Protein AF-A0A817S7S8-F1 (afdb_monomer)

Structure (mmCIF, N/CA/C/O backbone):
data_AF-A0A817S7S8-F1
#
_entry.id   AF-A0A817S7S8-F1
#
loop_
_atom_site.group_PDB
_atom_site.id
_atom_site.type_symbol
_atom_site.label_atom_id
_atom_site.label_alt_id
_atom_site.label_comp_id
_atom_site.label_asym_id
_atom_site.label_entity_id
_atom_site.label_seq_id
_atom_site.pdbx_PDB_ins_code
_atom_site.Cartn_x
_atom_site.Cartn_y
_atom_site.Cartn_z
_atom_site.occupancy
_atom_site.B_iso_or_equiv
_atom_site.auth_seq_id
_atom_site.auth_comp_id
_atom_site.auth_asym_id
_atom_site.auth_atom_id
_atom_site.pdbx_PDB_model_num
ATOM 1 N N . MET A 1 1 ? -59.410 6.325 65.484 1.00 36.19 1 MET A N 1
ATOM 2 C CA . MET A 1 1 ? -59.802 5.461 64.349 1.00 36.19 1 MET A CA 1
ATOM 3 C C . MET A 1 1 ? -59.440 6.227 63.077 1.00 36.19 1 MET A C 1
ATOM 5 O O . MET A 1 1 ? -60.148 7.167 62.761 1.00 36.19 1 MET A O 1
ATOM 9 N N . ALA A 1 2 ? -58.154 6.210 62.694 1.00 31.75 2 ALA A N 1
ATOM 10 C CA . ALA A 1 2 ? -57.475 5.329 61.707 1.00 31.75 2 ALA A CA 1
ATOM 11 C C . ALA A 1 2 ? -57.494 6.021 60.318 1.00 31.75 2 ALA A C 1
ATOM 13 O O . ALA A 1 2 ? -58.578 6.237 59.802 1.00 31.75 2 ALA A O 1
ATOM 14 N N . SER A 1 3 ? -56.423 6.632 59.780 1.00 35.28 3 SER A N 1
ATOM 15 C CA . SER A 1 3 ? -55.044 6.193 59.436 1.00 35.28 3 SER A CA 1
ATOM 16 C C . SER A 1 3 ? -54.970 5.111 58.346 1.00 35.28 3 SER A C 1
ATOM 18 O O . SER A 1 3 ? -55.832 4.241 58.323 1.00 35.28 3 SER A O 1
ATOM 20 N N . PHE A 1 4 ? -53.876 5.165 57.563 1.00 31.17 4 PHE A N 1
ATOM 21 C CA . PHE A 1 4 ? -53.366 4.304 56.469 1.00 31.17 4 PHE A CA 1
ATOM 22 C C . PHE A 1 4 ? -53.668 4.764 55.032 1.00 31.17 4 PHE A C 1
ATOM 24 O O . PHE A 1 4 ? -54.778 5.189 54.750 1.00 31.17 4 PHE A O 1
ATOM 31 N N . ALA A 1 5 ? -52.811 4.588 54.020 1.00 31.39 5 ALA A N 1
ATOM 32 C CA . ALA A 1 5 ? -51.350 4.547 53.801 1.00 31.39 5 ALA A CA 1
ATOM 33 C C . ALA A 1 5 ? -51.165 4.294 52.278 1.00 31.39 5 ALA A C 1
ATOM 35 O O . ALA A 1 5 ? -52.081 3.795 51.628 1.00 31.39 5 ALA A O 1
ATOM 36 N N . GLN A 1 6 ? -49.996 4.633 51.723 1.00 36.81 6 GLN A N 1
ATOM 37 C CA . GLN A 1 6 ? -49.551 4.372 50.338 1.00 36.81 6 GLN A CA 1
ATOM 38 C C . GLN A 1 6 ? -49.760 2.927 49.853 1.00 36.81 6 GLN A C 1
ATOM 40 O O . GLN A 1 6 ? -49.541 2.013 50.641 1.00 36.81 6 GLN A O 1
ATOM 45 N N . VAL A 1 7 ? -49.959 2.739 48.535 1.00 30.16 7 VAL A N 1
ATOM 46 C CA . VAL A 1 7 ? -49.276 1.686 47.747 1.00 30.16 7 VAL A CA 1
ATOM 47 C C . VAL A 1 7 ? -49.011 2.179 46.313 1.00 30.16 7 VAL A C 1
ATOM 49 O O . VAL A 1 7 ? -49.926 2.595 45.604 1.00 30.16 7 VAL A O 1
ATOM 52 N N . ASP A 1 8 ? -47.739 2.106 45.919 1.00 35.25 8 ASP A N 1
ATOM 53 C CA . ASP A 1 8 ? -47.188 2.270 44.571 1.00 35.25 8 ASP A CA 1
ATOM 54 C C . ASP A 1 8 ? -47.658 1.190 43.579 1.00 35.25 8 ASP A C 1
ATOM 56 O O . ASP A 1 8 ? -47.725 0.007 43.901 1.00 35.25 8 ASP A O 1
ATOM 60 N N . SER A 1 9 ? -47.835 1.575 42.315 1.00 31.00 9 SER A N 1
ATOM 61 C CA . SER A 1 9 ? -47.488 0.749 41.144 1.00 31.00 9 SER A CA 1
ATOM 62 C C . SER A 1 9 ? -47.323 1.721 39.965 1.00 31.00 9 SER A C 1
ATOM 64 O O . SER A 1 9 ? -48.254 2.411 39.580 1.00 31.00 9 SER A O 1
ATOM 66 N N . GLY A 1 10 ? -46.129 1.996 39.446 1.00 30.27 10 GLY A N 1
ATOM 67 C CA . GLY A 1 10 ? -45.129 1.028 39.025 1.00 30.27 10 GLY A CA 1
ATOM 68 C C . GLY A 1 10 ? -45.468 0.581 37.606 1.00 30.27 10 GLY A C 1
ATOM 69 O O . GLY A 1 10 ? -46.159 -0.414 37.446 1.00 30.27 10 GLY A O 1
ATOM 70 N N . ASN A 1 11 ? -45.023 1.345 36.601 1.00 29.73 11 ASN A N 1
ATOM 71 C CA . ASN A 1 11 ? -44.636 0.823 35.285 1.00 29.73 11 ASN A CA 1
ATOM 72 C C . ASN A 1 11 ? -43.910 1.901 34.468 1.00 29.73 11 ASN A C 1
ATOM 74 O O . ASN A 1 11 ? -44.481 2.595 33.626 1.00 29.73 11 ASN A O 1
ATOM 78 N N . SER A 1 12 ? -42.609 2.015 34.734 1.00 27.59 12 SER A N 1
ATOM 79 C CA . SER A 1 12 ? -41.644 2.590 33.808 1.00 27.59 12 SER A CA 1
ATOM 80 C C . SER A 1 12 ? -41.396 1.594 32.673 1.00 27.59 12 SER A C 1
ATOM 82 O O . SER A 1 12 ? -40.687 0.602 32.820 1.00 27.59 12 SER A O 1
ATOM 84 N N . TRP A 1 13 ? -41.938 1.880 31.494 1.00 29.19 13 TRP A N 1
ATOM 85 C CA . TRP A 1 13 ? -41.394 1.325 30.257 1.00 29.19 13 TRP A CA 1
ATOM 86 C C . TRP A 1 13 ? -40.156 2.139 29.879 1.00 29.19 13 TRP A C 1
ATOM 88 O O . TRP A 1 13 ? -40.197 2.986 28.991 1.00 29.19 13 TRP A O 1
ATOM 98 N N . ASN A 1 14 ? -39.053 1.908 30.593 1.00 33.47 14 ASN A N 1
ATOM 99 C CA . ASN A 1 14 ? -37.743 2.360 30.142 1.00 33.47 14 ASN A CA 1
ATOM 100 C C . ASN A 1 14 ? -37.160 1.318 29.177 1.00 33.47 14 ASN A C 1
ATOM 102 O O . ASN A 1 14 ? -36.952 0.159 29.524 1.00 33.47 14 ASN A O 1
ATOM 106 N N . SER A 1 15 ? -36.950 1.786 27.948 1.00 32.06 15 SER A N 1
ATOM 107 C CA . SER A 1 15 ? -36.281 1.158 26.804 1.00 32.06 15 SER A CA 1
ATOM 108 C C . SER A 1 15 ? -35.051 0.294 27.161 1.00 32.06 15 SER A C 1
ATOM 110 O O . SER A 1 15 ? -34.262 0.700 28.013 1.00 32.06 15 SER A O 1
ATOM 112 N N . PRO A 1 16 ? -34.801 -0.840 26.466 1.00 33.47 16 PRO A N 1
ATOM 113 C CA . PRO A 1 16 ? -33.652 -1.718 26.720 1.00 33.47 16 PRO A CA 1
ATOM 114 C C . PRO A 1 16 ? -32.310 -1.201 26.164 1.00 33.47 16 PRO A C 1
ATOM 116 O O . PRO A 1 16 ? -31.317 -1.923 26.198 1.00 33.47 16 PRO A O 1
ATOM 119 N N . PHE A 1 17 ? -32.231 0.036 25.669 1.00 35.06 17 PHE A N 1
ATOM 120 C CA . PHE A 1 17 ? -30.970 0.631 25.217 1.00 35.06 17 PHE A CA 1
ATOM 121 C C . PHE A 1 17 ? -30.345 1.507 26.302 1.00 35.06 17 PHE A C 1
ATOM 123 O O . PHE A 1 17 ? -30.272 2.729 26.178 1.00 35.06 17 PHE A O 1
ATOM 130 N N . THR A 1 18 ? -29.835 0.885 27.363 1.00 35.84 18 THR A N 1
ATOM 131 C CA . THR A 1 18 ? -28.829 1.542 28.198 1.00 35.84 18 THR A CA 1
ATOM 132 C C . THR A 1 18 ? -27.542 1.610 27.380 1.00 35.84 18 THR A C 1
ATOM 134 O O . THR A 1 18 ? -26.747 0.671 27.352 1.00 35.84 18 THR A O 1
ATOM 137 N N . VAL A 1 19 ? -27.346 2.718 26.663 1.00 44.28 19 VAL A N 1
ATOM 138 C CA . VAL A 1 19 ? -26.026 3.118 26.175 1.00 44.28 19 VAL A CA 1
ATOM 139 C C . VAL A 1 19 ? -25.162 3.283 27.422 1.00 44.28 19 VAL A C 1
ATOM 141 O O . VAL A 1 19 ? -25.242 4.291 28.121 1.00 44.28 19 VAL A O 1
ATOM 144 N N . LEU A 1 20 ? -24.394 2.251 27.769 1.00 53.97 20 LEU A N 1
ATOM 145 C CA . LEU A 1 20 ? -23.355 2.365 28.783 1.00 53.97 20 LEU A CA 1
ATOM 146 C C . LEU A 1 20 ? -22.296 3.307 28.201 1.00 53.97 20 LEU A C 1
ATOM 148 O O . LEU A 1 20 ? -21.408 2.876 27.464 1.00 53.97 20 LEU A O 1
ATOM 152 N N . ASN A 1 21 ? -22.447 4.603 28.481 1.00 68.81 21 ASN A N 1
ATOM 153 C CA . ASN A 1 21 ? -21.456 5.635 28.198 1.00 68.81 21 ASN A CA 1
ATOM 154 C C . ASN A 1 21 ? -20.251 5.390 29.106 1.00 68.81 21 ASN A C 1
ATOM 156 O O . ASN A 1 21 ? -20.127 5.968 30.180 1.00 68.81 21 ASN A O 1
ATOM 160 N N . MET A 1 22 ? -19.392 4.473 28.679 1.00 76.12 22 MET A N 1
ATOM 161 C CA . MET A 1 22 ? -18.117 4.211 29.324 1.00 76.12 22 MET A CA 1
ATOM 162 C C . MET A 1 22 ? -17.160 5.350 28.981 1.00 76.12 22 MET A C 1
ATOM 164 O O . MET A 1 22 ? -16.929 5.648 27.809 1.00 76.12 22 MET A O 1
ATOM 168 N N . SER A 1 23 ? -16.574 5.973 29.992 1.00 83.94 23 SER A N 1
ATOM 169 C CA . SER A 1 23 ? -15.519 6.964 29.816 1.00 83.94 23 SER A CA 1
ATOM 170 C C . SER A 1 23 ? -14.232 6.322 29.283 1.00 83.94 23 SER A C 1
ATOM 172 O O . SER A 1 23 ? -13.936 5.143 29.511 1.00 83.94 23 SER A O 1
ATOM 174 N N . GLU A 1 24 ? -13.387 7.113 28.616 1.00 85.88 24 GLU A N 1
ATOM 175 C CA . GLU A 1 24 ? -12.071 6.628 28.184 1.00 85.88 24 GLU A CA 1
ATOM 176 C C . GLU A 1 24 ? -11.195 6.141 29.349 1.00 85.88 24 GLU A C 1
ATOM 178 O O . GLU A 1 24 ? -10.366 5.241 29.169 1.00 85.88 24 GLU A O 1
ATOM 183 N N . GLN A 1 25 ? -11.358 6.750 30.527 1.00 86.31 25 GLN A N 1
ATOM 184 C CA . GLN A 1 25 ? -10.624 6.402 31.742 1.00 86.31 25 GLN A CA 1
ATOM 185 C C . GLN A 1 25 ? -11.000 5.002 32.227 1.00 86.31 25 GLN A C 1
ATOM 187 O O . GLN A 1 25 ? -10.108 4.226 32.569 1.00 86.31 25 GLN A O 1
ATOM 192 N N . GLU A 1 26 ? -12.283 4.644 32.169 1.00 90.00 26 GLU A N 1
ATOM 193 C CA . GLU A 1 26 ? -12.749 3.293 32.486 1.00 90.00 26 GLU A CA 1
ATOM 194 C C . GLU A 1 26 ? -12.191 2.272 31.492 1.00 90.00 26 GLU A C 1
ATOM 196 O O . GLU A 1 26 ? -11.579 1.288 31.907 1.00 90.00 26 GLU A O 1
ATOM 201 N N . ILE A 1 27 ? -12.286 2.540 30.182 1.00 91.88 27 ILE A N 1
ATOM 202 C CA . ILE A 1 27 ? -11.772 1.632 29.137 1.00 91.88 27 ILE A CA 1
ATOM 203 C C . ILE A 1 27 ? -10.268 1.365 29.316 1.00 91.88 27 ILE A C 1
ATOM 205 O O . ILE A 1 27 ? -9.786 0.252 29.083 1.00 91.88 27 ILE A O 1
ATOM 209 N N . ASN A 1 28 ? -9.500 2.363 29.759 1.00 92.62 28 ASN A N 1
ATOM 210 C CA . ASN A 1 28 ? -8.068 2.200 30.005 1.00 92.62 28 ASN A CA 1
ATOM 211 C C . ASN A 1 28 ? -7.752 1.179 31.108 1.00 92.62 28 ASN A C 1
ATOM 213 O O . ASN A 1 28 ? -6.693 0.550 31.034 1.00 92.62 28 ASN A O 1
ATOM 217 N N . GLN A 1 29 ? -8.648 0.986 32.078 1.00 94.38 29 GLN A N 1
ATOM 218 C CA . GLN A 1 29 ? -8.470 0.044 33.188 1.00 94.38 29 GLN A CA 1
ATOM 219 C C . GLN A 1 29 ? -8.970 -1.369 32.871 1.00 94.38 29 GLN A C 1
ATOM 221 O O . GLN A 1 29 ? -8.757 -2.295 33.652 1.00 94.38 29 GLN A O 1
ATOM 226 N N . PHE A 1 30 ? -9.618 -1.571 31.722 1.00 95.56 30 PHE A N 1
ATOM 227 C CA . PHE A 1 30 ? -10.223 -2.858 31.410 1.00 95.56 30 PHE A CA 1
ATOM 228 C C . PHE A 1 30 ? -9.164 -3.941 31.165 1.00 95.56 30 PHE A C 1
ATOM 230 O O . PHE A 1 30 ? -8.256 -3.744 30.343 1.00 95.56 30 PHE A O 1
ATOM 237 N N . PRO A 1 31 ? -9.287 -5.116 31.816 1.00 96.44 31 PRO A N 1
ATOM 238 C CA . PRO A 1 31 ? -8.488 -6.272 31.447 1.00 96.44 31 PRO A CA 1
ATOM 239 C C . PRO A 1 31 ? -8.916 -6.770 30.061 1.00 96.44 31 PRO A C 1
ATOM 241 O O . PRO A 1 31 ? -10.053 -6.565 29.625 1.00 96.44 31 PRO A O 1
ATOM 244 N N . ARG A 1 32 ? -8.015 -7.480 29.366 1.00 96.81 32 ARG A N 1
ATOM 245 C CA . ARG A 1 32 ? -8.244 -7.954 27.987 1.00 96.81 32 ARG A CA 1
ATOM 246 C C . ARG A 1 32 ? -9.568 -8.708 27.822 1.00 96.81 32 ARG A C 1
ATOM 248 O O . ARG A 1 32 ? -10.271 -8.472 26.848 1.00 96.81 32 ARG A O 1
ATOM 255 N N . ARG A 1 33 ? -9.932 -9.569 28.779 1.00 97.50 33 ARG A N 1
ATOM 256 C CA . ARG A 1 33 ? -11.193 -10.331 28.746 1.00 97.50 33 ARG A CA 1
ATOM 257 C C . ARG A 1 33 ? -12.420 -9.417 28.676 1.00 97.50 33 ARG A C 1
ATOM 259 O O . ARG A 1 33 ? -13.323 -9.686 27.895 1.00 97.50 33 ARG A O 1
ATOM 266 N N . THR A 1 34 ? -12.436 -8.334 29.450 1.00 96.81 34 THR A N 1
ATOM 267 C CA . THR A 1 34 ? -13.540 -7.367 29.437 1.00 96.81 34 THR A CA 1
ATOM 268 C C . THR A 1 34 ? -13.587 -6.603 28.118 1.00 96.81 34 THR A C 1
ATOM 270 O O . THR A 1 34 ? -14.665 -6.431 27.564 1.00 96.81 34 THR A O 1
ATOM 273 N N . LEU A 1 35 ? -12.430 -6.208 27.568 1.00 96.50 35 LEU A N 1
ATOM 274 C CA . LEU A 1 35 ? -12.370 -5.564 26.249 1.00 96.50 35 LEU A CA 1
ATOM 275 C C . LEU A 1 35 ? -12.972 -6.452 25.157 1.00 96.50 35 LEU A C 1
ATOM 277 O O . LEU A 1 35 ? -13.765 -5.970 24.359 1.00 96.50 35 LEU A O 1
ATOM 281 N N . VAL A 1 36 ? -12.626 -7.743 25.143 1.00 97.44 36 VAL A N 1
ATOM 282 C CA . VAL A 1 36 ? -13.171 -8.714 24.182 1.00 97.44 36 VAL A CA 1
ATOM 283 C C . VAL A 1 36 ? -14.693 -8.798 24.301 1.00 97.44 36 VAL A C 1
ATOM 285 O O . VAL A 1 36 ? -15.376 -8.598 23.304 1.00 97.44 36 VAL A O 1
ATOM 288 N N . ILE A 1 37 ? -15.225 -8.982 25.515 1.00 96.19 37 ILE A N 1
ATOM 289 C CA . ILE A 1 37 ? -16.677 -9.054 25.757 1.00 96.19 37 ILE A CA 1
ATOM 290 C C . ILE A 1 37 ? -17.391 -7.784 25.266 1.00 96.19 37 ILE A C 1
ATOM 292 O O . ILE A 1 37 ? -18.432 -7.864 24.617 1.00 96.19 37 ILE A O 1
ATOM 296 N N . GLU A 1 38 ? -16.848 -6.601 25.560 1.00 94.62 38 GLU A N 1
ATOM 297 C CA . GLU A 1 38 ? -17.474 -5.336 25.157 1.00 94.62 38 GLU A CA 1
ATOM 298 C C . GLU A 1 38 ? -17.411 -5.075 23.647 1.00 94.62 38 GLU A C 1
ATOM 300 O O . GLU A 1 38 ? -18.329 -4.456 23.101 1.00 94.62 38 GLU A O 1
ATOM 305 N N . LEU A 1 39 ? -16.362 -5.551 22.972 1.00 94.88 39 LEU A N 1
ATOM 306 C CA . LEU A 1 39 ? -16.242 -5.496 21.514 1.00 94.88 39 LEU A CA 1
ATOM 307 C C . LEU A 1 39 ? -17.215 -6.471 20.833 1.00 94.88 39 LEU A C 1
ATOM 309 O O . LEU A 1 39 ? -17.885 -6.077 19.880 1.00 94.88 39 LEU A O 1
ATOM 313 N N . GLU A 1 40 ? -17.361 -7.698 21.347 1.00 95.69 40 GLU A N 1
ATOM 314 C CA . GLU A 1 40 ? -18.310 -8.699 20.827 1.00 95.69 40 GLU A CA 1
ATOM 315 C C . GLU A 1 40 ? -19.753 -8.204 20.908 1.00 95.69 40 GLU A C 1
ATOM 317 O O . GLU A 1 40 ? -20.480 -8.267 19.919 1.00 95.69 40 GLU A O 1
ATOM 322 N N . LYS A 1 41 ? -20.146 -7.606 22.042 1.00 93.62 41 LYS A N 1
ATOM 323 C CA . LYS A 1 41 ? -21.471 -6.979 22.212 1.00 93.62 41 LYS A CA 1
ATOM 324 C C . LYS A 1 41 ? -21.784 -5.918 21.150 1.00 93.62 41 LYS A C 1
ATOM 326 O O . LYS A 1 41 ? -22.950 -5.617 20.917 1.00 93.62 41 LYS A O 1
ATOM 331 N N . ARG A 1 42 ? -20.754 -5.334 20.529 1.00 90.88 42 ARG A N 1
ATOM 332 C CA . ARG A 1 42 ? -20.846 -4.274 19.513 1.00 90.88 42 ARG A CA 1
ATOM 333 C C . ARG A 1 42 ? -20.561 -4.779 18.094 1.00 90.88 42 ARG A C 1
ATOM 335 O O . ARG A 1 42 ? -20.464 -3.960 17.185 1.00 90.88 42 ARG A O 1
ATOM 342 N N . ASN A 1 43 ? -20.424 -6.095 17.892 1.00 92.25 43 ASN A N 1
ATOM 343 C CA . ASN A 1 43 ? -20.011 -6.703 16.621 1.00 92.25 43 ASN A CA 1
ATOM 344 C C . ASN A 1 43 ? -18.702 -6.112 16.059 1.00 92.25 43 ASN A C 1
ATOM 346 O O . ASN A 1 43 ? -18.548 -5.927 14.850 1.00 92.25 43 ASN A O 1
ATOM 350 N N . LEU A 1 44 ? -17.747 -5.800 16.937 1.00 93.88 44 LEU A N 1
ATOM 351 C CA . LEU A 1 44 ? -16.425 -5.301 16.562 1.00 93.88 44 LEU A CA 1
ATOM 352 C C . LEU A 1 44 ? -15.381 -6.418 16.613 1.00 93.88 44 LEU A C 1
ATOM 354 O O . LEU A 1 44 ? -15.502 -7.375 17.374 1.00 93.88 44 LEU A O 1
ATOM 358 N N . SER A 1 45 ? -14.314 -6.267 15.824 1.00 95.56 45 SER A N 1
ATOM 359 C CA . SER A 1 45 ? -13.192 -7.211 15.828 1.00 95.56 45 SER A CA 1
ATOM 360 C C . SER A 1 45 ? -12.543 -7.298 17.213 1.00 95.56 45 SER A C 1
ATOM 362 O O . SER A 1 45 ? -12.177 -6.283 17.810 1.00 95.56 45 SER A O 1
ATOM 364 N N . THR A 1 46 ? -12.336 -8.521 17.695 1.00 97.25 46 THR A N 1
ATOM 365 C CA . THR A 1 46 ? -11.640 -8.839 18.954 1.00 97.25 46 THR A CA 1
ATOM 366 C C . THR A 1 46 ? -10.169 -9.210 18.747 1.00 97.25 46 THR A C 1
ATOM 368 O O . THR A 1 46 ? -9.471 -9.570 19.700 1.00 97.25 46 THR A O 1
ATOM 371 N N . SER A 1 47 ? -9.682 -9.118 17.506 1.00 97.25 47 SER A N 1
ATOM 372 C CA . SER A 1 47 ? -8.305 -9.456 17.139 1.00 97.25 47 SER A CA 1
ATOM 373 C C . SER A 1 47 ? -7.333 -8.311 17.421 1.00 97.25 47 SER A C 1
ATOM 375 O O . SER A 1 47 ? -7.692 -7.131 17.345 1.00 97.25 47 SER A O 1
ATOM 377 N N . GLY A 1 48 ? -6.092 -8.691 17.729 1.00 97.25 48 GLY A N 1
ATOM 378 C CA . GLY A 1 48 ? -4.980 -7.780 17.974 1.00 97.25 48 GLY A CA 1
ATOM 379 C C . GLY A 1 48 ? -4.635 -7.572 19.444 1.00 97.25 48 GLY A C 1
ATOM 380 O O . GLY A 1 48 ? -5.228 -8.161 20.359 1.00 97.25 48 GLY A O 1
ATOM 381 N N . ASP A 1 49 ? -3.635 -6.733 19.661 1.00 97.62 49 ASP A N 1
ATOM 382 C CA . ASP A 1 49 ? -3.074 -6.424 20.967 1.00 97.62 49 ASP A CA 1
ATOM 383 C C . ASP A 1 49 ? -4.031 -5.612 21.839 1.00 97.62 49 ASP A C 1
ATOM 385 O O . ASP A 1 49 ? -4.949 -4.935 21.378 1.00 97.62 49 ASP A O 1
ATOM 389 N N . THR A 1 50 ? -3.805 -5.659 23.150 1.00 97.38 50 THR A N 1
ATOM 390 C CA . TH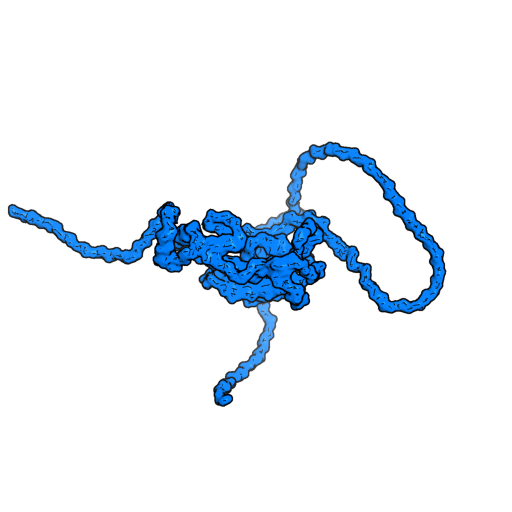R A 1 50 ? -4.683 -5.016 24.135 1.00 97.38 50 THR A CA 1
ATOM 391 C C . THR A 1 50 ? -4.842 -3.507 23.898 1.00 97.38 50 THR A C 1
ATOM 393 O O . THR A 1 50 ? -5.938 -2.986 24.099 1.00 97.38 50 THR A O 1
ATOM 396 N N . HIS A 1 51 ? -3.803 -2.787 23.452 1.00 96.25 51 HIS A N 1
ATOM 397 C CA . HIS A 1 51 ? -3.921 -1.353 23.140 1.00 96.25 51 HIS A CA 1
ATOM 398 C C . HIS A 1 51 ? -4.774 -1.085 21.896 1.00 96.25 51 HIS A C 1
ATOM 400 O O . HIS A 1 51 ? -5.517 -0.103 21.888 1.00 96.25 51 HIS A O 1
ATOM 406 N N . ILE A 1 52 ? -4.741 -1.973 20.896 1.00 97.44 52 ILE A N 1
ATOM 407 C CA . ILE A 1 52 ? -5.613 -1.911 19.714 1.00 97.44 52 ILE A CA 1
ATOM 408 C C . ILE A 1 52 ? -7.072 -2.086 20.137 1.00 97.44 52 ILE A C 1
ATOM 410 O O . ILE A 1 52 ? -7.910 -1.249 19.807 1.00 97.44 52 ILE A O 1
ATOM 414 N N . LEU A 1 53 ? -7.365 -3.107 20.953 1.00 97.44 53 LEU A N 1
ATOM 415 C CA . LEU A 1 53 ? -8.720 -3.353 21.461 1.00 97.44 53 LEU A CA 1
ATOM 416 C C . LEU A 1 53 ? -9.264 -2.151 22.249 1.00 97.44 53 LEU A C 1
ATOM 418 O O . LEU A 1 53 ? -10.411 -1.749 22.054 1.00 97.44 53 LEU A O 1
ATOM 422 N N . LYS A 1 54 ? -8.428 -1.533 23.099 1.00 95.81 54 LYS A N 1
ATOM 423 C CA . LYS A 1 54 ? -8.780 -0.295 23.815 1.00 95.81 54 LYS A CA 1
ATOM 424 C C . LYS A 1 54 ? -9.095 0.841 22.846 1.00 95.81 54 LYS A C 1
ATOM 426 O O . LYS A 1 54 ? -10.109 1.513 23.019 1.00 95.81 54 LYS A O 1
ATOM 431 N N . LYS A 1 55 ? -8.248 1.068 21.835 1.00 95.12 55 LYS A N 1
ATOM 432 C CA . LYS A 1 55 ? -8.454 2.136 20.847 1.00 95.12 55 LYS A CA 1
ATOM 433 C C . LYS A 1 55 ? -9.758 1.934 20.073 1.00 95.12 55 LYS A C 1
ATOM 435 O O . LYS A 1 55 ? -10.550 2.869 20.000 1.00 95.12 55 LYS A O 1
ATOM 440 N N . ARG A 1 56 ? -10.001 0.720 19.575 1.00 95.00 56 ARG A N 1
ATOM 441 C CA . ARG A 1 56 ? -11.215 0.336 18.841 1.00 95.00 56 ARG A CA 1
ATOM 442 C C . ARG A 1 56 ? -12.481 0.598 19.653 1.00 95.00 56 ARG A C 1
ATOM 444 O O . ARG A 1 56 ? -13.412 1.228 19.158 1.00 95.00 56 ARG A O 1
ATOM 451 N N . LEU A 1 57 ? -12.492 0.184 20.922 1.00 93.06 57 LEU A N 1
ATOM 452 C CA . LEU A 1 57 ? -13.641 0.407 21.799 1.00 93.06 57 LEU A CA 1
ATOM 453 C C . LEU A 1 57 ? -13.892 1.905 22.041 1.00 93.06 57 LEU A C 1
ATOM 455 O O . LEU A 1 57 ? -15.030 2.352 21.937 1.00 93.06 57 LEU A O 1
ATOM 459 N N . LYS A 1 58 ? -12.838 2.698 22.284 1.00 91.06 58 LYS A N 1
ATOM 460 C CA . LYS A 1 58 ? -12.959 4.157 22.471 1.00 91.06 58 LYS A CA 1
ATOM 461 C C . LYS A 1 58 ? -13.539 4.867 21.250 1.00 91.06 58 LYS A C 1
ATOM 463 O O . LYS A 1 58 ? -14.417 5.707 21.399 1.00 91.06 58 LYS A O 1
ATOM 468 N N . GLN A 1 59 ? -13.062 4.527 20.052 1.00 87.19 59 GLN A N 1
ATOM 469 C CA . GLN A 1 59 ? -13.544 5.153 18.815 1.00 87.19 59 GLN A CA 1
ATOM 470 C C . GLN A 1 59 ? -15.012 4.819 18.533 1.00 87.19 59 GLN A C 1
ATOM 472 O O . GLN A 1 59 ? -15.749 5.666 18.036 1.00 87.19 59 GLN A O 1
ATOM 477 N N . ASN A 1 60 ? -15.466 3.618 18.900 1.00 82.00 60 ASN A N 1
ATOM 478 C CA . ASN A 1 60 ? -16.873 3.258 18.763 1.00 82.00 60 ASN A CA 1
ATOM 479 C C . ASN A 1 60 ? -17.784 4.033 19.731 1.00 82.00 60 ASN A C 1
ATOM 481 O O . ASN A 1 60 ? -18.861 4.461 19.322 1.00 82.00 60 ASN A O 1
ATOM 485 N N . VAL A 1 61 ? -17.345 4.257 20.978 1.00 69.69 61 VAL A N 1
ATOM 486 C CA . VAL A 1 61 ? -18.101 5.063 21.955 1.00 69.69 61 VAL A CA 1
ATOM 487 C C . VAL A 1 61 ? -18.222 6.517 21.487 1.00 69.69 61 VAL A C 1
ATOM 489 O O . VAL A 1 61 ? -19.321 7.065 21.485 1.00 69.69 61 VAL A O 1
ATOM 492 N N . ASP A 1 62 ? -17.131 7.121 21.014 1.00 60.84 62 ASP A N 1
ATOM 493 C CA . ASP A 1 62 ? -17.109 8.525 20.567 1.00 60.84 62 ASP A CA 1
ATOM 494 C C . ASP A 1 62 ? -17.960 8.761 19.295 1.00 60.84 62 ASP A C 1
ATOM 496 O O . ASP A 1 62 ? -18.551 9.821 19.110 1.00 60.84 62 ASP A O 1
ATOM 500 N N . CYS A 1 63 ? -18.103 7.746 18.434 1.00 56.81 63 CYS A N 1
ATOM 501 C CA . CYS A 1 63 ? -18.937 7.822 17.226 1.00 56.81 63 CYS A CA 1
ATOM 502 C C . CYS A 1 63 ? -20.450 7.779 17.528 1.00 56.81 63 CYS A C 1
ATOM 504 O O . CYS A 1 63 ? -21.256 8.236 16.724 1.00 56.81 63 CYS A O 1
ATOM 506 N N . SER A 1 64 ? -20.854 7.270 18.698 1.00 54.56 64 SER A N 1
ATOM 507 C CA . SER A 1 64 ? -22.265 7.289 19.118 1.00 54.56 64 SER A CA 1
ATOM 508 C C . SER A 1 64 ? -22.748 8.672 19.582 1.00 54.56 64 SER A C 1
ATOM 510 O O . SER A 1 64 ? -23.952 8.886 19.708 1.00 54.56 64 SER A O 1
ATOM 512 N N . THR A 1 65 ? -21.824 9.617 19.809 1.00 54.47 65 THR A N 1
ATOM 513 C CA . THR A 1 65 ? -22.104 10.942 20.390 1.00 54.47 65 THR A CA 1
ATOM 514 C C . THR A 1 65 ? -21.658 12.131 19.523 1.00 54.47 65 THR A C 1
ATOM 516 O O . THR A 1 65 ? -22.024 13.263 19.839 1.00 54.47 65 THR A O 1
ATOM 519 N N . LYS A 1 66 ? -20.919 11.913 18.423 1.00 53.75 66 LYS A N 1
ATOM 520 C CA . LYS A 1 66 ? -20.452 12.956 17.483 1.00 53.75 66 LYS A CA 1
ATOM 521 C C . LYS A 1 66 ? -21.038 12.777 16.080 1.00 53.75 66 LYS A C 1
ATOM 523 O O . LYS A 1 66 ? -21.392 11.668 15.691 1.00 53.75 66 LYS A O 1
ATOM 528 N N . GLU A 1 67 ? -21.107 13.866 15.305 1.00 56.41 67 GLU A N 1
ATOM 529 C CA . GLU A 1 67 ? -21.385 13.802 13.862 1.00 56.41 67 GLU A CA 1
ATOM 530 C C . GLU A 1 67 ? -20.460 12.769 13.200 1.00 56.41 67 GLU A C 1
ATOM 532 O O . GLU A 1 67 ? -19.254 12.752 13.457 1.00 56.41 67 GLU A O 1
ATOM 537 N N . VAL A 1 68 ? -21.028 11.887 12.372 1.00 57.88 68 VAL A N 1
ATOM 538 C CA . VAL A 1 68 ? -20.300 10.790 11.723 1.00 57.88 68 VAL A CA 1
ATOM 539 C C . VAL A 1 68 ? -19.204 11.376 10.834 1.00 57.88 68 VAL A C 1
ATOM 541 O O . VAL A 1 68 ? -19.474 11.847 9.729 1.00 57.88 68 VAL A O 1
ATOM 544 N N . ILE A 1 69 ? -17.954 11.351 11.302 1.00 63.38 69 ILE A N 1
ATOM 545 C CA . ILE A 1 69 ? -16.831 11.835 10.501 1.00 63.38 69 ILE A CA 1
ATOM 546 C C . ILE A 1 69 ? -16.546 10.799 9.414 1.00 63.38 69 ILE A C 1
ATOM 548 O O . ILE A 1 69 ? -16.056 9.701 9.679 1.00 63.38 69 ILE A O 1
ATOM 552 N N . GLN A 1 70 ? -16.894 11.143 8.177 1.00 77.75 70 GLN A N 1
ATOM 553 C CA . GLN A 1 70 ? -16.719 10.281 7.017 1.00 77.75 70 GLN A CA 1
ATOM 554 C C . GLN A 1 70 ? -15.346 10.502 6.372 1.00 77.75 70 GLN A C 1
ATOM 556 O O . GLN A 1 70 ? -14.789 11.599 6.391 1.00 77.75 70 GLN A O 1
ATOM 561 N N . GLN A 1 71 ? -14.797 9.447 5.770 1.00 88.75 71 GLN A N 1
ATOM 562 C CA . GLN A 1 71 ? -13.594 9.549 4.946 1.00 88.75 71 GLN A CA 1
ATOM 563 C C . GLN A 1 71 ? -13.816 10.526 3.788 1.00 88.75 71 GLN A C 1
ATOM 565 O O . GLN A 1 71 ? -14.840 10.476 3.107 1.00 88.75 71 GLN A O 1
ATOM 570 N N . SER A 1 72 ? -12.821 11.370 3.518 1.00 89.12 72 SER A N 1
ATOM 571 C CA . SER A 1 72 ? -12.872 12.340 2.416 1.00 89.12 72 SER A CA 1
ATOM 572 C C . SER A 1 72 ? -12.675 11.714 1.031 1.00 89.12 72 SER A C 1
ATOM 574 O O . SER A 1 72 ? -12.893 12.391 0.024 1.00 89.12 72 SER A O 1
ATOM 576 N N . TYR A 1 73 ? -12.228 10.458 0.977 1.00 93.62 73 TYR A N 1
ATOM 577 C CA . TYR A 1 73 ? -11.906 9.722 -0.243 1.00 93.62 73 TYR A CA 1
ATOM 578 C C . TYR A 1 73 ? -12.820 8.510 -0.383 1.00 93.62 73 TYR A C 1
ATOM 580 O O . TYR A 1 73 ? -13.103 7.824 0.597 1.00 93.62 73 TYR A O 1
ATOM 588 N N . GLU A 1 74 ? -13.254 8.244 -1.610 1.00 94.81 74 GLU A N 1
ATOM 589 C CA . GLU A 1 74 ? -14.049 7.069 -1.966 1.00 94.81 74 GLU A CA 1
ATOM 590 C C . GLU A 1 74 ? -13.151 5.845 -2.194 1.00 94.81 74 GLU A C 1
ATOM 592 O O . GLU A 1 74 ? -13.543 4.720 -1.883 1.00 94.81 74 GLU A O 1
ATOM 597 N N . PHE A 1 75 ? -11.930 6.075 -2.695 1.00 97.25 75 PHE A N 1
ATOM 598 C CA . PHE A 1 75 ? -10.955 5.029 -3.001 1.00 97.25 75 PHE A CA 1
ATOM 599 C C . PHE A 1 75 ? -9.594 5.294 -2.380 1.00 97.25 75 PHE A C 1
ATOM 601 O O . PHE A 1 75 ? -9.143 6.436 -2.277 1.00 97.25 75 PHE A O 1
ATOM 608 N N . LEU A 1 76 ? -8.900 4.215 -2.034 1.00 98.12 76 LEU A N 1
ATOM 609 C CA . LEU A 1 76 ? -7.487 4.252 -1.677 1.00 98.12 76 LEU A CA 1
ATOM 610 C C . LEU A 1 76 ? -6.717 3.318 -2.599 1.00 98.12 76 LEU A C 1
ATOM 612 O O . LEU A 1 76 ? -7.116 2.170 -2.776 1.00 98.12 76 LEU A O 1
ATOM 616 N N . ALA A 1 77 ? -5.632 3.818 -3.181 1.00 98.31 77 ALA A N 1
ATOM 617 C CA . ALA A 1 77 ? -4.773 3.064 -4.084 1.00 98.31 77 ALA A CA 1
ATOM 618 C C . ALA A 1 77 ? -3.434 2.792 -3.393 1.00 98.31 77 ALA A C 1
ATOM 620 O O . ALA A 1 77 ? -2.720 3.721 -3.025 1.00 98.31 77 ALA A O 1
ATOM 621 N N . ILE A 1 78 ? -3.115 1.526 -3.159 1.00 98.81 78 ILE A N 1
ATOM 622 C CA . ILE A 1 78 ? -1.942 1.120 -2.392 1.00 98.81 78 ILE A CA 1
ATOM 623 C C . ILE A 1 78 ? -0.839 0.769 -3.379 1.00 98.81 78 ILE A C 1
ATOM 625 O O . ILE A 1 78 ? -1.081 -0.018 -4.292 1.00 98.81 78 ILE A O 1
ATOM 629 N N . ILE A 1 79 ? 0.344 1.339 -3.176 1.00 98.56 79 ILE A N 1
ATOM 630 C CA . ILE A 1 79 ? 1.547 1.067 -3.965 1.00 98.56 79 ILE A CA 1
ATOM 631 C C . ILE A 1 79 ? 2.668 0.628 -3.024 1.00 98.56 79 ILE A C 1
ATOM 633 O O . ILE A 1 79 ? 2.846 1.222 -1.958 1.00 98.56 79 ILE A O 1
ATOM 637 N N . ASP A 1 80 ? 3.417 -0.379 -3.463 1.00 98.62 80 ASP A N 1
ATOM 638 C CA . ASP A 1 80 ? 4.701 -0.784 -2.892 1.00 98.62 80 ASP A CA 1
ATOM 639 C C . ASP A 1 80 ? 5.606 -1.249 -4.042 1.00 98.62 80 ASP A C 1
ATOM 641 O O . ASP A 1 80 ? 5.347 -2.280 -4.669 1.00 98.62 80 ASP A O 1
ATOM 645 N N . PHE A 1 81 ? 6.573 -0.422 -4.439 1.00 98.69 81 PHE A N 1
ATOM 646 C CA . PHE A 1 81 ? 7.439 -0.739 -5.574 1.00 98.69 81 PHE A CA 1
ATOM 647 C C . PHE A 1 81 ? 8.584 -1.646 -5.143 1.00 98.69 81 PHE A C 1
ATOM 649 O O . PHE A 1 81 ? 9.322 -1.320 -4.215 1.00 98.69 81 PHE A O 1
ATOM 656 N N . GLU A 1 82 ? 8.865 -2.672 -5.943 1.00 98.62 82 GLU A N 1
ATOM 657 C CA . GLU A 1 82 ? 10.177 -3.314 -5.894 1.00 98.62 82 GLU A CA 1
ATOM 658 C C . GLU A 1 82 ? 11.116 -2.668 -6.904 1.00 98.62 82 GLU A C 1
ATOM 660 O O . GLU A 1 82 ? 10.726 -2.312 -8.023 1.00 98.62 82 GLU A O 1
ATOM 665 N N . ALA A 1 83 ? 12.381 -2.538 -6.516 1.00 98.00 83 ALA A N 1
ATOM 666 C CA . ALA A 1 83 ? 13.417 -1.928 -7.334 1.00 98.00 83 ALA A CA 1
ATOM 667 C C . ALA A 1 83 ? 14.682 -2.789 -7.376 1.00 98.00 83 ALA A C 1
ATOM 669 O O . ALA A 1 83 ? 14.958 -3.577 -6.465 1.00 98.00 83 ALA A O 1
ATOM 670 N N . THR A 1 84 ? 15.493 -2.603 -8.418 1.00 97.69 84 THR A N 1
ATOM 671 C CA . THR A 1 84 ? 16.826 -3.201 -8.487 1.00 97.69 84 THR A CA 1
ATOM 672 C C . THR A 1 84 ? 17.624 -2.840 -7.233 1.00 97.69 84 THR A C 1
ATOM 674 O O . THR A 1 84 ? 17.595 -1.713 -6.723 1.00 97.69 84 THR A O 1
ATOM 677 N N . CYS A 1 85 ? 18.315 -3.832 -6.682 1.00 95.00 85 CYS A N 1
ATOM 678 C CA . CYS A 1 85 ? 19.158 -3.667 -5.508 1.00 95.00 85 CYS A CA 1
ATOM 679 C C . CYS A 1 85 ? 20.350 -4.623 -5.562 1.00 95.00 85 CYS A C 1
ATOM 681 O O . CYS A 1 85 ? 20.409 -5.548 -6.376 1.00 95.00 85 CYS A O 1
ATOM 683 N N . MET A 1 86 ? 21.330 -4.396 -4.698 1.00 92.25 86 MET A N 1
ATOM 684 C CA . MET A 1 86 ? 22.491 -5.266 -4.563 1.00 92.25 86 MET A CA 1
ATOM 685 C C . MET A 1 86 ? 22.951 -5.315 -3.112 1.00 92.25 86 MET A C 1
ATOM 687 O O . MET A 1 86 ? 22.681 -4.399 -2.335 1.00 92.25 86 MET A O 1
ATOM 691 N N . GLU A 1 87 ? 23.640 -6.393 -2.755 1.00 89.31 87 GLU A N 1
ATOM 692 C CA . GLU A 1 87 ? 24.286 -6.512 -1.454 1.00 89.31 87 GLU A CA 1
ATOM 693 C C . GLU A 1 87 ? 25.465 -5.536 -1.388 1.00 89.31 87 GLU A C 1
ATOM 695 O O . GLU A 1 87 ? 26.274 -5.489 -2.312 1.00 89.31 87 GLU A O 1
ATOM 700 N N . ASN A 1 88 ? 25.552 -4.753 -0.308 1.00 86.31 88 ASN A N 1
ATOM 701 C CA . ASN A 1 88 ? 26.565 -3.705 -0.125 1.00 86.31 88 ASN A CA 1
ATOM 702 C C . ASN A 1 88 ? 26.654 -2.748 -1.332 1.00 86.31 88 ASN A C 1
ATOM 704 O O . ASN A 1 88 ? 27.693 -2.690 -1.996 1.00 86.31 88 ASN A O 1
ATOM 708 N N . PRO A 1 89 ? 25.572 -2.007 -1.641 1.00 80.31 89 PRO A N 1
ATOM 709 C CA . PRO A 1 89 ? 25.577 -1.108 -2.781 1.00 80.31 89 PRO A CA 1
ATOM 710 C C . PRO A 1 89 ? 26.658 -0.037 -2.598 1.00 80.31 89 PRO A C 1
ATOM 712 O O . PRO A 1 89 ? 26.913 0.398 -1.466 1.00 80.31 89 PRO A O 1
ATOM 715 N N . PRO A 1 90 ? 27.281 0.429 -3.694 1.00 80.00 90 PRO A N 1
ATOM 716 C CA . PRO A 1 90 ? 28.123 1.610 -3.622 1.00 80.00 90 PRO A CA 1
ATOM 717 C C . PRO A 1 90 ? 27.269 2.811 -3.167 1.00 80.00 90 PRO A C 1
ATOM 719 O O . PRO A 1 90 ? 26.035 2.721 -3.130 1.00 80.00 90 PRO A O 1
ATOM 722 N N . PRO A 1 91 ? 27.892 3.950 -2.810 1.00 77.62 91 PRO A N 1
ATOM 723 C CA . PRO A 1 91 ? 27.150 5.164 -2.486 1.00 77.62 91 PRO A CA 1
ATOM 724 C C . PRO A 1 91 ? 26.046 5.432 -3.523 1.00 77.62 91 PRO A C 1
ATOM 726 O O . PRO A 1 91 ? 26.286 5.165 -4.703 1.00 77.62 91 PRO A O 1
ATOM 729 N N . PRO A 1 92 ? 24.866 5.954 -3.128 1.00 67.50 92 PRO A N 1
ATOM 730 C CA . PRO A 1 92 ? 23.715 6.130 -4.024 1.00 67.50 92 PRO A CA 1
ATOM 731 C C . PRO A 1 92 ? 24.058 6.790 -5.370 1.00 67.50 92 PRO A C 1
ATOM 733 O O . PRO A 1 92 ? 23.454 6.461 -6.382 1.00 67.50 92 PRO A O 1
ATOM 736 N N . GLN A 1 93 ? 25.085 7.648 -5.377 1.00 68.50 93 GLN A N 1
ATOM 737 C CA . GLN A 1 93 ? 25.745 8.292 -6.526 1.00 68.50 93 GLN A CA 1
ATOM 738 C C . GLN A 1 93 ? 26.092 7.344 -7.675 1.00 68.50 93 GLN A C 1
ATOM 740 O O . GLN A 1 93 ? 26.241 7.767 -8.817 1.00 68.50 93 GLN A O 1
ATOM 745 N N . HIS A 1 94 ? 26.318 6.078 -7.355 1.00 75.06 94 HIS A N 1
ATOM 746 C CA . HIS A 1 94 ? 26.966 5.112 -8.227 1.00 75.06 94 HIS A CA 1
ATOM 747 C C . HIS A 1 94 ? 26.104 3.876 -8.480 1.00 75.06 94 HIS A C 1
ATOM 749 O O . HIS A 1 94 ? 26.535 2.987 -9.211 1.00 75.06 94 HIS A O 1
ATOM 755 N N . TYR A 1 95 ? 24.907 3.807 -7.893 1.00 84.56 95 TYR A N 1
ATOM 756 C CA . TYR A 1 95 ? 23.947 2.748 -8.177 1.00 84.56 95 TYR A CA 1
ATOM 757 C C . TYR A 1 95 ? 22.551 3.328 -8.343 1.00 84.56 95 TYR A C 1
ATOM 759 O O . TYR A 1 95 ? 21.908 3.764 -7.386 1.00 84.56 95 TYR A O 1
ATOM 767 N N . VAL A 1 96 ? 22.090 3.319 -9.589 1.00 90.50 96 VAL A N 1
ATOM 768 C CA . VAL A 1 96 ? 20.771 3.814 -9.954 1.00 90.50 96 VAL A CA 1
ATOM 769 C C . VAL A 1 96 ? 19.778 2.672 -9.799 1.00 90.50 96 VAL A C 1
ATOM 771 O O . VAL A 1 96 ? 19.898 1.641 -10.452 1.00 90.50 96 VAL A O 1
ATOM 774 N N . GLN A 1 97 ? 18.799 2.848 -8.917 1.00 94.94 97 GLN A N 1
ATOM 775 C CA . GLN A 1 97 ? 17.727 1.873 -8.763 1.00 94.94 97 GLN A CA 1
ATOM 776 C C . GLN A 1 97 ? 16.665 2.082 -9.841 1.00 94.94 97 GLN A C 1
ATOM 778 O O . GLN A 1 97 ? 16.281 3.217 -10.125 1.00 94.94 97 GLN A O 1
ATOM 783 N N . GLU A 1 98 ? 16.178 0.980 -10.396 1.00 97.88 98 GLU A N 1
ATOM 784 C CA . GLU A 1 98 ? 15.103 0.941 -11.385 1.00 97.88 98 GLU A CA 1
ATOM 785 C C . GLU A 1 98 ? 13.935 0.132 -10.825 1.00 97.88 98 GLU A C 1
ATOM 787 O O . GLU A 1 98 ? 14.155 -0.909 -10.211 1.00 97.88 98 GLU A O 1
ATOM 792 N N . ILE A 1 99 ? 12.701 0.592 -11.028 1.00 98.69 99 ILE A N 1
ATOM 793 C CA . ILE A 1 99 ? 11.494 -0.145 -10.639 1.00 98.69 99 ILE A CA 1
ATOM 794 C C . ILE A 1 99 ? 11.424 -1.436 -11.462 1.00 98.69 99 ILE A C 1
ATOM 796 O O . ILE A 1 99 ? 11.525 -1.392 -12.689 1.00 98.69 99 ILE A O 1
ATOM 800 N N . ILE A 1 100 ? 11.215 -2.567 -10.787 1.00 98.81 100 ILE A N 1
ATOM 801 C CA . ILE A 1 100 ? 11.092 -3.912 -11.377 1.00 98.81 100 ILE A CA 1
ATOM 802 C C . ILE A 1 100 ? 9.750 -4.590 -11.071 1.00 98.81 100 ILE A C 1
ATOM 804 O O . ILE A 1 100 ? 9.409 -5.574 -11.724 1.00 98.81 100 ILE A O 1
ATOM 808 N N . GLU A 1 101 ? 8.951 -4.042 -10.153 1.00 98.88 101 GLU A N 1
ATOM 809 C CA . GLU A 1 101 ? 7.565 -4.452 -9.897 1.00 98.88 101 GLU A CA 1
ATOM 810 C C . GLU A 1 101 ? 6.695 -3.221 -9.618 1.00 98.88 101 GLU A C 1
ATOM 812 O O . GLU A 1 101 ? 7.079 -2.346 -8.844 1.00 98.88 101 GLU A O 1
ATOM 817 N N . PHE A 1 102 ? 5.525 -3.153 -10.255 1.00 98.81 102 PHE A N 1
ATOM 818 C CA . PHE A 1 102 ? 4.566 -2.054 -10.153 1.00 98.81 102 PHE A CA 1
ATOM 819 C C . PHE A 1 102 ? 3.170 -2.603 -9.814 1.00 98.81 102 PHE A C 1
ATOM 821 O O . PHE A 1 102 ? 2.365 -2.872 -10.713 1.00 98.81 102 PHE A O 1
ATOM 828 N N . PRO A 1 103 ? 2.847 -2.760 -8.522 1.00 98.75 103 PRO A N 1
ATOM 829 C CA . PRO A 1 103 ? 1.502 -3.084 -8.064 1.00 98.75 103 PRO A CA 1
ATOM 830 C C . PRO A 1 103 ? 0.681 -1.817 -7.775 1.00 98.75 103 PRO A C 1
ATOM 832 O O . PRO A 1 103 ? 1.204 -0.811 -7.299 1.00 98.75 103 PRO A O 1
ATOM 835 N N . ILE A 1 104 ? -0.631 -1.886 -8.002 1.00 98.81 104 ILE A N 1
ATOM 836 C CA . ILE A 1 104 ? -1.613 -0.973 -7.409 1.00 98.81 104 ILE A CA 1
ATOM 837 C C . ILE A 1 104 ? -2.785 -1.804 -6.889 1.00 98.81 104 ILE A C 1
ATOM 839 O O . ILE A 1 104 ? -3.484 -2.440 -7.674 1.00 98.81 104 ILE A O 1
ATOM 843 N N . VAL A 1 105 ? -3.044 -1.771 -5.583 1.00 98.88 105 VAL A N 1
ATOM 844 C CA . VAL A 1 105 ? -4.203 -2.441 -4.966 1.00 98.88 105 VAL A CA 1
ATOM 845 C C . VAL A 1 105 ? -5.254 -1.397 -4.610 1.00 98.88 105 VAL A C 1
ATOM 847 O O . VAL A 1 105 ? -4.961 -0.436 -3.903 1.00 98.88 105 VAL A O 1
ATOM 850 N N . LEU A 1 106 ? -6.484 -1.561 -5.096 1.00 98.75 106 LEU A N 1
ATOM 851 C CA . LEU A 1 106 ? -7.551 -0.577 -4.923 1.00 98.75 106 LEU A CA 1
ATOM 852 C C . LEU A 1 106 ? -8.552 -1.011 -3.856 1.00 98.75 106 LEU A C 1
ATOM 854 O O . LEU A 1 106 ? -9.160 -2.078 -3.950 1.00 98.75 106 LEU A O 1
ATOM 858 N N . ILE A 1 107 ? -8.772 -0.142 -2.873 1.00 98.62 107 ILE A N 1
ATOM 859 C CA . ILE A 1 107 ? -9.774 -0.308 -1.818 1.00 98.62 107 ILE A CA 1
ATOM 860 C C . ILE A 1 107 ? -10.963 0.600 -2.101 1.00 98.62 107 ILE A C 1
ATOM 862 O O . ILE A 1 107 ? -10.789 1.799 -2.320 1.00 98.62 107 ILE A O 1
ATOM 866 N N . ASP A 1 108 ? -12.167 0.040 -2.003 1.00 97.56 108 ASP A N 1
ATOM 867 C CA . ASP A 1 108 ? -13.397 0.813 -1.839 1.00 97.56 108 ASP A CA 1
ATOM 868 C C . ASP A 1 108 ? -13.596 1.120 -0.352 1.00 97.56 108 ASP A C 1
ATOM 870 O O . ASP A 1 108 ? -13.703 0.211 0.482 1.00 97.56 108 ASP A O 1
ATOM 874 N N . VAL A 1 109 ? -13.603 2.406 -0.008 1.00 96.06 109 VAL A N 1
ATOM 875 C CA . VAL A 1 109 ? -13.631 2.870 1.384 1.00 96.06 109 VAL A CA 1
ATOM 876 C C . VAL A 1 109 ? -14.975 2.583 2.054 1.00 96.06 109 VAL A C 1
ATOM 878 O O . VAL A 1 109 ? -15.015 2.253 3.242 1.00 96.06 109 VAL A O 1
ATOM 881 N N . THR A 1 110 ? -16.075 2.659 1.305 1.00 92.94 110 THR A N 1
ATOM 882 C CA . THR A 1 110 ? -17.421 2.386 1.819 1.00 92.94 110 THR A CA 1
ATOM 883 C C . THR A 1 110 ? -17.605 0.896 2.081 1.00 92.94 110 THR A C 1
ATOM 885 O O . THR A 1 110 ? -18.080 0.509 3.148 1.00 92.94 110 THR A O 1
ATOM 888 N N . GLN A 1 111 ? -17.191 0.054 1.134 1.00 95.06 111 GLN A N 1
ATOM 889 C CA . GLN A 1 111 ? -17.302 -1.403 1.229 1.00 95.06 111 GLN A CA 1
ATOM 890 C C . GLN A 1 111 ? -16.203 -2.029 2.098 1.00 95.06 111 GLN A C 1
ATOM 892 O O . GLN A 1 111 ? -16.329 -3.187 2.494 1.00 95.06 111 GLN A O 1
ATOM 897 N N . ARG A 1 112 ? -15.138 -1.276 2.409 1.00 96.00 112 ARG A N 1
ATOM 898 C CA . ARG A 1 112 ? -13.999 -1.686 3.249 1.00 96.00 112 ARG A CA 1
ATOM 899 C C . ARG A 1 112 ? -13.352 -2.981 2.761 1.00 96.00 112 ARG A C 1
ATOM 901 O O . ARG A 1 112 ? -13.046 -3.876 3.552 1.00 96.00 112 ARG A O 1
ATOM 908 N N . ARG A 1 113 ? -13.163 -3.085 1.447 1.00 97.62 113 ARG A N 1
ATOM 909 C CA . ARG A 1 113 ? -12.568 -4.255 0.798 1.00 97.62 113 ARG A CA 1
ATOM 910 C C . ARG A 1 113 ? -11.720 -3.853 -0.395 1.00 97.62 113 ARG A C 1
ATOM 912 O O . ARG A 1 113 ? -11.963 -2.823 -1.022 1.00 97.62 113 ARG A O 1
ATOM 919 N N . ILE A 1 114 ? -10.771 -4.718 -0.726 1.00 98.62 114 ILE A N 1
ATOM 920 C CA . ILE A 1 114 ? -10.072 -4.664 -2.006 1.00 98.62 114 ILE A CA 1
ATOM 921 C C . ILE A 1 114 ? -11.099 -4.966 -3.103 1.00 98.62 114 ILE A C 1
ATOM 923 O O . ILE A 1 114 ? -11.871 -5.926 -3.000 1.00 98.62 114 ILE A O 1
ATOM 927 N N . ILE A 1 115 ? -11.145 -4.112 -4.119 1.00 98.44 115 ILE A N 1
ATOM 928 C CA . ILE A 1 115 ? -12.063 -4.248 -5.254 1.00 98.44 115 ILE A CA 1
ATOM 929 C C . ILE A 1 115 ? -11.346 -4.554 -6.560 1.00 98.44 115 ILE A C 1
ATOM 931 O O . ILE A 1 115 ? -11.995 -5.027 -7.488 1.00 98.44 115 ILE A O 1
ATOM 935 N N . ASP A 1 116 ? -10.045 -4.278 -6.639 1.00 98.38 116 ASP A N 1
ATOM 936 C CA . ASP A 1 116 ? -9.288 -4.434 -7.871 1.00 98.38 116 ASP A CA 1
ATOM 937 C C . ASP A 1 116 ? -7.778 -4.375 -7.638 1.00 98.38 116 ASP A C 1
ATOM 939 O O . ASP A 1 116 ? -7.322 -3.827 -6.630 1.00 98.38 116 ASP A O 1
ATOM 943 N N . THR A 1 117 ? -7.024 -4.871 -8.617 1.00 98.69 117 THR A N 1
ATOM 944 C CA . THR A 1 117 ? -5.563 -4.892 -8.604 1.00 98.69 117 THR A CA 1
ATOM 945 C C . THR A 1 117 ? -5.010 -4.654 -10.009 1.00 98.69 117 THR A C 1
ATOM 947 O O . THR A 1 117 ? -5.396 -5.322 -10.967 1.00 98.69 117 THR A O 1
ATOM 950 N N . PHE A 1 118 ? -4.055 -3.734 -10.121 1.00 98.81 118 PHE A N 1
ATOM 951 C CA . PHE A 1 118 ? -3.111 -3.664 -11.231 1.00 98.81 118 PHE A CA 1
ATOM 952 C C . PHE A 1 118 ? -1.783 -4.274 -10.791 1.00 98.81 118 PHE A C 1
ATOM 954 O O . PHE A 1 118 ? -1.333 -4.044 -9.669 1.00 98.81 118 PHE A O 1
ATOM 961 N N . HIS A 1 119 ? -1.139 -5.029 -11.672 1.00 98.75 119 HIS A N 1
ATOM 962 C CA . HIS A 1 119 ? 0.188 -5.574 -11.422 1.00 98.75 119 HIS A CA 1
ATOM 963 C C . HIS A 1 119 ? 0.952 -5.711 -12.730 1.00 98.75 119 HIS A C 1
ATOM 965 O O . HIS A 1 119 ? 0.400 -6.162 -13.735 1.00 98.75 119 HIS A O 1
ATOM 971 N N . SER A 1 120 ? 2.221 -5.324 -12.706 1.00 98.88 120 SER A N 1
ATOM 972 C CA . SER A 1 120 ? 3.168 -5.614 -13.773 1.00 98.88 120 SER A CA 1
ATOM 973 C C . SER A 1 120 ? 4.571 -5.708 -13.199 1.00 98.88 120 SER A C 1
ATOM 975 O O . SER A 1 120 ? 4.957 -4.902 -12.354 1.00 98.88 120 SER A O 1
ATOM 977 N N . TYR A 1 121 ? 5.371 -6.631 -13.723 1.00 98.88 121 TYR A N 1
ATOM 978 C CA . TYR A 1 121 ? 6.821 -6.491 -13.643 1.00 98.88 121 TYR A CA 1
ATOM 979 C C . TYR A 1 121 ? 7.291 -5.400 -14.611 1.00 98.88 121 TYR A C 1
ATOM 981 O O . TYR A 1 121 ? 6.594 -5.072 -15.577 1.00 98.88 121 TYR A O 1
ATOM 989 N N . CYS A 1 122 ? 8.476 -4.857 -14.359 1.00 98.56 122 CYS A N 1
ATOM 990 C CA . CYS A 1 122 ? 9.123 -3.850 -15.192 1.00 98.56 122 CYS A CA 1
ATOM 991 C C . CYS A 1 122 ? 10.510 -4.348 -15.597 1.00 98.56 122 CYS A C 1
ATOM 993 O O . CYS A 1 122 ? 11.279 -4.816 -14.756 1.00 98.56 122 CYS A O 1
ATOM 995 N N . ARG A 1 123 ? 10.849 -4.226 -16.881 1.00 98.69 123 ARG A N 1
ATOM 996 C CA . ARG A 1 123 ? 12.192 -4.542 -17.369 1.00 98.69 123 ARG A CA 1
ATOM 997 C C . ARG A 1 123 ? 13.147 -3.367 -17.114 1.00 98.69 123 ARG A C 1
ATOM 999 O O . ARG A 1 123 ? 12.932 -2.310 -17.718 1.00 98.69 123 ARG A O 1
ATOM 1006 N N . PRO A 1 124 ? 14.202 -3.539 -16.292 1.00 98.38 124 PRO A N 1
ATOM 1007 C CA . PRO A 1 124 ? 15.229 -2.519 -16.112 1.00 98.38 124 PRO A CA 1
ATOM 1008 C C . PRO A 1 124 ? 16.097 -2.392 -17.373 1.00 98.38 124 PRO A C 1
ATOM 1010 O O . PRO A 1 124 ? 16.348 -3.377 -18.071 1.00 98.38 124 PRO A O 1
ATOM 1013 N N . ILE A 1 125 ? 16.536 -1.172 -17.683 1.00 97.31 125 ILE A N 1
ATOM 1014 C CA . ILE A 1 125 ? 17.311 -0.831 -18.885 1.00 97.31 125 ILE A CA 1
ATOM 1015 C C . ILE A 1 125 ? 18.772 -0.538 -18.527 1.00 97.31 125 ILE A C 1
ATOM 1017 O O . ILE A 1 125 ? 19.667 -0.939 -19.270 1.00 97.31 125 ILE A O 1
ATOM 1021 N N . ILE A 1 126 ? 19.031 0.137 -17.403 1.00 95.44 126 ILE A N 1
ATOM 1022 C CA . ILE A 1 126 ? 20.392 0.491 -16.967 1.00 95.44 126 ILE A CA 1
ATOM 1023 C C . ILE A 1 126 ? 21.100 -0.742 -16.395 1.00 95.44 126 ILE A C 1
ATOM 1025 O O . ILE A 1 126 ? 22.243 -1.038 -16.750 1.00 95.44 126 ILE A O 1
ATOM 1029 N N . HIS A 1 127 ? 20.411 -1.490 -15.534 1.00 94.69 127 HIS A N 1
ATOM 1030 C CA . HIS A 1 127 ? 20.901 -2.712 -14.905 1.00 94.69 127 HIS A CA 1
ATOM 1031 C C . HIS A 1 127 ? 19.981 -3.897 -15.248 1.00 94.69 127 HIS A C 1
ATOM 1033 O O . HIS A 1 127 ? 19.267 -4.396 -14.378 1.00 94.69 127 HIS A O 1
ATOM 1039 N N . PRO A 1 128 ? 19.996 -4.381 -16.510 1.00 97.25 128 PRO A N 1
ATOM 1040 C CA . PRO A 1 128 ? 19.059 -5.402 -16.989 1.00 97.25 128 PRO A CA 1
ATOM 1041 C C . PRO A 1 128 ? 19.224 -6.760 -16.294 1.00 97.25 128 PRO A C 1
ATOM 1043 O O . PRO A 1 128 ? 18.283 -7.549 -16.258 1.00 97.25 128 PRO A O 1
ATOM 1046 N N . ILE A 1 129 ? 20.408 -7.047 -15.744 1.00 98.00 129 ILE A N 1
ATOM 1047 C CA . ILE A 1 129 ? 20.689 -8.283 -15.010 1.00 98.00 129 ILE A CA 1
ATOM 1048 C C . ILE A 1 129 ? 20.526 -8.030 -13.512 1.00 98.00 129 ILE A C 1
ATOM 1050 O O . ILE A 1 129 ? 21.289 -7.266 -12.916 1.00 98.00 129 ILE A O 1
ATOM 1054 N N . LEU A 1 130 ? 19.550 -8.698 -12.898 1.00 98.19 130 LEU A N 1
ATOM 1055 C CA . LEU A 1 130 ? 19.301 -8.615 -11.464 1.00 98.19 130 LEU A CA 1
ATOM 1056 C C . LEU A 1 130 ? 20.435 -9.285 -10.686 1.00 98.19 130 LEU A C 1
ATOM 1058 O O . LEU A 1 130 ? 20.861 -10.401 -10.999 1.00 98.19 130 LEU A O 1
ATOM 1062 N N . SER A 1 131 ? 20.879 -8.629 -9.613 1.00 97.56 131 SER A N 1
ATOM 1063 C CA . SER A 1 131 ? 21.828 -9.236 -8.679 1.00 97.56 131 SER A CA 1
ATOM 1064 C C . SER A 1 131 ? 21.210 -10.454 -7.981 1.00 97.56 131 SER A C 1
ATOM 1066 O O . SER A 1 131 ? 19.991 -10.544 -7.810 1.00 97.56 131 SER A O 1
ATOM 1068 N N . ASP A 1 132 ? 22.044 -11.387 -7.517 1.00 97.62 132 ASP A N 1
ATOM 1069 C CA . ASP A 1 132 ? 21.568 -12.534 -6.730 1.00 97.62 132 ASP A CA 1
ATOM 1070 C C . ASP A 1 132 ? 20.885 -12.100 -5.432 1.00 97.62 132 ASP A C 1
ATOM 1072 O O . ASP A 1 132 ? 19.894 -12.703 -5.021 1.00 97.62 132 ASP A O 1
ATOM 1076 N N . TYR A 1 133 ? 21.360 -11.008 -4.826 1.00 97.44 133 TYR A N 1
ATOM 1077 C CA . TYR A 1 133 ? 20.718 -10.400 -3.667 1.00 97.44 133 TYR A CA 1
ATOM 1078 C C . TYR A 1 133 ? 19.299 -9.926 -3.987 1.00 97.44 133 TYR A C 1
ATOM 1080 O O . TYR A 1 133 ? 18.376 -10.258 -3.250 1.00 97.44 133 TYR A O 1
ATOM 1088 N N . CYS A 1 134 ? 19.111 -9.209 -5.100 1.00 97.81 134 CYS A N 1
ATOM 1089 C CA . CYS A 1 134 ? 17.800 -8.724 -5.532 1.00 97.81 134 CYS A CA 1
ATOM 1090 C C . CYS A 1 134 ? 16.839 -9.886 -5.770 1.00 97.81 134 CYS A C 1
ATOM 1092 O O . CYS A 1 134 ? 15.788 -9.936 -5.139 1.00 97.81 134 CYS A O 1
ATOM 1094 N N . LYS A 1 135 ? 17.252 -10.882 -6.565 1.00 98.31 135 LYS A N 1
ATOM 1095 C CA . LYS A 1 135 ? 16.447 -12.086 -6.829 1.00 98.31 135 LYS A CA 1
ATOM 1096 C C . LYS A 1 135 ? 16.095 -12.831 -5.541 1.00 98.31 135 LYS A C 1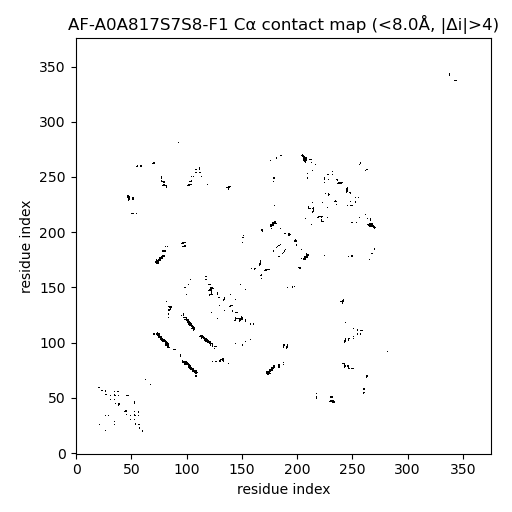
ATOM 1098 O O . LYS A 1 135 ? 14.983 -13.318 -5.397 1.00 98.31 135 LYS A O 1
ATOM 1103 N N . LYS A 1 136 ? 17.020 -12.928 -4.580 1.00 97.94 136 LYS A N 1
ATOM 1104 C CA . LYS A 1 136 ? 16.766 -13.589 -3.291 1.00 97.94 136 LYS A CA 1
ATOM 1105 C C . LYS A 1 136 ? 15.814 -12.790 -2.403 1.00 97.94 136 LYS A C 1
ATOM 1107 O O . LYS A 1 136 ? 14.984 -13.394 -1.724 1.00 97.94 136 LYS A O 1
ATOM 1112 N N . LEU A 1 137 ? 15.972 -11.468 -2.370 1.00 97.50 137 LEU A N 1
ATOM 1113 C CA . LEU A 1 137 ? 15.160 -10.572 -1.558 1.00 97.50 137 LEU A CA 1
ATOM 1114 C C . LEU A 1 137 ? 13.728 -10.532 -2.089 1.00 97.50 137 LEU A C 1
ATOM 1116 O O . LEU A 1 137 ? 12.816 -10.865 -1.342 1.00 97.50 137 LEU A O 1
ATOM 1120 N N . THR A 1 138 ? 13.558 -10.193 -3.369 1.00 97.94 138 THR A N 1
ATOM 1121 C CA . THR A 1 138 ? 12.244 -9.929 -3.970 1.00 97.94 138 THR A CA 1
ATOM 1122 C C . THR A 1 138 ? 11.567 -11.169 -4.542 1.00 97.94 138 THR A C 1
ATOM 1124 O O . THR A 1 138 ? 10.365 -11.186 -4.779 1.00 97.94 138 THR A O 1
ATOM 1127 N N . ARG A 1 139 ? 12.342 -12.238 -4.776 1.00 98.12 139 ARG A N 1
ATOM 1128 C CA . ARG A 1 139 ? 11.924 -13.459 -5.492 1.00 98.12 139 ARG A CA 1
ATOM 1129 C C . ARG A 1 139 ? 11.546 -13.237 -6.953 1.00 98.12 139 ARG A C 1
ATOM 1131 O O . ARG A 1 139 ? 11.066 -14.165 -7.601 1.00 98.12 139 ARG A O 1
ATOM 1138 N N . ILE A 1 140 ? 11.826 -12.052 -7.488 1.00 98.56 140 ILE A N 1
ATOM 1139 C CA . ILE A 1 140 ? 11.675 -11.764 -8.907 1.00 98.56 140 ILE A CA 1
ATOM 1140 C C . ILE A 1 140 ? 12.823 -12.444 -9.653 1.00 98.56 140 ILE A C 1
ATOM 1142 O O . ILE A 1 140 ? 14.000 -12.226 -9.370 1.00 98.56 140 ILE A O 1
ATOM 1146 N N . THR A 1 141 ? 12.465 -13.298 -10.600 1.00 98.62 141 THR A N 1
ATOM 1147 C CA . THR A 1 141 ? 13.394 -14.032 -11.460 1.00 98.62 141 THR A CA 1
ATOM 1148 C C . THR A 1 141 ? 13.885 -13.162 -12.612 1.00 98.62 141 THR A C 1
ATOM 1150 O O . THR A 1 141 ? 13.252 -12.178 -13.004 1.00 98.62 141 THR A O 1
ATOM 1153 N N . GLN A 1 142 ? 15.017 -13.548 -13.199 1.00 98.75 142 GLN A N 1
ATOM 1154 C CA . GLN A 1 142 ? 15.544 -12.848 -14.366 1.00 98.75 142 GLN A CA 1
ATOM 1155 C C . GLN A 1 142 ? 14.589 -12.981 -15.563 1.00 98.75 142 GLN A C 1
ATOM 1157 O O . GLN A 1 142 ? 14.413 -12.045 -16.335 1.00 98.75 142 GLN A O 1
ATOM 1162 N N . GLU A 1 143 ? 13.929 -14.128 -15.699 1.00 98.69 143 GLU A N 1
ATOM 1163 C CA . GLU A 1 143 ? 12.971 -14.427 -16.761 1.00 98.69 143 GLU A CA 1
ATOM 1164 C C . GLU A 1 143 ? 11.737 -13.518 -16.691 1.00 98.69 143 GLU A C 1
ATOM 1166 O O . GLU A 1 143 ? 11.265 -13.051 -17.733 1.00 98.69 143 GLU A O 1
ATOM 1171 N N . GLN A 1 144 ? 11.253 -13.220 -15.477 1.00 98.69 144 GLN A N 1
ATOM 1172 C CA . GLN A 1 144 ? 10.141 -12.290 -15.256 1.00 98.69 144 GLN A CA 1
ATOM 1173 C C . GLN A 1 144 ? 10.479 -10.885 -15.755 1.00 98.69 144 GLN A C 1
ATOM 1175 O O . GLN A 1 144 ? 9.711 -10.332 -16.538 1.00 98.69 144 GLN A O 1
ATOM 1180 N N . VAL A 1 145 ? 11.637 -10.326 -15.380 1.00 98.62 145 VAL A N 1
ATOM 1181 C CA . VAL A 1 145 ? 12.021 -8.984 -15.856 1.00 98.62 145 VAL A CA 1
ATOM 1182 C C . VAL A 1 145 ? 12.423 -8.973 -17.331 1.00 98.62 145 VAL A C 1
ATOM 1184 O O . VAL A 1 145 ? 12.146 -8.000 -18.021 1.00 98.62 145 VAL A O 1
ATOM 1187 N N . ASN A 1 146 ? 13.009 -10.050 -17.863 1.00 98.56 146 ASN A N 1
ATOM 1188 C CA . ASN A 1 146 ? 13.347 -10.142 -19.288 1.00 98.56 146 ASN A CA 1
ATOM 1189 C C . ASN A 1 146 ? 12.099 -10.072 -20.178 1.00 98.56 146 ASN A C 1
ATOM 1191 O O . ASN A 1 146 ? 12.114 -9.417 -21.225 1.00 98.56 146 ASN A O 1
ATOM 1195 N N . SER A 1 147 ? 11.033 -10.749 -19.744 1.00 98.25 147 SER A N 1
ATOM 1196 C CA . SER A 1 147 ? 9.751 -10.836 -20.453 1.00 98.25 147 SER A CA 1
ATOM 1197 C C . SER A 1 147 ? 8.835 -9.643 -20.175 1.00 98.25 147 SER A C 1
ATOM 1199 O O . SER A 1 147 ? 7.806 -9.498 -20.833 1.00 98.25 147 SER A O 1
ATOM 1201 N N . ALA A 1 148 ? 9.185 -8.803 -19.198 1.00 98.69 148 ALA A N 1
ATOM 1202 C CA . ALA A 1 148 ? 8.382 -7.663 -18.803 1.00 98.69 148 ALA A CA 1
ATOM 1203 C C . ALA A 1 148 ? 8.461 -6.507 -19.819 1.00 98.69 148 ALA A C 1
ATOM 1205 O O . ALA A 1 148 ? 9.495 -6.297 -20.469 1.00 98.69 148 ALA A O 1
ATOM 1206 N N . PRO A 1 149 ? 7.391 -5.705 -19.928 1.00 98.69 149 PRO A N 1
ATOM 1207 C CA . PRO A 1 149 ? 7.444 -4.403 -20.583 1.00 98.69 149 PRO A CA 1
ATOM 1208 C C . PRO A 1 149 ? 8.413 -3.446 -19.870 1.00 98.69 149 PRO A C 1
ATOM 1210 O O . PRO A 1 149 ? 8.723 -3.587 -18.684 1.00 98.69 149 PRO A O 1
ATOM 1213 N N . VAL A 1 150 ? 8.905 -2.442 -20.597 1.00 98.62 150 VAL A N 1
ATOM 1214 C CA . VAL A 1 150 ? 9.729 -1.372 -20.007 1.00 98.62 150 VAL A CA 1
ATOM 1215 C C . VAL A 1 150 ? 8.862 -0.419 -19.183 1.00 98.62 150 VAL A C 1
ATOM 1217 O O . VAL A 1 150 ? 7.661 -0.299 -19.423 1.00 98.62 150 VAL A O 1
ATOM 1220 N N . PHE A 1 151 ? 9.473 0.313 -18.247 1.00 98.75 151 PHE A N 1
ATOM 1221 C CA . PHE A 1 151 ? 8.735 1.176 -17.319 1.00 98.75 151 PHE A CA 1
ATOM 1222 C C . PHE A 1 151 ? 7.745 2.133 -17.997 1.00 98.75 151 PHE A C 1
ATOM 1224 O O . PHE A 1 151 ? 6.627 2.269 -17.517 1.00 98.75 151 PHE A O 1
ATOM 1231 N N . ALA A 1 152 ? 8.113 2.772 -19.113 1.00 98.50 152 ALA A N 1
ATOM 1232 C CA . ALA A 1 152 ? 7.229 3.725 -19.791 1.00 98.50 152 ALA A CA 1
ATOM 1233 C C . ALA A 1 152 ? 5.898 3.094 -20.242 1.00 98.50 152 ALA A C 1
ATOM 1235 O O . ALA A 1 152 ? 4.845 3.720 -20.139 1.00 98.50 152 ALA A O 1
ATOM 1236 N N . GLU A 1 153 ? 5.932 1.838 -20.690 1.00 98.69 153 GLU A N 1
ATOM 1237 C CA . GLU A 1 153 ? 4.734 1.086 -21.062 1.00 98.69 153 GLU A CA 1
ATOM 1238 C C . GLU A 1 153 ? 3.929 0.677 -19.823 1.00 98.69 153 GLU A C 1
ATOM 1240 O O . GLU A 1 153 ? 2.711 0.849 -19.796 1.00 98.69 153 GLU A O 1
ATOM 1245 N N . VAL A 1 154 ? 4.599 0.195 -18.769 1.00 98.81 154 VAL A N 1
ATOM 1246 C CA . VAL A 1 154 ? 3.937 -0.152 -17.499 1.00 98.81 154 VAL A CA 1
ATOM 1247 C C . VAL A 1 154 ? 3.237 1.055 -16.895 1.00 98.81 154 VAL A C 1
ATOM 1249 O O . VAL A 1 154 ? 2.081 0.958 -16.494 1.00 98.81 154 VAL A O 1
ATOM 1252 N N . PHE A 1 155 ? 3.915 2.198 -16.877 1.00 98.62 155 PHE A N 1
ATOM 1253 C CA . PHE A 1 155 ? 3.393 3.456 -16.375 1.00 98.62 155 PHE A CA 1
ATOM 1254 C C . PHE A 1 155 ? 2.149 3.894 -17.159 1.00 98.62 155 PHE A C 1
ATOM 1256 O O . PHE A 1 155 ? 1.109 4.160 -16.559 1.00 98.62 155 PHE A O 1
ATOM 1263 N N . ALA A 1 156 ? 2.207 3.870 -18.495 1.00 98.38 156 ALA A N 1
ATOM 1264 C CA . ALA A 1 156 ? 1.054 4.180 -19.341 1.00 98.38 156 ALA A CA 1
ATOM 1265 C C . ALA A 1 156 ? -0.118 3.205 -19.116 1.00 98.38 156 ALA A C 1
ATOM 1267 O O . ALA A 1 156 ? -1.281 3.616 -19.088 1.00 98.38 156 ALA A O 1
ATOM 1268 N N . ASN A 1 157 ? 0.167 1.917 -18.912 1.00 98.56 157 ASN A N 1
ATOM 1269 C CA . ASN A 1 157 ? -0.847 0.909 -18.608 1.00 98.56 157 ASN A CA 1
ATOM 1270 C C . ASN A 1 157 ? -1.479 1.121 -17.224 1.00 98.56 157 ASN A C 1
ATOM 1272 O O . ASN A 1 157 ? -2.699 1.001 -17.094 1.00 98.56 157 ASN A O 1
ATOM 1276 N N . ALA A 1 158 ? -0.685 1.486 -16.216 1.00 98.31 158 ALA A N 1
ATOM 1277 C CA . ALA A 1 158 ? -1.164 1.828 -14.881 1.00 98.31 158 ALA A CA 1
ATOM 1278 C C . ALA A 1 158 ? -2.069 3.072 -14.917 1.00 98.31 158 ALA A C 1
ATOM 1280 O O . ALA A 1 158 ? -3.172 3.058 -14.368 1.00 98.31 158 ALA A O 1
ATOM 1281 N N . GLU A 1 159 ? -1.665 4.123 -15.637 1.00 96.75 159 GLU A N 1
ATOM 1282 C CA . GLU A 1 159 ? -2.488 5.320 -15.830 1.00 96.75 159 GLU A CA 1
ATOM 1283 C C . GLU A 1 159 ? -3.781 5.008 -16.589 1.00 96.75 159 GLU A C 1
ATOM 1285 O O . GLU A 1 159 ? -4.864 5.423 -16.173 1.00 96.75 159 GLU A O 1
ATOM 1290 N N . LYS A 1 160 ? -3.716 4.203 -17.654 1.00 97.06 160 LYS A N 1
ATOM 1291 C CA . LYS A 1 160 ? -4.910 3.734 -18.369 1.00 97.06 160 LYS A CA 1
ATOM 1292 C C . LYS A 1 160 ? -5.850 2.956 -17.444 1.00 97.06 160 LYS A C 1
ATOM 1294 O O . LYS A 1 160 ? -7.067 3.142 -17.514 1.00 97.06 160 LYS A O 1
ATOM 1299 N N . TRP A 1 161 ? -5.306 2.110 -16.573 1.00 97.69 161 TRP A N 1
ATOM 1300 C CA . TRP A 1 161 ? -6.076 1.338 -15.600 1.00 97.69 161 TRP A CA 1
ATOM 1301 C C . TRP A 1 161 ? -6.755 2.234 -14.550 1.00 97.69 161 TRP A C 1
ATOM 1303 O O . TRP A 1 161 ? -7.944 2.042 -14.273 1.00 97.69 161 TRP A O 1
ATOM 1313 N N . LEU A 1 162 ? -6.056 3.252 -14.033 1.00 95.88 162 LEU A N 1
ATOM 1314 C CA . LEU A 1 162 ? -6.620 4.269 -13.133 1.00 95.88 162 LEU A CA 1
ATOM 1315 C C . LEU A 1 162 ? -7.707 5.099 -13.832 1.00 95.88 162 LEU A C 1
ATOM 1317 O O . LEU A 1 162 ? -8.779 5.328 -13.268 1.00 95.88 162 LEU A O 1
ATOM 1321 N N . ASN A 1 163 ? -7.471 5.512 -15.079 1.00 94.00 163 ASN A N 1
ATOM 1322 C CA . ASN A 1 163 ? -8.433 6.289 -15.858 1.00 94.00 163 ASN A CA 1
ATOM 1323 C C . ASN A 1 163 ? -9.717 5.500 -16.137 1.00 94.00 163 ASN A C 1
ATOM 1325 O O . ASN A 1 163 ? -10.809 6.042 -15.997 1.00 94.00 163 ASN A O 1
ATOM 1329 N N . GLY A 1 164 ? -9.602 4.204 -16.448 1.00 94.44 164 GLY A N 1
ATOM 1330 C CA . GLY A 1 164 ? -10.751 3.309 -16.624 1.00 94.44 164 GLY A CA 1
ATOM 1331 C C . GLY A 1 164 ? -11.621 3.140 -15.370 1.00 94.44 164 GLY A C 1
ATOM 1332 O O . GLY A 1 164 ? -12.717 2.597 -15.465 1.00 94.44 164 GLY A O 1
ATOM 1333 N N . ARG A 1 165 ? -11.152 3.612 -14.205 1.00 94.00 165 ARG A N 1
ATOM 1334 C CA . ARG A 1 165 ? -11.877 3.645 -12.920 1.00 94.00 165 ARG A CA 1
ATOM 1335 C C . ARG A 1 165 ? -12.276 5.056 -12.485 1.00 94.00 165 ARG A C 1
ATOM 1337 O O . ARG A 1 165 ? -12.763 5.223 -11.366 1.00 94.00 165 ARG A O 1
ATOM 1344 N N . GLU A 1 166 ? -12.077 6.045 -13.359 1.00 92.56 166 GLU A N 1
ATOM 1345 C CA . GLU A 1 166 ? -12.316 7.470 -13.111 1.00 92.56 166 GLU A CA 1
ATOM 1346 C C . GLU A 1 166 ? -11.449 8.035 -11.966 1.00 92.56 166 GLU A C 1
ATOM 1348 O O . GLU A 1 166 ? -11.907 8.855 -11.170 1.00 92.56 166 GLU A O 1
ATOM 1353 N N . LEU A 1 167 ? -10.188 7.587 -11.870 1.00 89.06 167 LEU A N 1
ATOM 1354 C CA . LEU A 1 167 ? -9.238 7.956 -10.808 1.00 89.06 167 LEU A CA 1
ATOM 1355 C C . LEU A 1 167 ? -8.038 8.779 -11.310 1.00 89.06 167 LEU A C 1
ATOM 1357 O O . LEU A 1 167 ? -7.013 8.825 -10.649 1.00 89.06 167 LEU A O 1
ATOM 1361 N N . LEU A 1 168 ? -8.083 9.418 -12.475 1.00 84.12 168 LEU A N 1
ATOM 1362 C CA . LEU A 1 168 ? -7.014 10.336 -12.907 1.00 84.12 168 LEU A CA 1
ATOM 1363 C C . LEU A 1 168 ? -7.453 11.802 -12.782 1.00 84.12 168 LEU A C 1
ATOM 1365 O O . LEU A 1 168 ? -8.650 12.067 -12.654 1.00 84.12 168 LEU A O 1
ATOM 1369 N N . PRO A 1 169 ? -6.510 12.768 -12.734 1.00 58.97 169 PRO A N 1
ATOM 1370 C CA . PRO A 1 169 ? -6.848 14.188 -12.658 1.00 58.97 169 PRO A CA 1
ATOM 1371 C C . PRO A 1 169 ? -7.890 14.551 -13.726 1.00 58.97 169 PRO A C 1
ATOM 1373 O O . PRO A 1 169 ? -7.844 14.025 -14.832 1.00 58.97 169 PRO A O 1
ATOM 1376 N N . PHE A 1 170 ? -8.843 15.412 -13.352 1.00 63.75 170 PHE A N 1
ATOM 1377 C CA . PHE A 1 170 ? -10.074 15.767 -14.089 1.00 63.75 170 PHE A CA 1
ATOM 1378 C C . PHE A 1 170 ? -11.263 14.798 -13.966 1.00 63.75 170 PHE A C 1
ATOM 1380 O O . PHE A 1 170 ? -12.334 15.096 -14.494 1.00 63.75 170 PHE A O 1
ATOM 1387 N N . GLN A 1 171 ? -11.127 13.692 -13.233 1.00 67.38 171 GLN A N 1
ATOM 1388 C CA . GLN A 1 171 ? -12.234 12.764 -12.987 1.00 67.38 171 GLN A CA 1
ATOM 1389 C C . GLN A 1 171 ? -13.031 13.092 -11.712 1.00 67.38 171 GLN A C 1
ATOM 1391 O O . GLN A 1 171 ? -12.596 13.853 -10.846 1.00 67.38 171 GLN A O 1
ATOM 1396 N N . LYS A 1 172 ? -14.240 12.521 -11.614 1.00 76.56 172 LYS A N 1
ATOM 1397 C CA . LYS A 1 172 ? -15.244 12.841 -10.583 1.00 76.56 172 LYS A CA 1
ATOM 1398 C C . LYS A 1 172 ? -14.944 12.251 -9.202 1.00 76.56 172 LYS A C 1
ATOM 1400 O O . LYS A 1 172 ? -15.463 12.771 -8.214 1.00 76.56 172 LYS A O 1
ATOM 1405 N N . ARG A 1 173 ? -14.160 11.170 -9.130 1.00 87.31 173 ARG A N 1
ATOM 1406 C CA . ARG A 1 173 ? -14.043 10.342 -7.923 1.00 87.31 173 ARG A CA 1
ATOM 1407 C C . ARG A 1 173 ? -12.846 10.734 -7.078 1.00 87.31 173 ARG A C 1
ATOM 1409 O O . ARG A 1 173 ? -11.735 10.923 -7.576 1.00 87.31 173 ARG A O 1
ATOM 1416 N N . LYS A 1 174 ? -13.057 10.830 -5.769 1.00 91.50 174 LYS A N 1
ATOM 1417 C CA . LYS A 1 174 ? -11.997 11.187 -4.823 1.00 91.50 174 LYS A CA 1
ATOM 1418 C C . LYS A 1 174 ? -11.210 9.949 -4.432 1.00 91.50 174 LYS A C 1
ATOM 1420 O O . LYS A 1 174 ? -11.765 9.010 -3.867 1.00 91.50 174 LYS A O 1
ATOM 1425 N N . TYR A 1 175 ? -9.901 9.986 -4.637 1.00 94.88 175 TYR A N 1
ATOM 1426 C CA . TYR A 1 175 ? -9.007 8.925 -4.194 1.00 94.88 175 TYR A CA 1
ATOM 1427 C C . TYR A 1 175 ? -7.694 9.468 -3.638 1.00 94.88 175 TYR A C 1
ATOM 1429 O O . TYR A 1 175 ? -7.377 10.654 -3.790 1.00 94.88 175 TYR A O 1
ATOM 1437 N N . LEU A 1 176 ? -6.952 8.593 -2.962 1.00 96.00 176 LEU A N 1
ATOM 1438 C CA . LEU A 1 176 ? -5.649 8.905 -2.391 1.00 96.00 176 LEU A CA 1
ATOM 1439 C C . LEU A 1 176 ? -4.721 7.692 -2.453 1.00 96.00 176 LEU A C 1
ATOM 1441 O O . LEU A 1 176 ? -5.140 6.570 -2.171 1.00 96.00 176 LEU A O 1
ATOM 1445 N N . PHE A 1 177 ? -3.455 7.932 -2.788 1.00 98.12 177 PHE A N 1
ATOM 1446 C CA . PHE A 1 177 ? -2.436 6.897 -2.709 1.00 98.12 177 PHE A CA 1
ATOM 1447 C C . PHE A 1 177 ? -1.984 6.643 -1.270 1.00 98.12 177 PHE A C 1
ATOM 1449 O O . PHE A 1 177 ? -1.891 7.567 -0.457 1.00 98.12 177 PHE A O 1
ATOM 1456 N N . VAL A 1 178 ? -1.669 5.387 -0.975 1.00 98.75 178 VAL A N 1
ATOM 1457 C CA . VAL A 1 178 ? -1.131 4.928 0.305 1.00 98.75 178 VAL A CA 1
ATOM 1458 C C . VAL A 1 178 ? 0.119 4.099 0.036 1.00 98.75 178 VAL A C 1
ATOM 1460 O O . VAL A 1 178 ? 0.108 3.234 -0.834 1.00 98.75 178 VAL A O 1
ATOM 1463 N N . THR A 1 179 ? 1.178 4.348 0.795 1.00 98.50 179 THR A N 1
ATOM 1464 C CA . THR A 1 179 ? 2.435 3.603 0.728 1.00 98.50 179 THR A CA 1
ATOM 1465 C C . THR A 1 179 ? 2.906 3.227 2.125 1.00 98.50 179 THR A C 1
ATOM 1467 O O . THR A 1 179 ? 2.480 3.778 3.149 1.00 98.50 179 THR A O 1
ATOM 1470 N N . ASP A 1 180 ? 3.812 2.266 2.161 1.00 96.62 180 ASP A N 1
ATOM 1471 C CA . ASP A 1 180 ? 4.514 1.815 3.353 1.00 96.62 180 ASP A CA 1
ATOM 1472 C C . ASP A 1 180 ? 5.678 2.761 3.729 1.00 96.62 180 ASP A C 1
ATOM 1474 O O . ASP A 1 180 ? 6.085 2.823 4.896 1.00 96.62 180 ASP A O 1
ATOM 1478 N N . SER A 1 181 ? 6.207 3.516 2.763 1.00 93.31 181 SER A N 1
ATOM 1479 C CA . SER A 1 181 ? 7.393 4.357 2.909 1.00 93.31 181 SER A CA 1
ATOM 1480 C C . SER A 1 181 ? 7.284 5.637 2.070 1.00 93.31 181 SER A C 1
ATOM 1482 O O . SER A 1 181 ? 6.623 5.653 1.032 1.00 93.31 181 SER A O 1
ATOM 1484 N N . PRO A 1 182 ? 7.976 6.730 2.442 1.00 93.75 182 PRO A N 1
ATOM 1485 C CA . PRO A 1 182 ? 8.154 7.864 1.538 1.00 93.75 182 PRO A CA 1
ATOM 1486 C C . PRO A 1 182 ? 8.950 7.501 0.274 1.00 93.75 182 PRO A C 1
ATOM 1488 O O . PRO A 1 182 ? 8.865 8.216 -0.722 1.00 93.75 182 PRO A O 1
ATOM 1491 N N . SER A 1 183 ? 9.753 6.429 0.313 1.00 94.94 183 SER A N 1
ATOM 1492 C CA . SER A 1 183 ? 10.673 6.058 -0.768 1.00 94.94 183 SER A CA 1
ATOM 1493 C C . SER A 1 183 ? 9.977 5.708 -2.082 1.00 94.94 183 SER A C 1
ATOM 1495 O O . SER A 1 183 ? 10.535 6.025 -3.127 1.00 94.94 183 SER A O 1
ATOM 1497 N N . ASP A 1 184 ? 8.775 5.132 -2.059 1.00 97.56 184 ASP A N 1
ATOM 1498 C CA . ASP A 1 184 ? 8.047 4.769 -3.281 1.00 97.56 184 ASP A CA 1
ATOM 1499 C C . 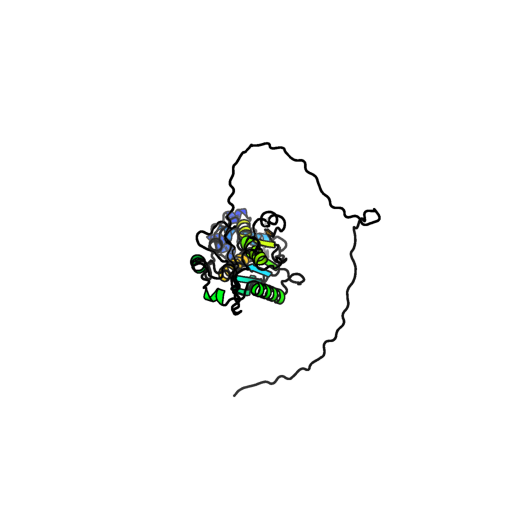ASP A 1 184 ? 7.892 5.949 -4.236 1.00 97.56 184 ASP A C 1
ATOM 1501 O O . ASP A 1 184 ? 8.284 5.885 -5.400 1.00 97.56 184 ASP A O 1
ATOM 1505 N N . PHE A 1 185 ? 7.408 7.072 -3.711 1.00 96.88 185 PHE A N 1
ATOM 1506 C CA . PHE A 1 185 ? 7.185 8.280 -4.493 1.00 96.88 185 PHE A CA 1
ATOM 1507 C C . PHE A 1 185 ? 8.410 9.195 -4.532 1.00 96.88 185 PHE A C 1
ATOM 1509 O O . PHE A 1 185 ? 8.857 9.580 -5.614 1.00 96.88 185 PHE A O 1
ATOM 1516 N N . ASN A 1 186 ? 9.022 9.490 -3.379 1.00 94.31 186 ASN A N 1
ATOM 1517 C CA . ASN A 1 186 ? 10.137 10.443 -3.312 1.00 94.31 186 ASN A CA 1
ATOM 1518 C C . ASN A 1 186 ? 11.465 9.894 -3.833 1.00 94.31 186 ASN A C 1
ATOM 1520 O O . ASN A 1 186 ? 12.391 10.677 -4.029 1.00 94.31 186 ASN A O 1
ATOM 1524 N N . LYS A 1 187 ? 11.594 8.583 -4.048 1.00 93.50 187 LYS A N 1
ATOM 1525 C CA . LYS A 1 187 ? 12.825 7.974 -4.556 1.00 93.50 187 LYS A CA 1
ATOM 1526 C C . LYS A 1 187 ? 12.562 7.132 -5.796 1.00 93.50 187 LYS A C 1
ATOM 1528 O O . LYS A 1 187 ? 13.027 7.517 -6.860 1.00 93.50 187 LYS A O 1
ATOM 1533 N N . TYR A 1 188 ? 11.834 6.023 -5.691 1.00 96.50 188 TYR A N 1
ATOM 1534 C CA . TYR A 1 188 ? 11.732 5.055 -6.787 1.00 96.50 188 TYR A CA 1
ATOM 1535 C C . TYR A 1 188 ? 11.007 5.632 -8.000 1.00 96.50 188 TYR A C 1
ATOM 1537 O O . TYR A 1 188 ? 11.599 5.700 -9.075 1.00 96.50 188 TYR A O 1
ATOM 1545 N N . LEU A 1 189 ? 9.781 6.137 -7.828 1.00 97.75 189 LEU A N 1
ATOM 1546 C CA . LEU A 1 189 ? 9.039 6.745 -8.931 1.00 97.75 189 LEU A CA 1
ATOM 1547 C C . LEU A 1 189 ? 9.762 7.979 -9.471 1.00 97.75 189 LEU A C 1
ATOM 1549 O O . LEU A 1 189 ? 9.916 8.120 -10.680 1.00 97.75 189 LEU A O 1
ATOM 1553 N N . ARG A 1 190 ? 10.259 8.847 -8.583 1.00 95.69 190 ARG A N 1
ATOM 1554 C CA . ARG A 1 190 ? 11.003 10.053 -8.967 1.00 95.69 190 ARG A CA 1
ATOM 1555 C C . ARG A 1 190 ? 12.225 9.735 -9.829 1.00 95.69 190 ARG A C 1
ATOM 1557 O O . ARG A 1 190 ? 12.381 10.313 -10.903 1.00 95.69 190 ARG A O 1
ATOM 1564 N N . MET A 1 191 ? 13.081 8.821 -9.377 1.00 94.19 191 MET A N 1
ATOM 1565 C CA . MET A 1 191 ? 14.267 8.401 -10.123 1.00 94.19 191 MET A CA 1
ATOM 1566 C C . MET A 1 191 ? 13.876 7.738 -11.441 1.00 94.19 191 MET A C 1
ATOM 1568 O O . MET A 1 191 ? 14.447 8.065 -12.476 1.00 94.19 191 MET A O 1
ATOM 1572 N N . GLN A 1 192 ? 12.870 6.865 -11.432 1.00 97.75 192 GLN A N 1
ATOM 1573 C CA . GLN A 1 192 ? 12.437 6.165 -12.634 1.00 97.75 192 GLN A CA 1
ATOM 1574 C C . GLN A 1 192 ? 11.848 7.112 -13.689 1.00 97.75 192 GLN A C 1
ATOM 1576 O O . GLN A 1 19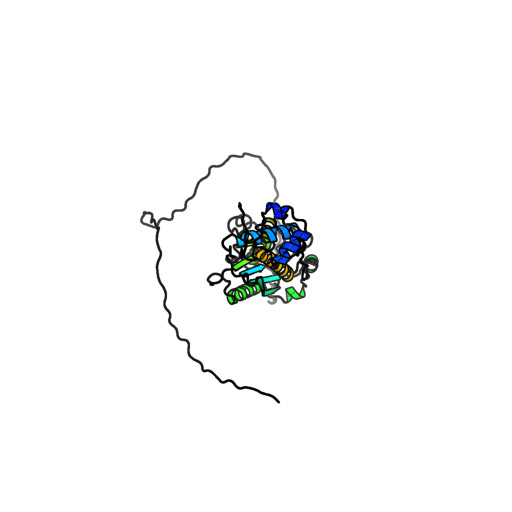2 ? 12.160 6.971 -14.874 1.00 97.75 192 GLN A O 1
ATOM 1581 N N . CYS A 1 193 ? 11.065 8.113 -13.273 1.00 97.19 193 CYS A N 1
ATOM 1582 C CA . CYS A 1 193 ? 10.592 9.201 -14.130 1.00 97.19 193 CYS A CA 1
ATOM 1583 C C . CYS A 1 193 ? 11.765 9.970 -14.755 1.00 97.19 193 CYS A C 1
ATOM 1585 O O . CYS A 1 193 ? 11.769 10.186 -15.964 1.00 97.19 193 CYS A O 1
ATOM 1587 N N . ASN A 1 194 ? 12.800 10.295 -13.972 1.00 94.56 194 ASN A N 1
ATOM 1588 C CA . ASN A 1 194 ? 14.003 10.956 -14.487 1.00 94.56 194 ASN A CA 1
ATOM 1589 C C . ASN A 1 194 ? 14.750 10.090 -15.517 1.00 94.56 194 ASN A C 1
ATOM 1591 O O . ASN A 1 194 ? 15.109 10.585 -16.579 1.00 94.56 194 ASN A O 1
ATOM 1595 N N . ILE A 1 195 ? 14.946 8.796 -15.238 1.00 94.19 195 ILE A N 1
ATOM 1596 C CA . ILE A 1 195 ? 15.621 7.848 -16.147 1.00 94.19 195 ILE A CA 1
ATOM 1597 C C . ILE A 1 195 ? 14.880 7.734 -17.485 1.00 94.19 195 ILE A C 1
ATOM 1599 O O . ILE A 1 195 ? 15.494 7.605 -18.540 1.00 94.19 195 ILE A O 1
ATOM 1603 N N . THR A 1 196 ? 13.549 7.770 -17.441 1.00 95.94 196 THR A N 1
ATOM 1604 C CA . THR A 1 196 ? 12.681 7.540 -18.606 1.00 95.94 196 THR A CA 1
ATOM 1605 C C . THR A 1 196 ? 12.208 8.826 -19.281 1.00 95.94 196 THR A C 1
ATOM 1607 O O . THR A 1 196 ? 11.474 8.753 -20.263 1.00 95.94 196 THR A O 1
ATOM 1610 N N . ASN A 1 197 ? 12.640 9.996 -18.793 1.00 95.81 197 ASN A N 1
ATOM 1611 C CA . ASN A 1 197 ? 12.171 11.318 -19.224 1.00 95.81 197 ASN A CA 1
ATOM 1612 C C . ASN A 1 197 ? 10.639 11.481 -19.168 1.00 95.81 197 ASN A C 1
ATOM 1614 O O . ASN A 1 197 ? 10.041 12.171 -19.994 1.00 95.81 197 ASN A O 1
ATOM 1618 N N . ILE A 1 198 ? 9.997 10.853 -18.182 1.00 96.38 198 ILE A N 1
ATOM 1619 C CA . ILE A 1 198 ? 8.570 11.015 -17.897 1.00 96.38 198 ILE A CA 1
ATOM 1620 C C . ILE A 1 198 ? 8.406 12.151 -16.887 1.00 96.38 198 ILE A C 1
ATOM 1622 O O . ILE A 1 198 ? 9.082 12.185 -15.859 1.00 96.38 198 ILE A O 1
ATOM 1626 N N . VAL A 1 199 ? 7.490 13.083 -17.160 1.00 95.62 199 VAL A N 1
ATOM 1627 C CA . VAL A 1 199 ? 7.137 14.136 -16.198 1.00 95.62 199 VAL A CA 1
ATOM 1628 C C . VAL A 1 199 ? 6.548 13.486 -14.950 1.00 95.62 199 VAL A C 1
ATOM 1630 O O . VAL A 1 199 ? 5.631 12.674 -15.053 1.00 95.62 199 VAL A O 1
ATOM 1633 N N . TYR A 1 200 ? 7.065 13.851 -13.774 1.00 96.12 200 TYR A N 1
ATOM 1634 C CA . TYR A 1 200 ? 6.577 13.298 -12.513 1.00 96.12 200 TYR A CA 1
ATOM 1635 C C . TYR A 1 200 ? 5.059 13.528 -12.380 1.00 96.12 200 TYR A C 1
ATOM 1637 O O . TYR A 1 200 ? 4.602 14.669 -12.514 1.00 96.12 200 TYR A O 1
ATOM 1645 N N . PRO A 1 201 ? 4.258 12.472 -12.157 1.00 94.50 201 PRO A N 1
ATOM 1646 C CA . PRO A 1 201 ? 2.814 12.579 -12.279 1.00 94.50 201 PRO A CA 1
ATOM 1647 C C . PRO A 1 201 ? 2.183 13.362 -11.136 1.00 94.50 201 PRO A C 1
ATOM 1649 O O . PRO A 1 201 ? 2.425 13.092 -9.960 1.00 94.50 201 PRO A O 1
ATOM 1652 N N . MET A 1 202 ? 1.247 14.249 -11.479 1.00 91.50 202 MET A N 1
ATOM 1653 C CA . MET A 1 202 ? 0.542 15.075 -10.495 1.00 91.50 202 MET A CA 1
ATOM 1654 C C . MET A 1 202 ? -0.203 14.266 -9.427 1.00 91.50 202 MET A C 1
ATOM 1656 O O . MET A 1 202 ? -0.307 14.697 -8.277 1.00 91.50 202 MET A O 1
ATOM 1660 N N . TRP A 1 203 ? -0.715 13.086 -9.780 1.00 93.06 203 TRP A N 1
ATOM 1661 C CA . TRP A 1 203 ? -1.407 12.209 -8.836 1.00 93.06 203 TRP A CA 1
ATOM 1662 C C . TRP A 1 203 ? -0.483 11.636 -7.749 1.00 93.06 203 TRP A C 1
ATOM 1664 O O . TRP A 1 203 ? -0.968 11.259 -6.685 1.00 93.06 203 TRP A O 1
ATOM 1674 N N . ALA A 1 204 ? 0.838 11.645 -7.958 1.00 95.31 204 ALA A N 1
ATOM 1675 C CA . ALA A 1 204 ? 1.845 11.189 -7.000 1.00 95.31 204 ALA A CA 1
ATOM 1676 C C . ALA A 1 204 ? 2.415 12.320 -6.119 1.00 95.31 204 ALA A C 1
ATOM 1678 O O . ALA A 1 204 ? 3.443 12.145 -5.465 1.00 95.31 204 ALA A O 1
ATOM 1679 N N . HIS A 1 205 ? 1.795 13.509 -6.103 1.00 94.81 205 HIS A N 1
ATOM 1680 C CA . HIS A 1 205 ? 2.304 14.652 -5.329 1.00 94.81 205 HIS A CA 1
ATOM 1681 C C . HIS A 1 205 ? 1.970 14.606 -3.836 1.00 94.81 205 HIS A C 1
ATOM 1683 O O . HIS A 1 205 ? 2.539 15.367 -3.055 1.00 94.81 205 HIS A O 1
ATOM 1689 N N . ARG A 1 206 ? 1.020 13.764 -3.431 1.00 95.38 206 ARG A N 1
ATOM 1690 C CA . ARG A 1 206 ? 0.601 13.618 -2.036 1.00 95.38 206 ARG A CA 1
ATOM 1691 C C . ARG A 1 206 ? 0.088 12.210 -1.798 1.00 95.38 206 ARG A C 1
ATOM 1693 O O . ARG A 1 206 ? -0.649 11.677 -2.625 1.00 95.38 206 ARG A O 1
ATOM 1700 N N . TRP A 1 207 ? 0.439 11.633 -0.662 1.00 97.75 207 TRP A N 1
ATOM 1701 C CA . TRP A 1 207 ? 0.039 10.276 -0.306 1.00 97.75 207 TRP A CA 1
ATOM 1702 C C . TRP A 1 207 ? -0.013 10.107 1.210 1.00 97.75 207 TRP A C 1
ATOM 1704 O O . TRP A 1 207 ? 0.331 11.007 1.985 1.00 97.75 207 TRP A O 1
ATOM 1714 N N . VAL A 1 208 ? -0.496 8.945 1.634 1.00 98.38 208 VAL A N 1
ATOM 1715 C CA . VAL A 1 208 ? -0.425 8.494 3.021 1.00 98.38 208 VAL A CA 1
ATOM 1716 C C . VAL A 1 208 ? 0.760 7.556 3.171 1.00 98.38 208 VAL A C 1
ATOM 1718 O O . VAL A 1 208 ? 0.766 6.477 2.597 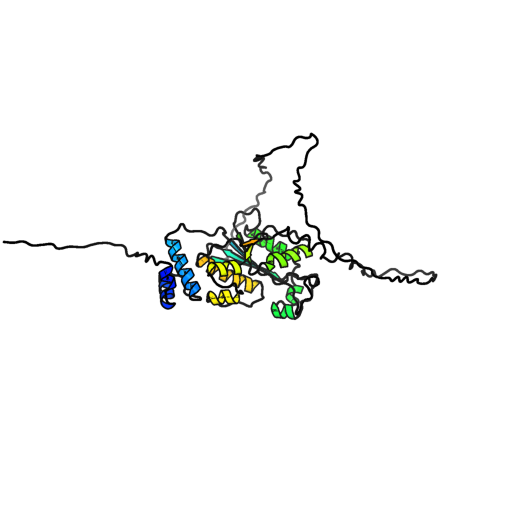1.00 98.38 208 VAL A O 1
ATOM 1721 N N . ASN A 1 209 ? 1.715 7.910 4.016 1.00 97.94 209 ASN A N 1
ATOM 1722 C CA . ASN A 1 209 ? 2.608 6.955 4.650 1.00 97.94 209 ASN A CA 1
ATOM 1723 C C . ASN A 1 209 ? 1.852 6.261 5.790 1.00 97.94 209 ASN A C 1
ATOM 1725 O O . ASN A 1 209 ? 1.548 6.865 6.831 1.00 97.94 209 ASN A O 1
ATOM 1729 N N . ILE A 1 210 ? 1.524 4.987 5.583 1.00 98.38 210 ILE A N 1
ATOM 1730 C CA . ILE A 1 210 ? 0.674 4.225 6.497 1.00 98.38 210 ILE A CA 1
ATOM 1731 C C . ILE A 1 210 ? 1.343 3.983 7.850 1.00 98.38 210 ILE A C 1
ATOM 1733 O O . ILE A 1 210 ? 0.649 3.954 8.863 1.00 98.38 210 ILE A O 1
ATOM 1737 N N . LYS A 1 211 ? 2.680 3.898 7.912 1.00 97.81 211 LYS A N 1
ATOM 1738 C CA . LYS A 1 211 ? 3.417 3.705 9.173 1.00 97.81 211 LYS A CA 1
ATOM 1739 C C . LYS A 1 211 ? 3.227 4.898 10.110 1.00 97.81 211 LYS A C 1
ATOM 1741 O O . LYS A 1 211 ? 3.021 4.734 11.318 1.00 97.81 211 LYS A O 1
ATOM 1746 N N . THR A 1 212 ? 3.238 6.108 9.551 1.00 97.00 212 THR A N 1
ATOM 1747 C CA . THR A 1 212 ? 2.977 7.351 10.291 1.00 97.00 212 THR A CA 1
ATOM 1748 C C . THR A 1 212 ? 1.534 7.407 10.786 1.00 97.00 212 THR A C 1
ATOM 1750 O O . THR A 1 212 ? 1.292 7.748 11.944 1.00 97.00 212 THR A O 1
ATOM 1753 N N . THR A 1 213 ? 0.567 7.041 9.945 1.00 97.75 213 THR A N 1
ATOM 1754 C CA . THR A 1 213 ? -0.851 7.007 10.332 1.00 97.75 213 THR A CA 1
ATOM 1755 C C . THR A 1 213 ? -1.113 5.961 11.415 1.00 97.75 213 THR A C 1
ATOM 1757 O O . THR A 1 213 ? -1.722 6.277 12.436 1.00 97.75 213 THR A O 1
ATOM 1760 N N . PHE A 1 214 ? -0.594 4.745 11.244 1.00 98.31 214 PHE A N 1
ATOM 1761 C CA . PHE A 1 214 ? -0.771 3.629 12.170 1.00 98.31 214 PHE A CA 1
ATOM 1762 C C . PHE A 1 214 ? -0.215 3.944 13.563 1.00 98.31 214 PHE A C 1
ATOM 1764 O O . PHE A 1 214 ? -0.922 3.816 14.564 1.00 98.31 214 PHE A O 1
ATOM 1771 N N . SER A 1 215 ? 1.037 4.409 13.626 1.00 97.31 215 SER A N 1
ATOM 1772 C CA . SER A 1 215 ? 1.702 4.758 14.889 1.00 97.31 215 SER A CA 1
ATOM 1773 C C . SER A 1 215 ? 0.969 5.863 15.647 1.00 97.31 215 SER A C 1
ATOM 1775 O O . SER A 1 215 ? 0.727 5.724 16.847 1.00 97.31 215 SER A O 1
ATOM 1777 N N . LYS A 1 216 ? 0.540 6.924 14.951 1.00 96.94 216 LYS A N 1
ATOM 1778 C CA . LYS A 1 216 ? -0.246 8.015 15.546 1.00 96.94 216 LYS A CA 1
ATOM 1779 C C . LYS A 1 216 ? -1.605 7.529 16.045 1.00 96.94 216 LYS A C 1
ATOM 1781 O O . LYS A 1 216 ? -1.975 7.817 17.181 1.00 96.94 216 LYS A O 1
ATOM 1786 N N . PHE A 1 217 ? -2.336 6.782 15.220 1.00 96.88 217 PHE A N 1
ATOM 1787 C CA . PHE A 1 217 ? -3.700 6.368 15.535 1.00 96.88 217 PHE A CA 1
ATOM 1788 C C . PHE A 1 217 ? -3.757 5.423 16.740 1.00 96.88 217 PHE A C 1
ATOM 1790 O O . PHE A 1 217 ? -4.507 5.681 17.685 1.00 96.88 217 PHE A O 1
ATOM 1797 N N . TYR A 1 218 ? -2.924 4.380 16.744 1.00 97.06 218 TYR A N 1
ATOM 1798 C CA . TYR A 1 218 ? -2.866 3.396 17.829 1.00 97.06 218 TYR A CA 1
ATOM 1799 C C . TYR A 1 218 ? -1.920 3.780 18.973 1.00 97.06 218 TYR A C 1
ATOM 1801 O O . TYR A 1 218 ? -1.797 3.022 19.932 1.00 97.06 218 TYR A O 1
ATOM 1809 N N . SER A 1 219 ? -1.266 4.945 18.891 1.00 95.62 219 SER A N 1
ATOM 1810 C CA . SER A 1 219 ? -0.303 5.428 19.892 1.00 95.62 219 SER A CA 1
ATOM 1811 C C . SER A 1 219 ? 0.813 4.411 20.174 1.00 95.62 219 SER A C 1
ATOM 1813 O O . SER A 1 219 ? 1.157 4.131 21.320 1.00 95.62 219 SER A O 1
ATOM 1815 N N . THR A 1 220 ? 1.371 3.847 19.103 1.00 94.81 220 THR A N 1
ATOM 1816 C CA . THR A 1 220 ? 2.428 2.826 19.132 1.00 94.81 220 THR A CA 1
ATOM 1817 C C . THR A 1 220 ? 3.669 3.314 18.389 1.00 94.81 220 THR A C 1
ATOM 1819 O O . THR A 1 220 ? 3.637 4.321 17.679 1.00 94.81 220 THR A O 1
ATOM 1822 N N . ARG A 1 221 ? 4.793 2.611 18.542 1.00 91.31 221 ARG A N 1
ATOM 1823 C CA . ARG A 1 221 ? 5.999 2.914 17.763 1.00 91.31 221 ARG A CA 1
ATOM 1824 C C . ARG A 1 221 ? 5.764 2.577 16.293 1.00 91.31 221 ARG A C 1
ATOM 1826 O O . ARG A 1 221 ? 5.116 1.584 15.970 1.00 91.31 221 ARG A O 1
ATOM 1833 N N . SER A 1 222 ? 6.335 3.393 15.410 1.00 87.81 222 SER A N 1
ATOM 1834 C CA . SER A 1 222 ? 6.374 3.077 13.982 1.00 87.81 222 SER A CA 1
ATOM 1835 C C . SER A 1 222 ? 7.075 1.732 13.767 1.00 87.81 222 SER A C 1
ATOM 1837 O O . SER A 1 222 ? 8.113 1.459 14.375 1.00 87.81 222 SER A O 1
ATOM 1839 N N . GLY A 1 223 ? 6.479 0.879 12.938 1.00 89.06 223 GLY A N 1
ATOM 1840 C CA . GLY A 1 223 ? 6.925 -0.487 12.696 1.00 89.06 223 GLY A CA 1
ATOM 1841 C C . GLY A 1 223 ? 6.883 -0.849 11.215 1.00 89.06 223 GLY A C 1
ATOM 1842 O O . GLY A 1 223 ? 6.332 -0.121 10.393 1.00 89.06 223 GLY A O 1
ATOM 1843 N N . ARG A 1 224 ? 7.484 -1.992 10.872 1.00 95.00 224 ARG A N 1
ATOM 1844 C CA . ARG A 1 224 ? 7.382 -2.590 9.530 1.00 95.00 224 ARG A CA 1
ATOM 1845 C C . ARG A 1 224 ? 6.012 -3.254 9.341 1.00 95.00 224 ARG A C 1
ATOM 1847 O O . ARG A 1 224 ? 5.321 -3.491 10.332 1.00 95.00 224 ARG A O 1
ATOM 1854 N N . ILE A 1 225 ? 5.660 -3.607 8.101 1.00 96.50 225 ILE A N 1
ATOM 1855 C CA . ILE A 1 225 ? 4.391 -4.275 7.738 1.00 96.50 225 ILE A CA 1
ATOM 1856 C C . ILE A 1 225 ? 4.078 -5.438 8.688 1.00 96.50 225 ILE A C 1
ATOM 1858 O O . ILE A 1 225 ? 3.019 -5.451 9.311 1.00 96.50 225 ILE A O 1
ATOM 1862 N N . ARG A 1 226 ? 5.038 -6.351 8.901 1.00 97.38 226 ARG A N 1
ATOM 1863 C CA . ARG A 1 226 ? 4.884 -7.490 9.825 1.00 97.38 226 ARG A CA 1
ATOM 1864 C C . ARG A 1 226 ? 4.467 -7.069 11.239 1.00 97.38 226 ARG A C 1
ATOM 1866 O O . ARG A 1 226 ? 3.508 -7.616 11.766 1.00 97.38 226 ARG A O 1
ATOM 1873 N N . ASN A 1 227 ? 5.119 -6.060 11.817 1.00 97.00 227 ASN A N 1
ATOM 1874 C CA . ASN A 1 227 ? 4.808 -5.591 13.173 1.00 97.00 227 ASN A CA 1
ATOM 1875 C C . ASN A 1 227 ? 3.399 -4.979 13.261 1.00 97.00 227 ASN A C 1
ATOM 1877 O O . ASN A 1 227 ? 2.764 -5.045 14.311 1.00 97.00 227 ASN A O 1
ATOM 1881 N N . MET A 1 228 ? 2.932 -4.322 12.193 1.00 98.38 228 MET A N 1
ATOM 1882 C CA . MET A 1 228 ? 1.580 -3.757 12.140 1.00 98.38 228 MET A CA 1
ATOM 1883 C C . MET A 1 228 ? 0.527 -4.864 12.020 1.00 98.38 228 MET A C 1
ATOM 1885 O O . MET A 1 228 ? -0.471 -4.829 12.736 1.00 98.38 228 MET A O 1
ATOM 1889 N N . LEU A 1 229 ? 0.773 -5.873 11.175 1.00 98.50 229 LEU A N 1
ATOM 1890 C CA . LEU A 1 229 ? -0.088 -7.053 11.050 1.00 98.50 229 LEU A CA 1
ATOM 1891 C C . LEU A 1 229 ? -0.202 -7.810 12.378 1.00 98.50 229 LEU A C 1
ATOM 1893 O O . LEU A 1 229 ? -1.313 -8.084 12.824 1.00 98.50 229 LEU A O 1
ATOM 1897 N N . GLU A 1 230 ? 0.927 -8.087 13.034 1.00 97.88 230 GLU A N 1
ATOM 1898 C CA . GLU A 1 230 ? 0.973 -8.783 14.326 1.00 97.88 230 GLU A CA 1
ATOM 1899 C C . GLU A 1 230 ? 0.162 -8.042 15.396 1.00 97.88 230 GLU A C 1
ATOM 1901 O O . GLU A 1 230 ? -0.696 -8.651 16.033 1.00 97.88 230 GLU A O 1
ATOM 1906 N N . GLN A 1 231 ? 0.345 -6.721 15.524 1.00 98.31 231 GLN A N 1
ATOM 1907 C CA . GLN A 1 231 ? -0.433 -5.898 16.460 1.00 98.31 231 GLN A CA 1
ATOM 1908 C C . GLN A 1 231 ? -1.939 -5.946 16.172 1.00 98.31 231 GLN A C 1
ATOM 1910 O O . GLN A 1 231 ? -2.739 -5.918 17.105 1.00 98.31 231 GLN A O 1
ATOM 1915 N N . LEU A 1 232 ? -2.347 -6.035 14.903 1.00 98.38 232 LEU A N 1
ATOM 1916 C CA . LEU A 1 232 ? -3.752 -6.191 14.505 1.00 98.38 232 LEU A CA 1
ATOM 1917 C C . LEU A 1 232 ? -4.272 -7.634 14.652 1.00 98.38 232 LEU A C 1
ATOM 1919 O O . LEU A 1 232 ? -5.470 -7.869 14.508 1.00 98.38 232 LEU A O 1
ATOM 1923 N N . GLY A 1 233 ? -3.403 -8.605 14.950 1.00 98.00 233 GLY A N 1
ATOM 1924 C CA . GLY A 1 233 ? -3.751 -10.026 14.977 1.00 98.00 233 GLY A CA 1
ATOM 1925 C C . GLY A 1 233 ? -3.955 -10.629 13.583 1.00 98.00 233 GLY A C 1
ATOM 1926 O O . GLY A 1 233 ? -4.608 -11.663 13.451 1.00 98.00 233 GLY A O 1
ATOM 1927 N N . LEU A 1 234 ? -3.416 -9.992 12.542 1.00 98.19 234 LEU A N 1
ATOM 1928 C CA . LEU A 1 234 ? -3.462 -10.467 11.164 1.00 98.19 234 LEU A CA 1
ATOM 1929 C C . LEU A 1 234 ? -2.225 -11.312 10.849 1.00 98.19 234 LEU A C 1
ATOM 1931 O O . LEU A 1 234 ? -1.107 -11.002 11.256 1.00 98.19 234 LEU A O 1
ATOM 1935 N N . ARG A 1 235 ? -2.417 -12.373 10.063 1.00 97.75 235 ARG A N 1
ATOM 1936 C CA . ARG A 1 235 ? -1.304 -13.137 9.483 1.00 97.75 235 ARG A CA 1
ATOM 1937 C C . ARG A 1 235 ? -0.843 -12.477 8.193 1.00 97.75 235 ARG A C 1
ATOM 1939 O O . ARG A 1 235 ? -1.686 -12.013 7.424 1.00 97.75 235 ARG A O 1
ATOM 1946 N N . LEU A 1 236 ? 0.466 -12.481 7.952 1.00 98.00 236 LEU A N 1
ATOM 1947 C CA . LEU A 1 236 ? 1.035 -12.128 6.653 1.00 98.00 236 LEU A CA 1
ATOM 1948 C C . LEU A 1 236 ? 0.470 -13.064 5.576 1.00 98.00 236 LEU A C 1
ATOM 1950 O O . LEU A 1 236 ? 0.493 -14.282 5.750 1.00 98.00 236 LEU A O 1
ATOM 1954 N N . GLU A 1 237 ? -0.042 -12.486 4.495 1.00 97.75 237 GLU A N 1
ATOM 1955 C CA . GLU A 1 237 ? -0.424 -13.214 3.281 1.00 97.75 237 GLU A CA 1
ATOM 1956 C C . GLU A 1 237 ? 0.690 -13.065 2.243 1.00 97.75 237 GLU A C 1
ATOM 1958 O O . GLU A 1 237 ? 1.231 -11.974 2.093 1.00 97.75 237 GLU A O 1
ATOM 1963 N N . GLY A 1 238 ? 1.070 -14.151 1.568 1.00 96.75 238 GLY A N 1
ATOM 1964 C CA . GLY A 1 238 ? 2.183 -14.112 0.618 1.00 96.75 238 GLY A CA 1
ATOM 1965 C C . GLY A 1 238 ? 3.553 -13.980 1.293 1.00 96.75 238 GLY A C 1
ATOM 1966 O O . GLY A 1 238 ? 3.793 -14.562 2.359 1.00 96.75 238 GLY A O 1
ATOM 1967 N N . HIS A 1 239 ? 4.478 -13.254 0.670 1.00 94.75 239 HIS A N 1
ATOM 1968 C CA . HIS A 1 239 ? 5.815 -13.019 1.207 1.00 94.75 239 HIS A CA 1
ATOM 1969 C C . HIS A 1 239 ? 6.221 -11.546 1.169 1.00 94.75 239 HIS A C 1
ATOM 1971 O O . HIS A 1 239 ? 5.918 -10.826 0.229 1.00 94.75 239 HIS A O 1
ATOM 1977 N N . LEU A 1 240 ? 6.992 -11.128 2.180 1.00 96.19 240 LEU A N 1
ATOM 1978 C CA . LEU A 1 240 ? 7.607 -9.800 2.163 1.00 96.19 240 LEU A CA 1
ATOM 1979 C C . LEU A 1 240 ? 8.535 -9.660 0.954 1.00 96.19 240 LEU A C 1
ATOM 1981 O O . LEU A 1 240 ? 9.165 -10.648 0.551 1.00 96.19 240 LEU A O 1
ATOM 1985 N N . HIS A 1 241 ? 8.653 -8.431 0.462 1.00 95.88 241 HIS A N 1
ATOM 1986 C CA . HIS A 1 241 ? 9.437 -8.030 -0.702 1.00 95.88 241 HIS A CA 1
ATOM 1987 C C . HIS A 1 241 ? 8.907 -8.562 -2.045 1.00 95.88 241 HIS A C 1
ATOM 1989 O O . HIS A 1 241 ? 9.617 -8.523 -3.045 1.00 95.88 241 HIS A O 1
ATOM 1995 N N . SER A 1 242 ? 7.678 -9.091 -2.088 1.00 98.12 242 SER A N 1
ATOM 1996 C CA . SER A 1 242 ? 6.877 -8.987 -3.312 1.00 98.12 242 SER A CA 1
ATOM 1997 C C . SER A 1 242 ? 6.036 -7.735 -3.173 1.00 98.12 242 SER A C 1
ATOM 1999 O O . SER A 1 242 ? 5.235 -7.643 -2.241 1.00 98.12 242 SER A O 1
ATOM 2001 N N . GLY A 1 243 ? 6.169 -6.814 -4.126 1.00 98.38 243 GLY A N 1
ATOM 2002 C CA . GLY A 1 243 ? 5.435 -5.557 -4.085 1.00 98.38 243 GLY A CA 1
ATOM 2003 C C . GLY A 1 243 ? 3.926 -5.796 -4.043 1.00 98.38 243 GLY A C 1
ATOM 2004 O O . GLY A 1 243 ? 3.204 -5.118 -3.313 1.00 98.38 243 GLY A O 1
ATOM 2005 N N . LEU A 1 244 ? 3.417 -6.782 -4.795 1.00 98.69 244 LEU A N 1
ATOM 2006 C CA . LEU A 1 244 ? 1.990 -7.107 -4.764 1.00 98.69 244 LEU A CA 1
ATOM 2007 C C . LEU A 1 244 ? 1.532 -7.644 -3.402 1.00 98.69 244 LEU A C 1
ATOM 2009 O O . LEU A 1 244 ? 0.520 -7.175 -2.874 1.00 98.69 244 LEU A O 1
ATOM 2013 N N . ASP A 1 245 ? 2.251 -8.614 -2.838 1.00 98.69 245 ASP A N 1
ATOM 2014 C CA . ASP A 1 245 ? 1.901 -9.192 -1.539 1.00 98.69 245 ASP A CA 1
ATOM 2015 C C . ASP A 1 245 ? 1.979 -8.130 -0.432 1.00 98.69 245 ASP A C 1
ATOM 2017 O O . ASP A 1 245 ? 1.080 -8.031 0.411 1.00 98.69 245 ASP A O 1
ATOM 2021 N N . ASP A 1 246 ? 3.008 -7.283 -0.450 1.00 98.69 246 ASP A N 1
ATOM 2022 C CA . ASP A 1 246 ? 3.153 -6.190 0.506 1.00 98.69 246 ASP A CA 1
ATOM 2023 C C . ASP A 1 246 ? 2.032 -5.152 0.343 1.00 98.69 246 ASP A C 1
ATOM 2025 O O . ASP A 1 246 ? 1.374 -4.812 1.333 1.00 98.69 246 ASP A O 1
ATOM 2029 N N . ALA A 1 247 ? 1.680 -4.759 -0.887 1.00 98.81 247 ALA A N 1
ATOM 2030 C CA . ALA A 1 247 ? 0.540 -3.881 -1.159 1.00 98.81 247 ALA A CA 1
ATOM 2031 C C . ALA A 1 247 ? -0.799 -4.471 -0.667 1.00 98.81 247 ALA A C 1
ATOM 2033 O O . ALA A 1 247 ? -1.621 -3.752 -0.089 1.00 98.81 247 ALA A O 1
ATOM 2034 N N . ILE A 1 248 ? -1.025 -5.781 -0.819 1.00 98.88 248 ILE A N 1
ATOM 2035 C CA . ILE A 1 248 ? -2.214 -6.465 -0.280 1.00 98.88 248 ILE A CA 1
ATOM 2036 C C . ILE A 1 248 ? -2.222 -6.414 1.253 1.00 98.88 248 ILE A C 1
ATOM 2038 O O . ILE A 1 248 ? -3.250 -6.109 1.867 1.00 98.88 248 ILE A O 1
ATOM 2042 N N . ASN A 1 249 ? -1.089 -6.673 1.906 1.00 98.88 249 ASN A N 1
ATOM 2043 C CA . ASN A 1 249 ? -1.005 -6.617 3.365 1.00 98.88 249 ASN A CA 1
ATOM 2044 C C . ASN A 1 249 ? -1.172 -5.192 3.909 1.00 98.88 249 ASN A C 1
ATOM 2046 O O . ASN A 1 249 ? -1.866 -4.998 4.910 1.00 98.88 249 ASN A O 1
ATOM 2050 N N . ILE A 1 250 ? -0.610 -4.188 3.235 1.00 98.81 250 ILE A N 1
ATOM 2051 C CA . ILE A 1 250 ? -0.846 -2.773 3.539 1.00 98.81 250 ILE A CA 1
ATOM 2052 C C . ILE A 1 250 ? -2.333 -2.448 3.383 1.00 98.81 250 ILE A C 1
ATOM 2054 O O . ILE A 1 250 ? -2.913 -1.816 4.267 1.00 98.81 250 ILE A O 1
ATOM 2058 N N . ALA A 1 251 ? -2.986 -2.931 2.323 1.00 98.88 251 ALA A N 1
ATOM 2059 C CA . ALA A 1 251 ? -4.416 -2.731 2.128 1.00 98.88 251 ALA A CA 1
ATOM 2060 C C . ALA A 1 251 ? -5.251 -3.334 3.271 1.00 98.88 251 ALA A C 1
ATOM 2062 O O . ALA A 1 251 ? -6.191 -2.702 3.758 1.00 98.88 251 ALA A O 1
ATOM 2063 N N . ARG A 1 252 ? -4.876 -4.517 3.771 1.00 98.75 252 ARG A N 1
ATOM 2064 C CA . ARG A 1 252 ? -5.520 -5.152 4.937 1.00 98.75 252 ARG A CA 1
ATOM 2065 C C . ARG A 1 252 ? -5.342 -4.323 6.214 1.00 98.75 252 ARG A C 1
ATOM 2067 O O . ARG A 1 252 ? -6.306 -4.141 6.954 1.00 98.75 252 ARG A O 1
ATOM 2074 N N . ILE A 1 253 ? -4.157 -3.748 6.437 1.00 98.75 253 ILE A N 1
ATOM 2075 C CA . ILE A 1 253 ? -3.905 -2.816 7.554 1.00 98.75 253 ILE A CA 1
ATOM 2076 C C . ILE A 1 253 ? -4.781 -1.561 7.429 1.00 98.75 253 ILE A C 1
ATOM 2078 O O . ILE A 1 253 ? -5.399 -1.134 8.406 1.00 98.75 253 ILE A O 1
ATOM 2082 N N . VAL A 1 254 ? -4.857 -0.977 6.230 1.00 98.69 254 VAL A N 1
ATOM 2083 C CA . VAL A 1 254 ? -5.689 0.198 5.930 1.00 98.69 254 VAL A CA 1
ATOM 2084 C C . VAL A 1 254 ? -7.165 -0.081 6.215 1.00 98.69 254 VAL A C 1
ATOM 2086 O O . VAL A 1 254 ? -7.836 0.746 6.830 1.00 98.69 254 VAL A O 1
ATOM 2089 N N . ILE A 1 255 ? -7.672 -1.250 5.818 1.00 98.44 255 ILE A N 1
ATOM 2090 C CA . ILE A 1 255 ? -9.060 -1.653 6.071 1.00 98.44 255 ILE A CA 1
ATOM 2091 C C . ILE A 1 255 ? -9.355 -1.708 7.575 1.00 98.44 255 ILE A C 1
ATOM 2093 O O . ILE A 1 255 ? -10.391 -1.195 8.001 1.00 98.44 255 ILE A O 1
ATOM 2097 N N . GLU A 1 256 ? -8.460 -2.276 8.387 1.00 98.00 256 GLU A N 1
ATOM 2098 C CA . GLU A 1 256 ? -8.644 -2.310 9.845 1.00 98.00 256 GLU A CA 1
ATOM 2099 C C . GLU A 1 256 ? -8.573 -0.910 10.469 1.00 98.00 256 GLU A C 1
ATOM 2101 O O . GLU A 1 256 ? -9.395 -0.581 11.318 1.00 98.00 256 GLU A O 1
ATOM 2106 N N . LEU A 1 257 ? -7.675 -0.037 9.995 1.00 97.19 257 LEU A N 1
ATOM 2107 C CA . LEU A 1 257 ? -7.652 1.371 10.410 1.00 97.19 257 LEU A CA 1
ATOM 2108 C C . LEU A 1 257 ? -8.992 2.071 10.130 1.00 97.19 257 LEU A C 1
ATOM 2110 O O . LEU A 1 257 ? -9.517 2.753 11.008 1.00 97.19 257 LEU A O 1
ATOM 2114 N N . ILE A 1 258 ? -9.569 1.880 8.939 1.00 95.75 258 ILE A N 1
ATOM 2115 C CA . ILE A 1 258 ? -10.870 2.464 8.572 1.00 95.75 258 ILE A CA 1
ATOM 2116 C C . ILE A 1 258 ? -11.992 1.901 9.452 1.00 95.75 258 ILE A C 1
ATOM 2118 O O . ILE A 1 258 ? -12.832 2.666 9.927 1.00 95.75 258 ILE A O 1
ATOM 2122 N N . LYS A 1 259 ? -12.019 0.581 9.685 1.00 93.75 259 LYS A N 1
ATOM 2123 C CA . LYS A 1 259 ? -13.008 -0.062 10.569 1.00 93.75 259 LYS A CA 1
ATOM 2124 C C . LYS A 1 259 ? -12.927 0.463 12.001 1.00 93.75 259 LYS A C 1
ATOM 2126 O O . LYS A 1 259 ? -13.965 0.606 12.641 1.00 93.75 259 LYS A O 1
ATOM 2131 N N . ASP A 1 260 ? -11.724 0.800 12.455 1.00 94.44 260 ASP A N 1
ATOM 2132 C CA . ASP A 1 260 ? -11.480 1.335 13.792 1.00 94.44 260 ASP A CA 1
ATOM 2133 C C . ASP A 1 260 ? -11.735 2.846 13.891 1.00 94.44 260 ASP A C 1
ATOM 2135 O O . ASP A 1 260 ? -11.620 3.409 14.976 1.00 94.44 260 ASP A O 1
ATOM 2139 N N . GLY A 1 261 ? -12.122 3.505 12.793 1.00 92.19 261 GLY A N 1
ATOM 2140 C CA . GLY A 1 261 ? -12.482 4.926 12.766 1.00 92.19 261 GLY A CA 1
ATOM 2141 C C . GLY A 1 261 ? -11.320 5.873 12.455 1.00 92.19 261 GLY A C 1
ATOM 2142 O O . GLY A 1 261 ? -11.447 7.084 12.621 1.00 92.19 261 GLY A O 1
ATOM 2143 N N . CYS A 1 262 ? -10.173 5.364 11.997 1.00 94.50 262 CYS A N 1
ATOM 2144 C CA . CYS A 1 262 ? -9.057 6.206 11.575 1.00 94.50 262 CYS A CA 1
ATOM 2145 C C . CYS A 1 262 ? -9.387 6.934 10.271 1.00 94.50 262 CYS A C 1
ATOM 2147 O O . CYS A 1 262 ? -9.678 6.286 9.270 1.00 94.50 262 CYS A O 1
ATOM 2149 N N . LEU A 1 263 ? -9.272 8.264 10.249 1.00 94.06 263 LEU A N 1
ATOM 2150 C CA . LEU A 1 263 ? -9.402 9.075 9.036 1.00 94.06 263 LEU A CA 1
ATOM 2151 C C . LEU A 1 263 ? -8.067 9.151 8.302 1.00 94.06 263 LEU A C 1
ATOM 2153 O O . LEU A 1 263 ? -7.070 9.611 8.862 1.00 94.06 263 LEU A O 1
ATOM 2157 N N . LEU A 1 264 ? -8.050 8.721 7.042 1.00 95.19 264 LEU A N 1
ATOM 2158 C CA . LEU A 1 264 ? -6.835 8.724 6.241 1.00 95.19 264 LEU A CA 1
ATOM 2159 C C . LEU A 1 264 ? -6.717 10.057 5.506 1.00 95.19 264 LEU A C 1
ATOM 2161 O O . LEU A 1 264 ? -7.510 10.389 4.624 1.00 95.19 264 LEU A O 1
ATOM 2165 N N . THR A 1 265 ? -5.696 10.824 5.872 1.00 95.25 265 THR A N 1
ATOM 2166 C CA . THR A 1 265 ? -5.349 12.095 5.236 1.00 95.25 265 THR A CA 1
ATOM 2167 C C . THR A 1 265 ? -3.912 12.052 4.722 1.00 95.25 265 THR A C 1
ATOM 2169 O O . THR A 1 265 ? -3.079 11.349 5.304 1.00 95.25 265 THR A O 1
ATOM 2172 N N . PRO A 1 266 ? -3.598 12.777 3.629 1.00 96.75 266 PRO A N 1
ATOM 2173 C CA . PRO A 1 266 ? -2.230 12.863 3.141 1.00 96.75 266 PRO A CA 1
ATOM 2174 C C . PRO A 1 266 ? -1.316 13.388 4.245 1.00 96.75 266 PRO A C 1
ATOM 2176 O O . PRO A 1 266 ? -1.628 14.393 4.886 1.00 96.75 266 PRO A O 1
ATOM 2179 N N . ASN A 1 267 ? -0.205 12.697 4.466 1.00 96.69 267 ASN A N 1
ATOM 2180 C CA . ASN A 1 267 ? 0.769 13.037 5.501 1.00 96.69 267 ASN A CA 1
ATOM 2181 C C . ASN A 1 267 ? 2.206 13.122 4.958 1.00 96.69 267 ASN A C 1
ATOM 2183 O O . ASN A 1 267 ? 3.104 13.475 5.716 1.00 96.69 267 ASN A O 1
ATOM 2187 N N . GLU A 1 268 ? 2.391 12.856 3.663 1.00 96.56 268 GLU A N 1
ATOM 2188 C CA . GLU A 1 268 ? 3.627 13.035 2.907 1.00 96.56 268 GLU A CA 1
ATOM 2189 C C . GLU A 1 268 ? 3.319 13.741 1.582 1.00 96.56 268 GLU A C 1
ATOM 2191 O O . GLU A 1 268 ? 2.222 13.607 1.019 1.00 96.56 268 GLU A O 1
ATOM 2196 N N . PHE A 1 269 ? 4.300 14.493 1.085 1.00 95.06 269 PHE A N 1
ATOM 2197 C CA . PHE A 1 269 ? 4.166 15.321 -0.107 1.00 95.06 269 PHE A CA 1
ATOM 2198 C C . PHE A 1 269 ? 5.445 15.291 -0.939 1.00 95.06 269 PHE A C 1
ATOM 2200 O O . PHE A 1 269 ? 6.557 15.220 -0.412 1.00 95.06 269 PHE A O 1
ATOM 2207 N N . TYR A 1 270 ? 5.276 15.396 -2.253 1.00 90.88 270 TYR A N 1
ATOM 2208 C CA . TYR A 1 270 ? 6.375 15.617 -3.176 1.00 90.88 270 TYR A CA 1
ATOM 2209 C C . TYR A 1 270 ? 6.805 17.088 -3.116 1.00 90.88 270 TYR A C 1
ATOM 2211 O O . TYR A 1 270 ? 5.992 17.994 -3.319 1.00 90.88 270 TYR A O 1
ATOM 2219 N N . HIS A 1 271 ? 8.090 17.336 -2.867 1.00 80.19 271 HIS A N 1
ATOM 2220 C CA . HIS A 1 271 ? 8.658 18.682 -2.812 1.00 80.19 271 HIS A CA 1
ATOM 2221 C C . HIS A 1 271 ? 9.609 18.911 -3.993 1.00 80.19 271 HIS A C 1
ATOM 2223 O O . HIS A 1 271 ? 10.778 18.536 -3.952 1.00 80.19 271 HIS A O 1
ATOM 2229 N N . SER A 1 272 ? 9.122 19.588 -5.038 1.00 65.12 272 SER A N 1
ATOM 2230 C CA . SER A 1 272 ? 9.885 19.867 -6.268 1.00 65.12 272 SER A CA 1
ATOM 2231 C C . SER A 1 272 ? 11.098 20.796 -6.077 1.00 65.12 272 SER A C 1
ATOM 2233 O O . SER A 1 272 ? 11.978 20.854 -6.937 1.00 65.12 272 SER A O 1
ATOM 2235 N N . SER A 1 273 ? 11.166 21.546 -4.972 1.00 51.97 273 SER A N 1
ATOM 2236 C CA . SER A 1 273 ? 12.099 22.668 -4.787 1.00 51.97 273 SER A CA 1
ATOM 2237 C C . SER A 1 273 ? 13.326 22.389 -3.906 1.00 51.97 273 SER A C 1
ATOM 2239 O O . SER A 1 273 ? 14.193 23.255 -3.824 1.00 51.97 273 SER A O 1
ATOM 2241 N N . ILE A 1 274 ? 13.454 21.215 -3.274 1.00 50.09 274 ILE A N 1
ATOM 2242 C CA . ILE A 1 274 ? 14.536 20.960 -2.294 1.00 50.09 274 ILE A CA 1
ATOM 2243 C C . ILE A 1 274 ? 15.718 20.154 -2.873 1.00 50.09 274 ILE A C 1
ATOM 2245 O O . ILE A 1 274 ? 16.835 20.281 -2.374 1.00 50.09 274 ILE A O 1
ATOM 2249 N N . GLU A 1 275 ? 15.550 19.407 -3.970 1.00 51.03 275 GLU A N 1
ATOM 2250 C CA . GLU A 1 275 ? 16.610 18.499 -4.469 1.00 51.03 275 GLU A CA 1
ATOM 2251 C C . GLU A 1 275 ? 17.170 18.857 -5.858 1.00 51.03 275 GLU A C 1
ATOM 2253 O O . GLU A 1 275 ? 18.285 18.462 -6.200 1.00 51.03 275 GLU A O 1
ATOM 2258 N N . ASN A 1 276 ? 16.491 19.733 -6.607 1.00 42.84 276 ASN A N 1
ATOM 2259 C CA . ASN A 1 276 ? 16.900 20.157 -7.956 1.00 42.84 276 ASN A CA 1
ATOM 2260 C C . ASN A 1 276 ? 18.249 20.908 -8.032 1.00 42.84 276 ASN A C 1
ATOM 2262 O O . ASN A 1 276 ? 18.787 21.072 -9.131 1.00 42.84 276 ASN A O 1
ATOM 2266 N N . HIS A 1 277 ? 18.791 21.377 -6.901 1.00 42.09 277 HIS A N 1
ATOM 2267 C CA . HIS A 1 277 ? 20.122 21.997 -6.824 1.00 42.09 277 HIS A CA 1
ATOM 2268 C C . HIS A 1 277 ? 21.236 21.029 -6.419 1.00 42.09 277 HIS A C 1
ATOM 2270 O O . HIS A 1 277 ? 22.386 21.297 -6.739 1.00 42.09 277 HIS A O 1
ATOM 2276 N N . ARG A 1 278 ? 20.923 19.914 -5.747 1.00 45.62 278 ARG A N 1
ATOM 2277 C CA . ARG A 1 278 ? 21.932 18.907 -5.374 1.00 45.62 278 ARG A CA 1
ATOM 2278 C C . ARG A 1 278 ? 22.092 17.820 -6.432 1.00 45.62 278 ARG A C 1
ATOM 2280 O O . ARG A 1 278 ? 23.164 17.241 -6.534 1.00 45.62 278 ARG A O 1
ATOM 2287 N N . GLU A 1 279 ? 21.054 17.561 -7.227 1.00 46.94 279 GLU A N 1
ATOM 2288 C CA . GLU A 1 279 ? 21.063 16.462 -8.201 1.00 46.94 279 GLU A CA 1
ATOM 2289 C C . GLU A 1 279 ? 21.414 16.875 -9.637 1.00 46.94 279 GLU A C 1
ATOM 2291 O O . GLU A 1 279 ? 21.846 16.034 -10.421 1.00 46.94 279 GLU A O 1
ATOM 2296 N N . ARG A 1 280 ? 21.323 18.165 -9.999 1.00 43.00 280 ARG A N 1
ATOM 2297 C CA . ARG A 1 280 ? 21.832 18.636 -11.303 1.00 43.00 280 ARG A CA 1
ATOM 2298 C C . ARG A 1 280 ? 23.357 18.537 -11.432 1.00 43.00 280 ARG A C 1
ATOM 2300 O O . ARG A 1 280 ? 23.854 18.472 -12.547 1.00 43.00 280 ARG A O 1
ATOM 2307 N N . GLU A 1 281 ? 24.081 18.456 -10.317 1.00 41.91 281 GLU A N 1
ATOM 2308 C CA . GLU A 1 281 ? 25.509 18.097 -10.283 1.00 41.91 281 GLU A CA 1
ATOM 2309 C C . GLU A 1 281 ? 25.756 16.572 -10.333 1.00 41.91 281 GLU A C 1
ATOM 2311 O O . GLU A 1 281 ? 26.905 16.141 -10.370 1.00 41.91 281 GLU A O 1
ATOM 2316 N N . TRP A 1 282 ? 24.707 15.741 -10.300 1.00 42.66 282 TRP A N 1
ATOM 2317 C CA . TRP A 1 282 ? 24.784 14.339 -9.859 1.00 42.66 282 TRP A CA 1
ATOM 2318 C C . TRP A 1 282 ? 24.426 13.301 -10.927 1.00 42.66 282 TRP A C 1
ATOM 2320 O O . TRP A 1 282 ? 24.706 12.118 -10.751 1.00 42.66 282 TRP A O 1
ATOM 2330 N N . LEU A 1 283 ? 23.828 13.714 -12.044 1.00 42.09 283 LEU A N 1
ATOM 2331 C CA . LEU A 1 283 ? 23.653 12.837 -13.200 1.00 42.09 283 LEU A CA 1
ATOM 2332 C C . LEU A 1 283 ? 24.953 12.847 -14.019 1.00 42.09 283 LEU A C 1
ATOM 2334 O O . LEU A 1 283 ? 25.371 13.924 -14.450 1.00 42.09 283 LEU A O 1
ATOM 2338 N N . PRO A 1 284 ? 25.599 11.692 -14.277 1.00 40.22 284 PRO A N 1
ATOM 2339 C CA . PRO A 1 284 ? 26.647 11.632 -15.283 1.00 40.22 284 PRO A CA 1
ATOM 2340 C C . PRO A 1 284 ? 26.034 12.083 -16.608 1.00 40.22 284 PRO A C 1
ATOM 2342 O O . PRO A 1 284 ? 25.029 11.524 -17.050 1.00 40.22 284 PRO A O 1
ATOM 2345 N N . THR A 1 285 ? 26.610 13.103 -17.238 1.00 40.84 285 THR A N 1
ATOM 2346 C CA . THR A 1 285 ? 26.254 13.487 -18.603 1.00 40.84 285 THR A CA 1
ATOM 2347 C C . THR A 1 285 ? 26.356 12.245 -19.490 1.00 40.84 285 THR A C 1
ATOM 2349 O O . THR A 1 285 ? 27.431 11.670 -19.656 1.00 40.84 285 THR A O 1
ATOM 2352 N N . MET A 1 286 ? 25.229 11.803 -20.059 1.00 38.84 286 MET A N 1
ATOM 2353 C CA . MET A 1 286 ? 25.146 10.604 -20.907 1.00 38.84 286 MET A CA 1
ATOM 2354 C C . MET A 1 286 ? 25.898 10.730 -22.251 1.00 38.84 286 MET A C 1
ATOM 2356 O O . MET A 1 286 ? 25.746 9.889 -23.132 1.00 38.84 286 MET A O 1
ATOM 2360 N N . GLU A 1 287 ? 26.750 11.740 -22.428 1.00 37.22 287 GLU A N 1
ATOM 2361 C CA . GLU A 1 287 ? 27.516 11.957 -23.660 1.00 37.22 287 GLU A CA 1
ATOM 2362 C C . GLU A 1 287 ? 28.737 11.029 -23.807 1.00 37.22 287 GLU A C 1
ATOM 2364 O O . GLU A 1 287 ? 29.319 10.949 -24.885 1.00 37.22 287 GLU A O 1
ATOM 2369 N N . ALA A 1 288 ? 29.116 10.259 -22.780 1.00 35.50 288 ALA A N 1
ATOM 2370 C CA . ALA A 1 288 ? 30.355 9.471 -22.811 1.00 35.50 288 ALA A CA 1
ATOM 2371 C C . ALA A 1 288 ? 30.226 8.003 -23.282 1.00 35.50 288 ALA A C 1
ATOM 2373 O O . ALA A 1 288 ? 31.222 7.281 -23.250 1.00 35.50 288 ALA A O 1
ATOM 2374 N N . GLN A 1 289 ? 29.052 7.522 -23.721 1.00 33.91 289 GLN A N 1
ATOM 2375 C CA . GLN A 1 289 ? 28.880 6.104 -24.112 1.00 33.91 289 GLN A CA 1
ATOM 2376 C C . GLN A 1 289 ? 28.248 5.850 -25.491 1.00 33.91 289 GLN A C 1
ATOM 2378 O O . GLN A 1 289 ? 27.922 4.710 -25.811 1.00 33.91 289 GLN A O 1
ATOM 2383 N N . SER A 1 290 ? 28.174 6.853 -26.369 1.00 31.11 290 SER A N 1
ATOM 2384 C CA . SER A 1 290 ? 27.847 6.630 -27.787 1.00 31.11 290 SER A CA 1
ATOM 2385 C C . SER A 1 290 ? 29.090 6.757 -28.665 1.00 31.11 290 SER A C 1
ATOM 238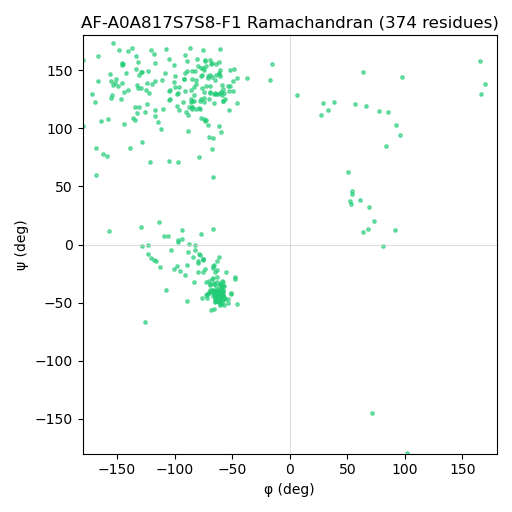7 O O . SER A 1 290 ? 29.257 7.722 -29.405 1.00 31.11 290 SER A O 1
ATOM 2389 N N . SER A 1 291 ? 29.997 5.784 -28.586 1.00 33.09 291 SER A N 1
ATOM 2390 C CA . SER A 1 291 ? 31.044 5.584 -29.599 1.00 33.09 291 SER A CA 1
ATOM 2391 C C . SER A 1 291 ? 31.574 4.156 -29.547 1.00 33.09 291 SER A C 1
ATOM 2393 O O . SER A 1 291 ? 32.655 3.902 -29.027 1.00 33.09 291 SER A O 1
ATOM 2395 N N . ARG A 1 292 ? 30.791 3.212 -30.081 1.00 32.75 292 ARG A N 1
ATOM 2396 C CA . ARG A 1 292 ? 31.274 1.949 -30.675 1.00 32.75 292 ARG A CA 1
ATOM 2397 C C . ARG A 1 292 ? 30.142 1.256 -31.436 1.00 32.75 292 ARG A C 1
ATOM 2399 O O . ARG A 1 292 ? 29.771 0.124 -31.156 1.00 32.75 292 ARG A O 1
ATOM 2406 N N . MET A 1 293 ? 29.607 1.945 -32.440 1.00 28.78 293 MET A N 1
ATOM 2407 C CA . MET A 1 293 ? 28.940 1.263 -33.545 1.00 28.78 293 MET A CA 1
ATOM 2408 C C . MET A 1 293 ? 30.023 0.966 -34.584 1.00 28.78 293 MET A C 1
ATOM 2410 O O . MET A 1 293 ? 30.459 1.847 -35.321 1.00 28.78 293 MET A O 1
ATOM 2414 N N . VAL A 1 294 ? 30.546 -0.260 -34.558 1.00 30.64 294 VAL A N 1
ATOM 2415 C CA . VAL A 1 294 ? 31.466 -0.754 -35.587 1.00 30.64 294 VAL A CA 1
ATOM 2416 C C . VAL A 1 294 ? 30.641 -0.947 -36.854 1.00 30.64 294 VAL A C 1
ATOM 2418 O O . VAL A 1 294 ? 29.879 -1.903 -36.968 1.00 30.64 294 VAL A 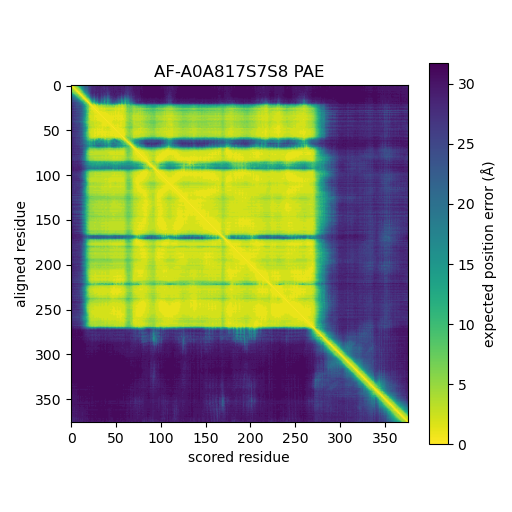O 1
ATOM 2421 N N . CYS A 1 295 ? 30.768 -0.010 -37.790 1.00 27.02 295 CYS A N 1
ATOM 2422 C CA . CYS A 1 295 ? 30.254 -0.174 -39.140 1.00 27.02 295 CYS A CA 1
ATOM 2423 C C . CYS A 1 295 ? 31.161 -1.176 -39.872 1.00 27.02 295 CYS A C 1
ATOM 2425 O O . CYS A 1 295 ? 32.317 -0.879 -40.181 1.00 27.02 295 CYS A O 1
ATOM 2427 N N . LEU A 1 296 ? 30.657 -2.391 -40.083 1.00 32.44 296 LEU A N 1
ATOM 2428 C CA . LEU A 1 296 ? 31.240 -3.370 -40.995 1.00 32.44 296 LEU A CA 1
ATOM 2429 C C . LEU A 1 296 ? 30.941 -2.933 -42.436 1.00 32.44 296 LEU A C 1
ATOM 2431 O O . LEU A 1 296 ? 29.788 -2.680 -42.772 1.00 32.44 296 LEU A O 1
ATOM 2435 N N . ASN A 1 297 ? 31.993 -2.931 -43.260 1.00 29.89 297 ASN A N 1
ATOM 2436 C CA . ASN A 1 297 ? 32.056 -2.701 -44.711 1.00 29.89 297 ASN A CA 1
ATOM 2437 C C . ASN A 1 297 ? 32.391 -1.272 -45.169 1.00 29.89 297 ASN A C 1
ATOM 2439 O O . ASN A 1 297 ? 31.510 -0.472 -45.460 1.00 29.89 297 ASN A O 1
ATOM 2443 N N . CYS A 1 298 ? 33.680 -1.023 -45.428 1.00 28.23 298 CYS A N 1
ATOM 2444 C CA . CYS A 1 298 ? 34.076 -0.537 -46.751 1.00 28.23 298 CYS A CA 1
ATOM 2445 C C . CYS A 1 298 ? 35.527 -0.920 -47.079 1.00 28.23 298 CYS A C 1
ATOM 2447 O O . CYS A 1 298 ? 36.430 -0.877 -46.246 1.00 28.23 298 CYS A O 1
ATOM 2449 N N . SER A 1 299 ? 35.704 -1.358 -48.314 1.00 30.70 299 SER A N 1
ATOM 2450 C CA . SER A 1 299 ? 36.874 -2.004 -48.885 1.00 30.70 299 SER A CA 1
ATOM 2451 C C . SER A 1 299 ? 37.950 -0.994 -49.305 1.00 30.70 299 SER A C 1
ATOM 2453 O O . SER A 1 299 ? 37.632 0.043 -49.868 1.00 30.70 299 SER A O 1
ATOM 2455 N N . ARG A 1 300 ? 39.221 -1.363 -49.087 1.00 31.39 300 ARG A N 1
ATOM 2456 C CA . ARG A 1 300 ? 40.443 -1.024 -49.859 1.00 31.39 300 ARG A CA 1
ATOM 2457 C C . ARG A 1 300 ? 40.500 0.311 -50.638 1.00 31.39 300 ARG A C 1
ATOM 2459 O O . ARG A 1 300 ? 39.909 0.411 -51.704 1.00 31.39 300 ARG A O 1
ATOM 2466 N N . SER A 1 301 ? 41.503 1.133 -50.308 1.00 30.77 301 SER A N 1
ATOM 2467 C CA . SER A 1 301 ? 42.561 1.537 -51.263 1.00 30.77 301 SER A CA 1
ATOM 2468 C C . SER A 1 301 ? 43.761 2.199 -50.564 1.00 30.77 301 SER A C 1
ATOM 2470 O O . SER A 1 301 ? 43.610 2.939 -49.600 1.00 30.77 301 SER A O 1
ATOM 2472 N N . HIS A 1 302 ? 44.958 1.868 -51.052 1.00 32.84 302 HIS A N 1
ATOM 2473 C CA . HIS A 1 302 ? 46.290 2.284 -50.598 1.00 32.84 302 HIS A CA 1
ATOM 2474 C C . HIS A 1 302 ? 46.564 3.797 -50.681 1.00 32.84 302 HIS A C 1
ATOM 2476 O O . HIS A 1 302 ? 46.187 4.429 -51.658 1.00 32.84 302 HIS A O 1
ATOM 2482 N N . SER A 1 303 ? 47.365 4.337 -49.754 1.00 32.12 303 SER A N 1
ATOM 2483 C CA . SER A 1 303 ? 48.753 4.806 -49.991 1.00 32.12 303 SER A CA 1
ATOM 2484 C C . SER A 1 303 ? 49.248 5.589 -48.763 1.00 32.12 303 SER A C 1
ATOM 2486 O O . SER A 1 303 ? 48.476 6.286 -48.113 1.00 32.12 303 SER A O 1
ATOM 2488 N N . GLY A 1 304 ? 50.501 5.363 -48.368 1.00 29.89 304 GLY A N 1
ATOM 2489 C CA . GLY A 1 304 ? 50.994 5.667 -47.026 1.00 29.89 304 GLY A CA 1
ATOM 2490 C C . GLY A 1 304 ? 51.514 7.082 -46.778 1.00 29.89 304 GLY A C 1
ATOM 2491 O O . GLY A 1 304 ? 51.787 7.844 -47.696 1.00 29.89 304 GLY A O 1
ATOM 2492 N N . THR A 1 305 ? 51.746 7.380 -45.499 1.00 30.94 305 THR A N 1
ATOM 2493 C CA . THR A 1 305 ? 52.989 7.981 -44.980 1.00 30.94 305 THR A CA 1
ATOM 2494 C C . THR A 1 305 ? 52.944 7.983 -43.447 1.00 30.94 305 THR A C 1
ATOM 2496 O O . THR A 1 305 ? 51.959 8.381 -42.834 1.00 30.94 305 THR A O 1
ATOM 2499 N N . GLN A 1 306 ? 54.009 7.478 -42.822 1.00 31.48 306 GLN A N 1
ATOM 2500 C CA . GLN A 1 306 ? 54.248 7.525 -41.377 1.00 31.48 306 GLN A CA 1
ATOM 2501 C C . GLN A 1 306 ? 54.586 8.953 -40.923 1.00 31.48 306 GLN A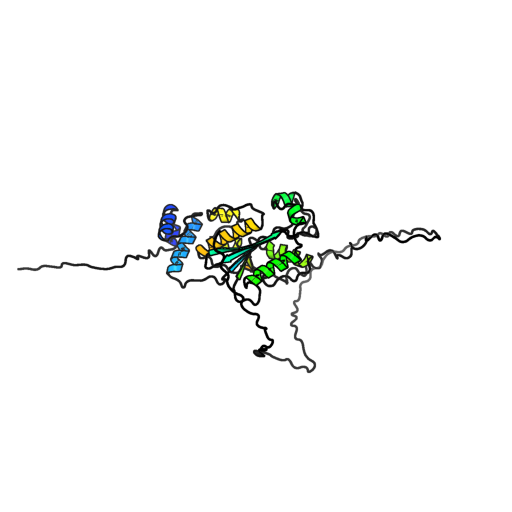 C 1
ATOM 2503 O O . GLN A 1 306 ? 55.371 9.616 -41.599 1.00 31.48 306 GLN A O 1
ATOM 2508 N N . ARG A 1 307 ? 54.117 9.366 -39.733 1.00 30.20 307 ARG A N 1
ATOM 2509 C CA . ARG A 1 307 ? 54.849 10.270 -38.817 1.00 30.20 307 ARG A CA 1
ATOM 2510 C C . ARG A 1 307 ? 54.266 10.258 -37.390 1.00 30.20 307 ARG A C 1
ATOM 2512 O O . ARG A 1 307 ? 53.187 10.771 -37.137 1.00 30.20 307 ARG A O 1
ATOM 2519 N N . THR A 1 308 ? 55.028 9.608 -36.507 1.00 30.67 308 THR A N 1
ATOM 2520 C CA . THR A 1 308 ? 55.403 9.959 -35.118 1.00 30.67 308 THR A CA 1
ATOM 2521 C C . THR A 1 308 ? 54.406 10.623 -34.154 1.00 30.67 308 THR A C 1
ATOM 2523 O O . THR A 1 308 ? 53.978 11.758 -34.337 1.00 30.67 308 THR A O 1
ATOM 2526 N N . CYS A 1 309 ? 54.207 9.926 -33.030 1.00 27.73 309 CYS A N 1
ATOM 2527 C CA . CYS A 1 309 ? 53.573 10.345 -31.781 1.00 27.73 309 CYS A CA 1
ATOM 2528 C C . CYS A 1 309 ? 54.278 11.524 -31.084 1.00 27.73 309 CYS A C 1
ATOM 2530 O O . CYS A 1 309 ? 55.505 11.541 -31.001 1.00 27.73 309 CYS A O 1
ATOM 2532 N N . LEU A 1 310 ? 53.502 12.401 -30.436 1.00 29.11 310 LEU A N 1
ATOM 2533 C CA . LEU A 1 310 ? 53.968 13.285 -29.362 1.00 29.11 310 LEU A CA 1
ATOM 2534 C C . LEU A 1 310 ? 53.019 13.189 -28.155 1.00 29.11 310 LEU A C 1
ATOM 2536 O O . LEU A 1 310 ? 51.832 13.491 -28.248 1.00 29.11 310 LEU A O 1
ATOM 2540 N N . ARG A 1 311 ? 53.579 12.735 -27.026 1.00 29.47 311 ARG A N 1
ATOM 2541 C CA . ARG A 1 311 ? 53.059 12.900 -25.659 1.00 29.47 311 ARG A CA 1
ATOM 2542 C C . ARG A 1 311 ? 53.359 14.324 -25.193 1.00 29.47 311 ARG A C 1
ATOM 2544 O O . ARG A 1 311 ? 54.455 14.806 -25.452 1.00 29.47 311 ARG A O 1
ATOM 2551 N N . HIS A 1 312 ? 52.470 14.917 -24.402 1.00 30.08 312 HIS A N 1
ATOM 2552 C CA . HIS A 1 312 ? 52.822 16.009 -23.493 1.00 30.08 312 HIS A CA 1
ATOM 2553 C C . HIS A 1 312 ? 52.228 15.732 -22.106 1.00 30.08 312 HIS A C 1
ATOM 2555 O O . HIS A 1 312 ? 51.012 15.695 -21.928 1.00 30.08 312 HIS A O 1
ATOM 2561 N N . GLU A 1 313 ? 53.118 15.501 -21.142 1.00 31.73 313 GLU A N 1
ATOM 2562 C CA . GLU A 1 313 ? 52.880 15.661 -19.707 1.00 31.73 313 GLU A CA 1
ATOM 2563 C C . GLU A 1 313 ? 52.984 17.151 -19.344 1.00 31.73 313 GLU A C 1
ATOM 2565 O O . GLU A 1 313 ? 53.738 17.886 -19.980 1.00 31.73 313 GLU A O 1
ATOM 2570 N N . ASN A 1 314 ? 52.300 17.585 -18.280 1.00 30.20 314 ASN A N 1
ATOM 2571 C CA . ASN A 1 314 ? 52.849 18.617 -17.398 1.00 30.20 314 ASN A CA 1
ATOM 2572 C C . ASN A 1 314 ? 52.256 18.541 -15.982 1.00 30.20 314 ASN A C 1
ATOM 2574 O O . ASN A 1 314 ? 51.043 18.565 -15.779 1.00 30.20 314 ASN A O 1
ATOM 2578 N N . GLN A 1 315 ? 53.164 18.455 -15.010 1.00 30.44 315 GLN A N 1
ATOM 2579 C CA . GLN A 1 315 ? 52.971 18.619 -13.569 1.00 30.44 315 GLN A CA 1
ATOM 2580 C C . GLN A 1 315 ? 53.052 20.113 -13.190 1.00 30.44 315 GLN A C 1
ATOM 2582 O O . GLN A 1 315 ? 53.851 20.827 -13.785 1.00 30.44 315 GLN A O 1
ATOM 2587 N N . HIS A 1 316 ? 52.335 20.569 -12.148 1.00 31.34 316 HIS A N 1
ATOM 2588 C CA . HIS A 1 316 ? 52.935 21.018 -10.868 1.00 31.34 316 HIS A CA 1
ATOM 2589 C C . HIS A 1 316 ? 51.993 21.808 -9.921 1.00 31.34 316 HIS A C 1
ATOM 2591 O O . HIS A 1 316 ? 51.413 22.823 -10.274 1.00 31.34 316 HIS A O 1
ATOM 2597 N N . ARG A 1 317 ? 51.988 21.328 -8.664 1.00 29.06 317 ARG A N 1
ATOM 2598 C CA . ARG A 1 317 ? 52.114 22.002 -7.344 1.00 29.06 317 ARG A CA 1
ATOM 2599 C C . ARG A 1 317 ? 51.177 23.139 -6.859 1.00 29.06 317 ARG A C 1
ATOM 2601 O O . ARG A 1 317 ? 51.189 24.266 -7.323 1.00 29.06 317 ARG A O 1
ATOM 2608 N N . ARG A 1 318 ? 50.556 22.781 -5.721 1.00 33.09 318 ARG A N 1
ATOM 2609 C CA . ARG A 1 318 ? 50.136 23.499 -4.493 1.00 33.09 318 ARG A CA 1
ATOM 2610 C C . ARG A 1 318 ? 50.758 24.878 -4.185 1.00 33.09 318 ARG A C 1
ATOM 2612 O O . ARG A 1 318 ? 51.976 25.006 -4.177 1.00 33.09 318 ARG A O 1
ATOM 2619 N N . ASN A 1 319 ? 49.913 25.780 -3.670 1.00 29.00 319 ASN A N 1
ATOM 2620 C CA . ASN A 1 319 ? 50.098 26.516 -2.406 1.00 29.00 319 ASN A CA 1
ATOM 2621 C C . ASN A 1 319 ? 48.723 26.955 -1.865 1.00 29.00 319 ASN A C 1
ATOM 2623 O O . ASN A 1 319 ? 47.837 27.289 -2.646 1.00 29.00 319 ASN A O 1
ATOM 2627 N N . GLY A 1 320 ? 48.528 26.880 -0.546 1.00 26.47 320 GLY A N 1
ATOM 2628 C CA . GLY A 1 320 ? 47.259 27.182 0.125 1.00 26.47 320 GLY A CA 1
ATOM 2629 C C . GLY A 1 320 ? 47.272 28.489 0.915 1.00 26.47 320 GLY A C 1
ATOM 2630 O O . GLY A 1 320 ? 48.339 29.021 1.193 1.00 26.47 320 GLY A O 1
ATOM 2631 N N . THR A 1 321 ? 46.084 28.928 1.339 1.00 24.58 321 THR A N 1
ATOM 2632 C CA . THR A 1 321 ? 45.836 29.774 2.520 1.00 24.58 321 THR A CA 1
ATOM 2633 C C . THR A 1 321 ? 44.395 29.575 3.011 1.00 24.58 321 THR A C 1
ATOM 2635 O O . THR A 1 321 ? 43.480 29.298 2.237 1.00 24.58 321 THR A O 1
ATOM 2638 N N . CYS A 1 322 ? 44.224 29.667 4.330 1.00 23.56 322 CYS A N 1
ATOM 2639 C CA . CYS A 1 322 ? 43.003 29.409 5.091 1.00 23.56 322 CYS A CA 1
ATOM 2640 C C . CYS A 1 322 ? 42.252 30.704 5.471 1.00 23.56 322 CYS A C 1
ATOM 2642 O O . CYS A 1 322 ? 42.884 31.670 5.874 1.00 23.56 322 CYS A O 1
ATOM 2644 N N . ILE A 1 323 ? 40.912 30.597 5.474 1.00 28.28 323 ILE A N 1
ATOM 2645 C CA . ILE A 1 323 ? 39.893 31.230 6.349 1.00 28.28 323 ILE A CA 1
ATOM 2646 C C . ILE A 1 323 ? 39.693 32.761 6.297 1.00 28.28 323 ILE A C 1
ATOM 2648 O O . ILE A 1 323 ? 40.502 33.518 6.811 1.00 28.28 323 ILE A O 1
ATOM 2652 N N . GLU A 1 324 ? 38.472 33.181 5.924 1.00 23.98 324 GLU A N 1
ATOM 2653 C CA . GLU A 1 324 ? 37.676 34.122 6.736 1.00 23.98 324 GLU A CA 1
ATOM 2654 C C . GLU A 1 324 ? 36.161 33.973 6.473 1.00 23.98 324 GLU A C 1
ATOM 2656 O O . GLU A 1 324 ? 35.693 33.969 5.336 1.00 23.98 324 GLU A O 1
ATOM 2661 N N . ARG A 1 325 ? 35.378 33.828 7.553 1.00 32.25 325 ARG A N 1
ATOM 2662 C CA . ARG A 1 325 ? 33.907 33.895 7.556 1.00 32.25 325 ARG A CA 1
ATOM 2663 C C . ARG A 1 325 ? 33.478 35.362 7.623 1.00 32.25 325 ARG A C 1
ATOM 2665 O O . ARG A 1 325 ? 33.820 36.027 8.597 1.00 32.25 325 ARG A O 1
ATOM 2672 N N . LYS A 1 326 ? 32.595 35.814 6.727 1.00 26.22 326 LYS A N 1
ATOM 2673 C CA . LYS A 1 326 ? 31.705 36.962 6.987 1.00 26.22 326 LYS A CA 1
ATOM 2674 C C . LYS A 1 326 ? 30.261 36.648 6.588 1.00 26.22 326 LYS A C 1
ATOM 2676 O O . LYS A 1 326 ? 29.999 35.983 5.593 1.00 26.22 326 LYS A O 1
ATOM 2681 N N . ARG A 1 327 ? 29.351 37.065 7.473 1.00 28.75 327 ARG A N 1
ATOM 2682 C CA . ARG A 1 327 ? 27.892 36.884 7.446 1.00 28.75 327 ARG A CA 1
ATOM 2683 C C . ARG A 1 327 ? 27.224 37.774 6.378 1.00 28.75 327 ARG A C 1
ATOM 2685 O O . ARG A 1 327 ? 27.740 38.843 6.082 1.00 28.75 327 ARG A O 1
ATOM 2692 N N . ASN A 1 328 ? 26.064 37.298 5.906 1.00 29.88 328 ASN A N 1
ATOM 2693 C CA . ASN A 1 328 ? 24.965 37.911 5.123 1.00 29.88 328 ASN A CA 1
ATOM 2694 C C . ASN A 1 328 ? 24.880 39.455 5.026 1.00 29.88 328 ASN A C 1
ATOM 2696 O O . ASN A 1 328 ? 25.179 40.158 5.990 1.00 29.88 328 ASN A O 1
ATOM 2700 N N . PRO A 1 329 ? 24.236 39.960 3.952 1.00 28.00 329 PRO A N 1
ATOM 2701 C CA . PRO A 1 329 ? 22.827 40.325 4.126 1.00 28.00 329 PRO A CA 1
ATOM 2702 C C . PRO A 1 329 ? 21.880 39.751 3.061 1.00 28.00 329 PRO A C 1
ATOM 2704 O O . PRO A 1 329 ? 22.210 39.554 1.897 1.00 28.00 329 PRO A O 1
ATOM 2707 N N . VAL A 1 330 ? 20.664 39.503 3.536 1.00 33.75 330 VAL A N 1
ATOM 2708 C CA . VAL A 1 330 ? 19.455 39.128 2.803 1.00 33.75 330 VAL A CA 1
ATOM 2709 C C . VAL A 1 330 ? 19.088 40.229 1.802 1.00 33.75 330 VAL A C 1
ATOM 2711 O O . VAL A 1 330 ? 18.946 41.381 2.205 1.00 33.75 330 VAL A O 1
ATOM 2714 N N . SER A 1 331 ? 18.833 39.882 0.538 1.00 26.58 331 SER A N 1
ATOM 2715 C CA . SER A 1 331 ? 18.034 40.720 -0.362 1.00 26.58 331 SER A CA 1
ATOM 2716 C C . SER A 1 331 ? 16.851 39.923 -0.912 1.00 26.58 331 SER A C 1
ATOM 2718 O O . SER A 1 331 ? 16.985 38.854 -1.506 1.00 26.58 331 SER A O 1
ATOM 2720 N N . ARG A 1 332 ? 15.655 40.445 -0.623 1.00 29.25 332 ARG A N 1
ATOM 2721 C CA . ARG A 1 332 ? 14.381 40.039 -1.216 1.00 29.25 332 ARG A CA 1
ATOM 2722 C C . ARG A 1 332 ? 14.423 40.367 -2.707 1.00 29.25 332 ARG A C 1
ATOM 2724 O O . ARG A 1 332 ? 14.667 41.519 -3.046 1.00 29.25 332 ARG A O 1
ATOM 2731 N N . TYR A 1 333 ? 14.085 39.408 -3.562 1.00 26.19 333 TYR A N 1
ATOM 2732 C CA . TYR A 1 333 ? 13.655 39.702 -4.926 1.00 26.19 333 TYR A CA 1
ATOM 2733 C C . TYR A 1 333 ? 12.191 39.302 -5.088 1.00 26.19 333 TYR A C 1
ATOM 2735 O O . TYR A 1 333 ? 11.841 38.127 -5.144 1.00 26.19 333 TYR A O 1
ATOM 2743 N N . SER A 1 334 ? 11.336 40.319 -5.120 1.00 26.95 334 SER A N 1
ATOM 2744 C CA . SER A 1 334 ? 9.991 40.284 -5.683 1.00 26.95 334 SER A CA 1
ATOM 2745 C C . SER A 1 334 ? 10.103 40.557 -7.183 1.00 26.95 334 SER A C 1
ATOM 2747 O O . SER A 1 334 ? 10.547 41.637 -7.570 1.00 26.95 334 SER A O 1
ATOM 2749 N N . PHE A 1 335 ? 9.721 39.599 -8.025 1.00 26.91 335 PHE A N 1
ATOM 2750 C CA . PHE A 1 335 ? 9.574 39.829 -9.462 1.00 26.91 335 PHE A CA 1
ATOM 2751 C C . PHE A 1 335 ? 8.238 40.537 -9.723 1.00 26.91 335 PHE A C 1
ATOM 2753 O O . PHE A 1 335 ? 7.181 39.985 -9.432 1.00 26.91 335 PHE A O 1
ATOM 2760 N N . ILE A 1 336 ? 8.295 41.753 -10.270 1.00 29.72 336 ILE A N 1
ATOM 2761 C CA . ILE A 1 336 ? 7.155 42.448 -10.879 1.00 29.72 336 ILE A CA 1
ATOM 2762 C C . ILE A 1 336 ? 7.507 42.629 -12.355 1.00 29.72 336 ILE A C 1
ATOM 2764 O O . ILE A 1 336 ? 8.411 43.391 -12.688 1.00 29.72 336 ILE A O 1
ATOM 2768 N N . SER A 1 337 ? 6.816 41.925 -13.247 1.00 31.09 337 SER A N 1
ATOM 2769 C CA . SER A 1 337 ? 6.896 42.156 -14.692 1.00 31.09 337 SER A CA 1
ATOM 2770 C C . SER A 1 337 ? 6.098 43.407 -15.069 1.00 31.09 337 SER A C 1
ATOM 2772 O O . SER A 1 337 ? 4.977 43.578 -14.596 1.00 31.09 337 SER A O 1
ATOM 2774 N N . HIS A 1 338 ? 6.673 44.277 -15.900 1.00 30.50 338 HIS A N 1
ATOM 2775 C CA . HIS A 1 338 ? 6.015 45.457 -16.474 1.00 30.50 338 HIS A CA 1
ATOM 2776 C C . HIS A 1 338 ? 5.819 45.246 -17.981 1.00 30.50 338 HIS A C 1
ATOM 2778 O O . HIS A 1 338 ? 6.715 44.715 -18.637 1.00 30.50 338 HIS A O 1
ATOM 2784 N N . ASP A 1 339 ? 4.682 45.692 -18.514 1.00 35.16 339 ASP A N 1
ATOM 2785 C CA . ASP A 1 339 ? 4.473 45.896 -19.953 1.00 35.16 339 ASP A CA 1
ATOM 2786 C C . ASP A 1 339 ? 4.890 47.330 -20.353 1.00 35.16 339 ASP A C 1
ATOM 2788 O O . ASP A 1 339 ? 4.967 48.233 -19.508 1.00 35.16 339 ASP A O 1
ATOM 2792 N N . GLN A 1 340 ? 5.183 47.528 -21.640 1.00 41.53 340 GLN A N 1
ATOM 2793 C CA . GLN A 1 340 ? 5.638 48.742 -22.316 1.00 41.53 340 GLN A CA 1
ATOM 2794 C C . GLN A 1 340 ? 4.577 49.858 -22.343 1.00 41.53 340 GLN A C 1
ATOM 2796 O O . GLN A 1 340 ? 4.211 50.377 -23.390 1.00 41.53 340 GLN A O 1
ATOM 2801 N N . SER A 1 341 ? 4.116 50.283 -21.172 1.00 45.41 341 SER A N 1
ATOM 2802 C CA . SER A 1 341 ? 3.559 51.623 -20.945 1.00 45.41 341 SER A CA 1
ATOM 2803 C C . SER A 1 341 ? 3.616 52.069 -19.476 1.00 45.41 341 SER A C 1
ATOM 2805 O O . SER A 1 341 ? 3.035 53.092 -19.127 1.00 45.41 341 SER A O 1
ATOM 2807 N N . GLY A 1 342 ? 4.344 51.358 -18.604 1.00 39.47 342 GLY A N 1
ATOM 2808 C CA . GLY A 1 342 ? 4.772 51.905 -17.310 1.00 39.47 342 GLY A CA 1
ATOM 2809 C C . GLY A 1 342 ? 3.674 52.147 -16.265 1.00 39.47 342 GLY A C 1
ATOM 2810 O O . GLY A 1 342 ? 3.821 53.055 -15.449 1.00 39.47 342 GLY A O 1
ATOM 2811 N N . THR A 1 343 ? 2.612 51.337 -16.229 1.00 35.47 343 THR A N 1
ATOM 2812 C CA . THR A 1 343 ? 1.639 51.328 -15.119 1.00 35.47 343 THR A CA 1
ATOM 2813 C C . THR A 1 343 ? 1.357 49.900 -14.620 1.00 35.47 343 THR A C 1
ATOM 2815 O O . THR A 1 343 ? 1.175 48.992 -15.431 1.00 35.47 343 THR A O 1
ATOM 2818 N N . PRO A 1 344 ? 1.333 49.652 -13.292 1.00 30.38 344 PRO A N 1
ATOM 2819 C CA . PRO A 1 344 ? 1.066 48.323 -12.742 1.00 30.38 344 PRO A CA 1
ATOM 2820 C C . PRO A 1 344 ? -0.435 47.991 -12.771 1.00 30.38 344 PRO A C 1
ATOM 2822 O O . PRO A 1 344 ? -1.253 48.702 -12.186 1.00 30.38 344 PRO A O 1
ATOM 2825 N N . LEU A 1 345 ? -0.794 46.878 -13.419 1.00 30.94 345 LEU A N 1
ATOM 2826 C CA . LEU A 1 345 ? -2.139 46.297 -13.381 1.00 30.94 345 LEU A CA 1
ATOM 2827 C C . LEU A 1 345 ? -2.351 45.530 -12.067 1.00 30.94 345 LEU A C 1
ATOM 2829 O O . LEU A 1 345 ? -1.694 44.527 -11.795 1.00 30.94 345 LEU A O 1
ATOM 2833 N N . ASN A 1 346 ? -3.302 46.001 -11.264 1.00 35.59 346 ASN A N 1
ATOM 2834 C CA . ASN A 1 346 ? -3.882 45.283 -10.134 1.00 35.59 346 ASN A CA 1
ATOM 2835 C C . ASN A 1 346 ? -5.033 44.407 -10.659 1.00 35.59 346 ASN A C 1
ATOM 2837 O O . ASN A 1 346 ? -5.933 44.943 -11.301 1.00 35.59 346 ASN A O 1
ATOM 2841 N N . THR A 1 347 ? -5.034 43.095 -10.410 1.00 31.39 347 THR A N 1
ATOM 2842 C CA . THR A 1 347 ? -6.159 42.218 -10.795 1.00 31.39 347 THR A CA 1
ATOM 2843 C C . THR A 1 347 ? -6.489 41.199 -9.706 1.00 31.39 347 THR A C 1
ATOM 2845 O O . THR A 1 347 ? -6.112 40.031 -9.729 1.00 31.39 347 THR A O 1
ATOM 2848 N N . GLN A 1 348 ? -7.282 41.667 -8.743 1.00 31.00 348 GLN A N 1
ATOM 2849 C CA . GLN A 1 348 ? -8.421 40.898 -8.254 1.00 31.00 348 GLN A CA 1
ATOM 2850 C C . GLN A 1 348 ? -9.427 40.774 -9.420 1.00 31.00 348 GLN A C 1
ATOM 2852 O O . GLN A 1 348 ? -9.647 41.752 -10.131 1.00 31.00 348 GLN A O 1
ATOM 2857 N N . SER A 1 349 ? -10.070 39.613 -9.561 1.00 32.38 349 SER A N 1
ATOM 2858 C CA . SER A 1 349 ? -11.099 39.259 -10.561 1.00 32.38 349 SER A CA 1
ATOM 2859 C C . SER A 1 349 ? -10.602 38.929 -11.976 1.00 32.38 349 SER A C 1
ATOM 2861 O O . SER A 1 349 ? -10.079 39.781 -12.678 1.00 32.38 349 SER A O 1
ATOM 2863 N N . LEU A 1 350 ? -10.812 37.669 -12.371 1.00 29.20 350 LEU A N 1
ATOM 2864 C CA . LEU A 1 350 ? -11.207 37.229 -13.714 1.00 29.20 350 LEU A CA 1
ATOM 2865 C C . LEU A 1 350 ? -11.762 35.799 -13.567 1.00 29.20 350 LEU A C 1
ATOM 2867 O O . LEU A 1 350 ? -11.083 34.794 -13.769 1.00 29.20 350 LEU A O 1
ATOM 2871 N N . LEU A 1 351 ? -13.004 35.744 -13.081 1.00 34.31 351 LEU A N 1
ATOM 2872 C CA . LEU A 1 351 ? -13.955 34.705 -13.458 1.00 34.31 351 LEU A CA 1
ATOM 2873 C C . LEU A 1 351 ? -14.491 35.071 -14.851 1.00 34.31 351 LEU A C 1
ATOM 2875 O O . LEU A 1 351 ? -14.578 36.253 -15.177 1.00 34.31 351 LEU A O 1
ATOM 2879 N N . ASP A 1 352 ? -14.874 34.036 -15.593 1.00 29.80 352 ASP A N 1
ATOM 2880 C CA . ASP A 1 352 ? -15.566 34.033 -16.888 1.00 29.80 352 ASP A CA 1
ATOM 2881 C C . ASP A 1 352 ? -14.708 34.155 -18.157 1.00 29.80 352 ASP A C 1
ATOM 2883 O O . ASP A 1 352 ? -14.062 35.164 -18.409 1.00 29.80 352 ASP A O 1
ATOM 2887 N N . PHE A 1 353 ? -14.707 33.070 -18.952 1.00 28.97 353 PHE A N 1
ATOM 2888 C CA . PHE A 1 353 ? -15.192 32.957 -20.350 1.00 28.97 353 PHE A CA 1
ATOM 2889 C C . PHE A 1 353 ? -14.660 31.650 -21.007 1.00 28.97 353 PHE A C 1
ATOM 2891 O O . PHE A 1 353 ? -13.599 31.166 -20.623 1.00 28.97 353 PHE A O 1
ATOM 2898 N N . PRO A 1 354 ? -15.288 31.093 -22.066 1.00 31.34 354 PRO A N 1
ATOM 2899 C CA . PRO A 1 354 ? -16.663 30.608 -22.193 1.00 31.34 354 PRO A CA 1
ATOM 2900 C C . PRO A 1 354 ? -16.739 29.090 -22.492 1.00 31.34 354 PRO A C 1
ATOM 2902 O O . PRO A 1 354 ? -15.796 28.453 -22.958 1.00 31.34 354 PRO A O 1
ATOM 2905 N N . ARG A 1 355 ? -17.936 28.520 -22.292 1.00 29.41 355 ARG A N 1
ATOM 2906 C CA . ARG A 1 355 ? -18.335 27.193 -22.788 1.00 29.41 355 ARG A CA 1
ATOM 2907 C C . ARG A 1 355 ? -18.204 27.125 -24.314 1.00 29.41 355 ARG A C 1
ATOM 2909 O O . ARG A 1 355 ? -18.879 27.876 -25.013 1.00 29.41 355 ARG A O 1
ATOM 2916 N N . LEU A 1 356 ? -17.430 26.170 -24.822 1.00 27.97 356 LEU A N 1
ATOM 2917 C CA . LEU A 1 356 ? -17.528 25.725 -26.212 1.00 27.97 356 LEU A CA 1
ATOM 2918 C C . LEU A 1 356 ? -18.564 24.600 -26.29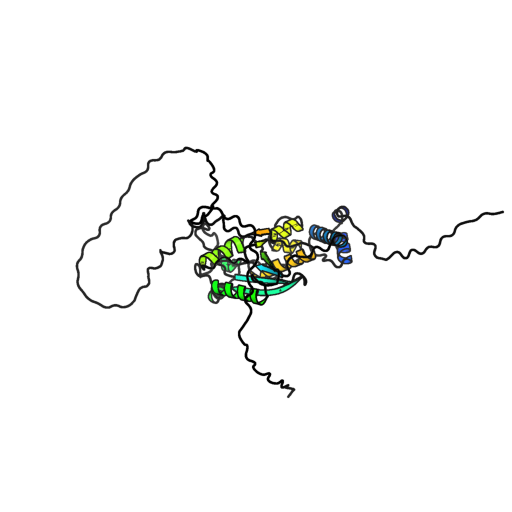5 1.00 27.97 356 LEU A C 1
ATOM 2920 O O . LEU A 1 356 ? -18.378 23.516 -25.744 1.00 27.97 356 LEU A O 1
ATOM 2924 N N . ASN A 1 357 ? -19.685 24.910 -26.946 1.00 29.16 357 ASN A N 1
ATOM 2925 C CA . ASN A 1 357 ? -20.730 23.957 -27.292 1.00 29.16 357 ASN A CA 1
ATOM 2926 C C . ASN A 1 357 ? -20.312 23.067 -28.469 1.00 29.16 357 ASN A C 1
ATOM 2928 O O . ASN A 1 357 ? -19.542 23.454 -29.345 1.00 29.16 357 ASN A O 1
ATOM 2932 N N . ALA A 1 358 ? -20.897 21.876 -28.438 1.00 30.22 358 ALA A N 1
ATOM 2933 C CA . ALA A 1 358 ? -20.779 20.749 -29.344 1.00 30.22 358 ALA A CA 1
ATOM 2934 C C . ALA A 1 358 ? -20.995 21.048 -30.837 1.00 30.22 358 ALA A C 1
ATOM 2936 O O . ALA A 1 358 ? -21.872 21.829 -31.195 1.00 30.22 358 ALA A O 1
ATOM 2937 N N . ALA A 1 359 ? -20.318 20.263 -31.680 1.00 26.78 359 ALA A N 1
ATOM 2938 C CA . ALA A 1 359 ? -20.926 19.561 -32.814 1.00 26.78 359 ALA A CA 1
ATOM 2939 C C . ALA A 1 359 ? -19.929 18.541 -33.391 1.00 26.78 359 ALA A C 1
ATOM 2941 O O . ALA A 1 359 ? -18.831 18.923 -33.782 1.00 26.78 359 ALA A O 1
ATOM 2942 N N . THR A 1 360 ? -20.305 17.258 -33.449 1.00 30.27 360 THR A N 1
ATOM 2943 C CA . THR A 1 360 ? -20.164 16.386 -34.640 1.00 30.27 360 THR A CA 1
ATOM 2944 C C . THR A 1 360 ? -20.708 14.979 -34.349 1.00 30.27 360 THR A C 1
ATOM 2946 O O . THR A 1 360 ? -20.110 14.175 -33.647 1.00 30.27 360 THR A O 1
ATOM 2949 N N . SER A 1 361 ? -21.920 14.753 -34.865 1.00 28.92 361 SER A N 1
ATOM 2950 C CA . SER A 1 361 ? -22.421 13.535 -35.526 1.00 28.92 361 SER A CA 1
ATOM 2951 C C . SER A 1 361 ? -21.815 12.167 -35.166 1.00 28.92 361 SER A C 1
ATOM 2953 O O . SER A 1 361 ? -20.723 11.819 -35.611 1.00 28.92 361 SER A O 1
ATOM 2955 N N . VAL A 1 362 ? -22.631 11.335 -34.514 1.00 30.30 362 VAL A N 1
ATOM 2956 C CA . VAL A 1 362 ? -22.519 9.867 -34.498 1.00 30.30 362 VAL A CA 1
ATOM 2957 C C . VAL A 1 362 ? -23.479 9.309 -35.559 1.00 30.30 362 VAL A C 1
ATOM 2959 O O . VAL A 1 362 ? -24.642 9.715 -35.546 1.00 30.30 362 VAL A O 1
ATOM 2962 N N . PRO A 1 363 ? -23.061 8.402 -36.460 1.00 32.53 363 PRO A N 1
ATOM 2963 C CA . PRO A 1 363 ? -23.998 7.626 -37.258 1.00 32.53 363 PRO A CA 1
ATOM 2964 C C . PRO A 1 363 ? -24.465 6.368 -36.512 1.00 32.53 363 PRO A C 1
ATOM 2966 O O . PRO A 1 363 ? -23.664 5.618 -35.951 1.00 32.53 363 PRO A O 1
ATOM 2969 N N . ASP A 1 364 ? -25.782 6.164 -36.547 1.00 30.44 364 ASP A N 1
ATOM 2970 C CA . ASP A 1 364 ? -26.498 4.937 -36.200 1.00 30.44 364 ASP A CA 1
ATOM 2971 C C . ASP A 1 364 ? -25.953 3.721 -36.963 1.00 30.44 364 ASP A C 1
ATOM 2973 O O . ASP A 1 364 ? -25.865 3.747 -38.191 1.00 30.44 364 ASP A O 1
ATOM 2977 N N . VAL A 1 365 ? -25.693 2.619 -36.249 1.00 33.78 365 VAL A N 1
ATOM 2978 C CA . VAL A 1 365 ? -25.696 1.271 -36.839 1.00 33.78 365 VAL A CA 1
ATOM 2979 C C . VAL A 1 365 ? -26.468 0.312 -35.931 1.00 33.78 365 VAL A C 1
ATOM 2981 O O . VAL A 1 365 ? -26.054 -0.053 -34.833 1.00 33.78 365 VAL A O 1
ATOM 2984 N N . GLU A 1 366 ? -27.645 -0.009 -36.452 1.00 30.81 366 GLU A N 1
ATOM 2985 C CA . GLU A 1 366 ? -28.541 -1.150 -36.286 1.00 30.81 366 GLU A CA 1
ATOM 2986 C C . GLU A 1 366 ? -28.253 -2.232 -35.229 1.00 30.81 366 GLU A C 1
ATOM 2988 O O . GLU A 1 366 ? -27.239 -2.929 -35.196 1.00 30.81 366 GLU A O 1
ATOM 2993 N N . ARG A 1 367 ? -29.307 -2.468 -34.439 1.00 32.16 367 ARG A N 1
ATOM 2994 C CA . ARG A 1 367 ? -29.527 -3.642 -33.593 1.00 32.16 367 ARG A CA 1
ATOM 2995 C C . ARG A 1 367 ? -29.700 -4.892 -34.457 1.00 32.16 367 ARG A C 1
ATOM 2997 O O . ARG A 1 367 ? -30.681 -5.000 -35.193 1.00 32.16 367 ARG A O 1
ATOM 3004 N N . HIS A 1 368 ? -28.852 -5.895 -34.248 1.00 32.84 368 HIS A N 1
ATOM 3005 C CA . HIS A 1 368 ? -29.122 -7.261 -34.691 1.00 32.84 368 HIS A CA 1
ATOM 3006 C C . HIS A 1 368 ? -29.448 -8.215 -33.541 1.00 32.84 368 HIS A C 1
ATOM 3008 O O . HIS A 1 368 ? -29.051 -8.048 -32.391 1.00 32.84 368 HIS A O 1
ATOM 3014 N N . HIS A 1 369 ? -30.303 -9.166 -33.897 1.00 34.41 369 HIS A N 1
ATOM 3015 C CA . HIS A 1 369 ? -31.183 -9.946 -33.050 1.00 34.41 369 HIS A CA 1
ATOM 3016 C C . HIS A 1 369 ? -30.506 -10.953 -32.114 1.00 34.41 369 HIS A C 1
ATOM 3018 O O . HIS A 1 369 ? -29.596 -11.688 -32.485 1.00 34.41 369 HIS A O 1
ATOM 3024 N N . ASN A 1 370 ? -31.141 -11.100 -30.948 1.00 32.44 370 ASN A N 1
ATOM 3025 C CA . ASN A 1 370 ? -31.176 -12.316 -30.142 1.00 32.44 370 ASN A CA 1
ATOM 3026 C C . ASN A 1 370 ? -31.470 -13.562 -31.000 1.00 32.44 370 ASN A C 1
ATOM 3028 O O . ASN A 1 370 ? -32.565 -13.692 -31.551 1.00 32.44 370 ASN A O 1
ATOM 3032 N N . ARG A 1 371 ? -30.569 -14.549 -30.986 1.00 35.12 371 ARG A N 1
ATOM 3033 C CA . ARG A 1 371 ? -30.939 -15.958 -31.182 1.00 35.12 371 ARG A CA 1
ATOM 3034 C C . ARG A 1 371 ? -30.417 -16.808 -30.030 1.00 35.12 371 ARG A C 1
ATOM 3036 O O . ARG A 1 371 ? -29.220 -16.982 -29.838 1.00 35.12 371 ARG A O 1
ATOM 3043 N N . ARG A 1 372 ? -31.389 -17.332 -29.281 1.00 33.47 372 ARG A N 1
ATOM 3044 C CA . ARG A 1 372 ? -31.288 -18.455 -28.348 1.00 33.47 372 ARG A CA 1
ATOM 3045 C C . ARG A 1 372 ? -30.656 -19.661 -29.048 1.00 33.47 372 ARG A C 1
ATOM 3047 O O . ARG A 1 372 ? -31.112 -20.029 -30.126 1.00 33.47 372 ARG A O 1
ATOM 3054 N N . PHE A 1 373 ? -29.734 -20.337 -28.371 1.00 35.38 373 PHE A N 1
ATOM 3055 C CA . PHE A 1 373 ? -29.459 -21.752 -28.601 1.00 35.38 373 PHE A CA 1
ATOM 3056 C C . PHE A 1 373 ? -29.785 -22.525 -27.326 1.00 35.38 373 PHE A C 1
ATOM 3058 O O . PHE A 1 373 ? -29.184 -22.325 -26.274 1.00 35.38 373 PHE A O 1
ATOM 3065 N N . THR A 1 374 ? -30.781 -23.397 -27.437 1.00 39.62 374 THR A N 1
ATOM 3066 C CA . THR A 1 374 ? -31.085 -24.471 -26.493 1.00 39.62 374 THR A CA 1
ATOM 3067 C C . THR A 1 374 ? -30.646 -25.798 -27.105 1.00 39.62 374 THR A C 1
ATOM 3069 O O . THR A 1 374 ? -31.010 -26.071 -28.243 1.00 39.62 374 THR A O 1
ATOM 3072 N N . LYS A 1 375 ? -29.927 -26.599 -26.308 1.00 40.34 375 LYS A N 1
ATOM 3073 C CA . LYS A 1 375 ? -29.844 -28.075 -26.285 1.00 40.34 375 LYS A CA 1
ATOM 3074 C C . LYS A 1 375 ? -29.971 -28.846 -27.614 1.00 40.34 375 LYS A C 1
ATOM 3076 O O . LYS A 1 375 ? -31.077 -29.015 -28.124 1.00 40.34 375 LYS A O 1
ATOM 3081 N N . LYS A 1 376 ? -28.892 -29.535 -27.987 1.00 43.94 376 LYS A N 1
ATOM 3082 C CA . LYS A 1 376 ? -28.831 -31.005 -28.000 1.00 43.94 376 LYS A CA 1
ATOM 3083 C C . LYS A 1 376 ? -27.396 -31.467 -27.817 1.00 43.94 376 LYS A C 1
ATOM 3085 O O . LYS A 1 376 ? -26.510 -30.756 -28.335 1.00 43.94 376 LYS A O 1
#

Mean predicted aligned error: 16.5 Å

InterPro domains:
  IPR012337 Ribonuclease H-like superfamily [SSF53098] (73-262)
  IPR013520 Ribonuclease H-like domain [PF00929] (78-253)
  IPR013520 Ribonuclease H-like domain [SM00479] (75-263)
  IPR036361 SAP domain superfamily [G3DSA:1.10.720.30] (10-66)
  IPR036397 Ribonuclease H superfamily [G3DSA:3.30.420.10] (67-299)
  IPR047201 ERI-1-like, DEDDh 3'-5' exonuclease domain [cd06133] (78-258)
  IPR051274 3'-5' Exoribonuclease [PTHR23044] (46-278)

Sequence (376 aa):
MASFAQVDSGNSWNSPFTVLNMSEQEINQFPRRTLVIELEKRNLSTSGDTHILKKRLKQNVDCSTKEVIQQSYEFLAIIDFEATCMENPPPPQHYVQEIIEFPIVLIDVTQRRIIDTFHSYCRPIIHPILSDYCKKLTRITQEQVNSAPVFAEVFANAEKWLNGRELLPFQKRKYLFVTDSPSDFNKYLRMQCNITNIVYPMWAHRWVNIKTTFSKFYSTRSGRIRNMLEQLGLRLEGHLHSGLDDAINIARIVIELIKDGCLLTPNEFYHSSIENHREREWLPTMEAQSSRMVCLNCSRSHSGTQRTCLRHENQHRRNGTCIERKRNPVSRYSFISHDQSGTPLNTQSLLDFPRLNAATSVPDVERHHNRRFTKK

Organism: NCBI:txid392032

pLDDT: mean 73.47, std 29.45, range [23.56, 98.88]

Solvent-accessible surface area (backbone atoms only — not comparable to full-atom values): 24292 Å² total; per-residue (Å²): 137,81,88,90,77,91,82,90,81,91,81,83,89,73,73,95,76,75,76,78,81,71,51,69,72,58,54,71,72,52,54,64,70,55,46,38,55,59,24,53,79,66,77,42,81,69,58,36,37,67,62,48,44,44,49,38,51,49,43,55,58,53,54,77,79,44,83,81,84,70,68,87,42,53,32,39,38,21,40,31,65,32,54,58,46,54,76,85,63,63,63,72,88,74,49,85,56,36,52,37,30,51,28,36,34,31,30,36,56,87,78,56,39,79,76,49,73,49,74,42,49,15,23,42,78,92,62,64,72,71,37,70,51,29,30,68,57,40,64,55,50,67,68,56,29,71,73,27,51,42,52,73,58,49,52,53,51,51,51,51,55,36,44,77,69,37,61,41,94,94,44,91,55,46,63,44,40,33,25,75,49,68,50,48,53,75,39,47,48,46,46,37,21,62,77,68,73,43,80,81,56,76,80,64,40,46,25,24,37,46,34,63,52,50,16,62,74,61,72,48,77,72,56,56,71,68,58,54,33,50,44,50,56,45,78,86,58,83,49,76,56,29,24,56,32,43,17,51,48,51,48,55,52,51,37,51,40,48,76,43,67,53,76,85,60,73,76,45,69,61,69,84,82,79,49,66,79,68,45,73,80,54,62,79,74,80,80,84,75,84,81,81,83,81,82,85,84,83,82,88,84,92,84,88,82,91,81,83,90,82,89,81,88,85,89,84,86,90,86,87,88,83,89,83,91,80,82,84,83,90,78,89,82,82,90,79,90,80,63,103,79,81,72,88,84,84,75,84,83,85,80,90,88,80,88,83,79,88,87,83,88,81,84,87,81,80,92,77,81,92,75,89,86,78,89,134

Nearest PDB structures (foldseek):
  1zbh-assembly1_D  TM=7.873E-01  e=9.288E-25  Homo sapiens
  1zbh-assembly1_C  TM=9.563E-01  e=5.283E-21  Homo sapiens
  1zbu-assembly4_D  TM=9.584E-01  e=3.945E-21  Homo sapiens
  1w0h-assembly1_A  TM=9.641E-01  e=1.197E-20  Homo sapiens
  1zbu-assembly2_B  TM=7.807E-01  e=2.054E-23  Homo sapiens

Foldseek 3Di:
DDDDDDDDDDDDPDDPDPPPLDDLVNLVPDDLVVLQVQCVVVVHDSFFDSLLSSLLSVLVSVCVPDDNDDAPFQKEKEFDFQWADDDPDDPCLRDQIATQKTKIFMAGLVVLDTDDMDIFGAQDDVCRDGYPVSCVQQVDDSVRNVPTYHPVVSVVVVVVVCVVVQNAPPGDGGYAYEYCDPCVLQPHQVSNCVVVVNDRGPRSFFHHNVQVLQCVSSVHHRDHLVVLCNRRNHDQDDDPNHRHSSRVSSSVSVSSCSSSPRHTDTPDGHDPPPCPVVCVVRDDPPPPPPPDPPDPDDDDDDDDDDDDDDDDDDDDDDDDDDDDDDDDDDDDDDDDDDDPPPDDDDDDDDDDDDDDDDDDDDDDDDDDDDDDDDDD

Secondary structure (DSSP, 8-state):
---------------S-------HHHHHH--HHHHHHHHHTTT----S-HHHHHHHHHHHHHHTTS-----S-SEEEEE--EE---SS---GGG----EEEEEEEEEETTTTEEEEEEEEE-B-SSS-S--HHHHHHH---HHHHHHSPBHHHHHHHHHHHHHTTT-STT-S--EEEEESSTHIIIIIIHHHHHHHTPPPPGGGSEEEEHHHHHHHHHT-----HHHHHHHHTPPPPS-TT-HHHHHHHHHHHHHHHHHTT------EE--TTSSTTTSTTTSPPGGGS--------------------------------------------------TT--PPP---------------PPP------------

Radius of gyration: 32.8 Å; Cα contacts (8 Å, |Δi|>4): 426; chains: 1; bounding box: 115×83×116 Å